Protein AF-0000000078701280 (afdb_homodimer)

Solvent-accessible surface area (backbone atoms only — not comparable to full-atom values): 35551 Å² total; per-residue (Å²): 126,80,81,76,76,62,63,23,31,34,60,31,31,37,39,46,67,84,73,67,67,66,49,33,71,73,74,70,48,82,77,46,70,39,72,40,83,41,95,86,64,30,33,36,33,26,46,74,88,35,84,70,47,78,44,52,52,57,37,47,35,66,69,51,38,53,53,52,24,63,76,45,66,41,54,26,37,28,39,26,66,47,58,83,67,52,47,52,87,48,59,56,69,60,26,38,52,50,26,51,53,52,36,51,48,42,38,49,53,27,67,76,34,75,41,39,44,44,32,32,30,54,54,26,64,70,32,36,71,61,18,44,54,51,47,49,44,39,44,75,72,57,61,36,37,29,34,43,45,56,33,44,49,82,81,32,49,65,39,39,74,75,47,46,66,40,55,51,48,30,40,73,68,60,33,24,37,38,34,36,56,64,88,65,70,54,57,78,78,30,54,54,52,54,28,29,68,56,50,39,34,28,47,40,31,26,50,25,53,49,26,28,50,38,45,18,46,51,71,76,36,76,78,50,42,46,31,31,44,52,36,30,30,39,36,68,54,41,43,28,41,47,42,48,40,40,68,71,35,34,87,51,26,43,70,49,28,90,69,59,66,72,74,45,48,63,60,48,28,20,25,62,40,33,73,31,70,68,39,47,51,48,40,37,68,55,30,30,64,79,26,30,21,26,24,20,46,35,87,44,78,90,27,48,90,49,54,54,48,70,58,70,67,41,87,82,58,50,72,68,56,37,32,28,22,32,14,53,26,46,48,59,60,27,43,93,59,47,64,63,66,55,42,58,73,68,99,124,82,80,74,79,64,62,24,30,34,60,32,30,37,39,44,67,83,72,67,68,64,50,35,73,74,73,69,50,80,77,46,71,39,71,40,84,39,95,87,64,29,32,35,32,25,47,72,87,34,84,68,45,78,44,52,52,57,36,47,35,65,68,52,37,53,52,52,24,62,76,44,65,40,56,28,38,27,38,26,66,49,58,84,68,53,48,51,86,50,59,57,67,60,25,38,53,50,27,51,54,54,36,52,48,42,39,50,53,27,67,74,36,74,42,39,44,44,33,33,30,53,53,25,65,71,31,36,70,61,17,44,53,50,48,49,45,39,44,76,71,56,63,33,34,29,32,43,45,55,32,43,48,81,82,31,47,63,39,38,77,75,46,47,67,40,55,52,48,30,41,74,69,59,33,24,38,37,34,36,55,64,90,66,70,56,57,78,76,29,53,54,52,52,28,30,69,57,49,40,34,27,48,39,30,27,51,25,51,48,26,28,49,38,46,19,45,51,72,77,37,78,77,51,40,44,31,30,42,52,36,31,31,40,36,68,54,41,43,27,42,45,41,47,40,40,68,71,37,33,88,50,24,42,71,50,29,90,68,60,66,72,74,45,51,63,60,48,27,21,24,64,41,32,74,31,70,70,38,46,52,49,39,37,69,56,32,29,63,81,27,28,20,24,27,20,46,35,87,44,77,90,26,47,89,50,54,55,48,70,59,69,66,40,87,83,56,50,72,68,55,38,33,28,23,32,15,53,26,46,48,59,61,25,44,91,59,48,63,63,67,56,42,58,72,68,100

Sequence (694 aa):
MEKTTPLRVDMHTHILPKHLPDLSQKYGYGGWISTEPLPNGQARMMLDGKPFRDICCNCWDADERISDCKKTDVDVQVISTIPVLFNYWAKPEHCLDLAKYLNDDIASTCEQNPGKFIGLATLPMQAPELAVKELRRCIEELGLAGIQIGSHINDWNLDAPELEPIWTACEELDVAVFIHPWDMEQKGRMSKYWFPWLIGMPCETTIAIGSLIFGGVLERHPNLRVCLAHGGGSFPYTIGRLEHGFNCRPDLVATHCSASPLSYLGRIWCDSLVHDADSLDLLVKKMGIDRIVLGSDYPFPLGEQKPGELVQLSKTLSDQDKAKILGENAIKFFGSRVDASLYLKNKMEKTTPLRVDMHTHILPKHLPDLSQKYGYGGWISTEPLPNGQARMMLDGKPFRDICCNCWDADERISDCKKTDVDVQVISTIPVLFNYWAKPEHCLDLAKYLNDDIASTCEQNPGKFIGLATLPMQAPELAVKELRRCIEELGLAGIQIGSHINDWNLDAPELEPIWTACEELDVAVFIHPWDMEQKGRMSKYWFPWLIGMPCETTIAIGSLIFGGVLERHPNLRVCLAHGGGSFPYTIGRLEHGFNCRPDLVATHCSASPLSYLGRIWCDSLVHDADSLDLLVKKMGIDRIVLGSDYPFPLGEQKPGELVQLSKTLSDQDKAKILGENAIKFFGSRVDASLYLKNK

Structure (mmCIF, N/CA/C/O backbone):
data_AF-0000000078701280-model_v1
#
loop_
_entity.id
_entity.type
_entity.pdbx_description
1 polymer '2-amino-3-carboxymuconate-6-semialdehyde decarboxylase'
#
loop_
_atom_site.group_PDB
_atom_site.id
_atom_site.type_symbol
_atom_site.label_atom_id
_atom_site.label_alt_id
_atom_site.label_comp_id
_atom_site.label_asym_id
_atom_site.label_entity_id
_atom_site.label_seq_id
_atom_site.pdbx_PDB_ins_code
_atom_site.Cartn_x
_atom_site.Cartn_y
_atom_site.Cartn_z
_atom_site.occupancy
_atom_site.B_iso_or_equiv
_atom_site.auth_seq_id
_atom_site.auth_comp_id
_atom_site.auth_asym_id
_atom_site.auth_atom_id
_atom_site.pdbx_PDB_model_num
ATOM 1 N N . MET A 1 1 ? -12.156 38.969 -20.328 1 30.2 1 MET A N 1
ATOM 2 C CA . MET A 1 1 ? -12.289 38.75 -18.891 1 30.2 1 MET A CA 1
ATOM 3 C C . MET A 1 1 ? -10.945 38.344 -18.281 1 30.2 1 MET A C 1
ATOM 5 O O . MET A 1 1 ? -10.289 37.438 -18.766 1 30.2 1 MET A O 1
ATOM 9 N N . GLU A 1 2 ? -10.234 39.219 -17.688 1 37.81 2 GLU A N 1
ATOM 10 C CA . GLU A 1 2 ? -8.867 39.031 -17.219 1 37.81 2 GLU A CA 1
ATOM 11 C C . GLU A 1 2 ? -8.734 37.75 -16.438 1 37.81 2 GLU A C 1
ATOM 13 O O . GLU A 1 2 ? -9.508 37.469 -15.516 1 37.81 2 GLU A O 1
ATOM 18 N N . LYS A 1 3 ? -8.297 36.719 -17.078 1 51 3 LYS A N 1
ATOM 19 C CA . LYS A 1 3 ? -8.172 35.375 -16.516 1 51 3 LYS A CA 1
ATOM 20 C C . LYS A 1 3 ? -7.629 35.406 -15.094 1 51 3 LYS A C 1
ATOM 22 O O . LYS A 1 3 ? -6.457 35.75 -14.883 1 51 3 LYS A O 1
ATOM 27 N N . THR A 1 4 ? -8.43 35.875 -14 1 62.56 4 THR A N 1
ATOM 28 C CA . THR A 1 4 ? -7.965 35.906 -12.617 1 62.56 4 THR A CA 1
ATOM 29 C C . THR A 1 4 ? -7.426 34.562 -12.18 1 62.56 4 THR A C 1
ATOM 31 O O . THR A 1 4 ? -8.102 33.531 -12.336 1 62.56 4 THR A O 1
ATOM 34 N N . THR A 1 5 ? -6.113 34.438 -11.836 1 82.75 5 THR A N 1
ATOM 35 C CA . THR A 1 5 ? -5.441 33.219 -11.398 1 82.75 5 THR A CA 1
ATOM 36 C C . THR A 1 5 ? -5.992 32.75 -10.055 1 82.75 5 THR A C 1
ATOM 38 O O . THR A 1 5 ? -6.195 33.562 -9.148 1 82.75 5 THR A O 1
ATOM 41 N N . PRO A 1 6 ? -6.426 31.547 -9.977 1 88.62 6 PRO A N 1
ATOM 42 C CA . PRO A 1 6 ? -6.984 31.031 -8.727 1 88.62 6 PRO A CA 1
ATOM 43 C C . PRO A 1 6 ? -6.004 31.109 -7.559 1 88.62 6 PRO A C 1
ATOM 45 O O . PRO A 1 6 ? -4.789 31.094 -7.77 1 88.62 6 PRO A O 1
ATOM 48 N N . LEU A 1 7 ? -6.594 31.391 -6.34 1 93.44 7 LEU A N 1
ATOM 49 C CA . LEU A 1 7 ? -5.801 31.281 -5.121 1 93.44 7 LEU A CA 1
ATOM 50 C C . LEU A 1 7 ? -5.129 29.922 -5.02 1 93.44 7 LEU A C 1
ATOM 52 O O . LEU A 1 7 ? -5.758 28.891 -5.285 1 93.44 7 LEU A O 1
ATOM 56 N N . ARG A 1 8 ? -3.871 29.938 -4.754 1 96.38 8 ARG A N 1
ATOM 57 C CA . ARG A 1 8 ? -3.131 28.688 -4.551 1 96.38 8 ARG A CA 1
ATOM 58 C C . ARG A 1 8 ? -2.707 28.531 -3.096 1 96.38 8 ARG A C 1
ATOM 60 O O . ARG A 1 8 ? -1.922 29.344 -2.582 1 96.38 8 ARG A O 1
ATOM 67 N N . VAL A 1 9 ? -3.301 27.531 -2.408 1 97.69 9 VAL A N 1
ATOM 68 C CA . VAL A 1 9 ? -2.996 27.219 -1.015 1 97.69 9 VAL A CA 1
ATOM 69 C C . VAL A 1 9 ? -2.324 25.844 -0.923 1 97.69 9 VAL A C 1
ATOM 71 O O . VAL A 1 9 ? -2.963 24.812 -1.16 1 97.69 9 VAL A O 1
ATOM 74 N N . ASP A 1 10 ? -1.048 25.812 -0.604 1 98.62 10 ASP A N 1
ATOM 75 C CA . ASP A 1 10 ? -0.333 24.547 -0.396 1 98.62 10 ASP A CA 1
ATOM 76 C C . ASP A 1 10 ? -0.575 24.016 1.011 1 98.62 10 ASP A C 1
ATOM 78 O O . ASP A 1 10 ? 0.072 24.438 1.968 1 98.62 10 ASP A O 1
ATOM 82 N N . MET A 1 11 ? -1.369 23 1.092 1 98.44 11 MET A N 1
ATOM 83 C CA . MET A 1 11 ? -1.89 22.469 2.348 1 98.44 11 MET A CA 1
ATOM 84 C C . MET A 1 11 ? -0.838 21.625 3.062 1 98.44 11 MET A C 1
ATOM 86 O O . MET A 1 11 ? -0.975 21.328 4.25 1 98.44 11 MET A O 1
ATOM 90 N N . HIS A 1 12 ? 0.187 21.219 2.455 1 98.88 12 HIS A N 1
ATOM 91 C CA . HIS A 1 12 ? 1.139 20.25 2.967 1 98.88 12 HIS A CA 1
ATOM 92 C C . HIS A 1 12 ? 2.572 20.75 2.826 1 98.88 12 HIS A C 1
ATOM 94 O O . HIS A 1 12 ? 3.256 20.422 1.854 1 98.88 12 HIS A O 1
ATOM 100 N N . THR A 1 13 ? 3.027 21.531 3.84 1 98.75 13 THR A N 1
ATOM 101 C CA . THR A 1 13 ? 4.398 22.016 3.932 1 98.75 13 THR A CA 1
ATOM 102 C C . THR A 1 13 ? 4.918 21.906 5.363 1 98.75 13 THR A C 1
ATOM 104 O O . THR A 1 13 ? 4.133 21.75 6.301 1 98.75 13 THR A O 1
ATOM 107 N N . HIS A 1 14 ? 6.207 21.953 5.504 1 98.25 14 HIS A N 1
ATOM 108 C CA . HIS A 1 14 ? 6.793 21.734 6.824 1 98.25 14 HIS A CA 1
ATOM 109 C C . HIS A 1 14 ? 7.758 22.859 7.188 1 98.25 14 HIS A C 1
ATOM 111 O O . HIS A 1 14 ? 8.453 23.391 6.32 1 98.25 14 HIS A O 1
ATOM 117 N N . ILE A 1 15 ? 7.793 23.141 8.461 1 97.75 15 ILE A N 1
ATOM 118 C CA . ILE A 1 15 ? 8.664 24.188 8.969 1 97.75 15 ILE A CA 1
ATOM 119 C C . ILE A 1 15 ? 9.289 23.75 10.289 1 97.75 15 ILE A C 1
ATOM 121 O O . ILE A 1 15 ? 8.742 22.891 10.984 1 97.75 15 ILE A O 1
ATOM 125 N N . LEU A 1 16 ? 10.445 24.266 10.57 1 95.12 16 LEU A N 1
ATOM 126 C CA . LEU A 1 16 ? 11.18 24.094 11.812 1 95.12 16 LEU A CA 1
ATOM 127 C C . LEU A 1 16 ? 11.617 25.438 12.375 1 95.12 16 LEU A C 1
ATOM 129 O O . LEU A 1 16 ? 11.875 26.375 11.625 1 95.12 16 LEU A O 1
ATOM 133 N N . PRO A 1 17 ? 11.672 25.484 13.742 1 95.62 17 PRO A N 1
ATOM 134 C CA . PRO A 1 17 ? 12.281 26.703 14.281 1 95.62 17 PRO A CA 1
ATOM 135 C C . PRO A 1 17 ? 13.734 26.875 13.859 1 95.62 17 PRO A C 1
ATOM 137 O O . PRO A 1 17 ? 14.461 25.875 13.703 1 95.62 17 PRO A O 1
ATOM 140 N N . LYS A 1 18 ? 14.078 28.078 13.727 1 91.5 18 LYS A N 1
ATOM 141 C CA . LYS A 1 18 ? 15.453 28.359 13.344 1 91.5 18 LYS A CA 1
ATOM 142 C C . LYS A 1 18 ? 16.438 27.719 14.312 1 91.5 18 LYS A C 1
ATOM 144 O O . LYS A 1 18 ? 17.516 27.266 13.906 1 91.5 18 LYS A O 1
ATOM 149 N N . HIS A 1 19 ? 16.047 27.75 15.586 1 90.06 19 HIS A N 1
ATOM 150 C CA . HIS A 1 19 ? 16.859 27.156 16.625 1 90.06 19 HIS A CA 1
ATOM 151 C C . HIS A 1 19 ? 16.094 26.078 17.375 1 90.06 19 HIS A C 1
ATOM 153 O O . HIS A 1 19 ? 15.023 26.328 17.922 1 90.06 19 HIS A O 1
ATOM 159 N N . LEU A 1 20 ? 16.688 24.844 17.328 1 91.38 20 LEU A N 1
ATOM 160 C CA . LEU A 1 20 ? 16.188 23.766 18.172 1 91.38 20 LEU A CA 1
ATOM 161 C C . LEU A 1 20 ? 17.078 23.594 19.406 1 91.38 20 LEU A C 1
ATOM 163 O O . LEU A 1 20 ? 18.297 23.422 19.266 1 91.38 20 LEU A O 1
ATOM 167 N N . PRO A 1 21 ? 16.484 23.703 20.594 1 89.44 21 PRO A N 1
ATOM 168 C CA . PRO A 1 21 ? 17.312 23.5 21.781 1 89.44 21 PRO A CA 1
ATOM 169 C C . PRO A 1 21 ? 17.938 22.109 21.812 1 89.44 21 PRO A C 1
ATOM 171 O O . PRO A 1 21 ? 17.5 21.203 21.094 1 89.44 21 PRO A O 1
ATOM 174 N N . ASP A 1 22 ? 19.031 22.016 22.594 1 91.69 22 ASP A N 1
ATOM 175 C CA . ASP A 1 22 ? 19.562 20.688 22.859 1 91.69 22 ASP A CA 1
ATOM 176 C C . ASP A 1 22 ? 18.609 19.891 23.75 1 91.69 22 ASP A C 1
ATOM 178 O O . ASP A 1 22 ? 18.719 19.922 24.984 1 91.69 22 ASP A O 1
ATOM 182 N N . LEU A 1 23 ? 17.812 19.109 23.188 1 94.75 23 LEU A N 1
ATOM 183 C CA . LEU A 1 23 ? 16.734 18.422 23.875 1 94.75 23 LEU A CA 1
ATOM 184 C C . LEU A 1 23 ? 17.266 17.281 24.719 1 94.75 23 LEU A C 1
ATOM 186 O O . LEU A 1 23 ? 16.719 16.969 25.781 1 94.75 23 LEU A O 1
ATOM 190 N N . SER A 1 24 ? 18.297 16.656 24.219 1 94.75 24 SER A N 1
ATOM 191 C CA . SER A 1 24 ? 18.922 15.594 25 1 94.75 24 SER A CA 1
ATOM 192 C C . SER A 1 24 ? 19.438 16.125 26.328 1 94.75 24 SER A C 1
ATOM 194 O O . SER A 1 24 ? 19.281 15.477 27.359 1 94.75 24 SER A O 1
ATOM 196 N N . GLN A 1 25 ? 20.094 17.219 26.188 1 94.75 25 GLN A N 1
ATOM 197 C CA . GLN A 1 25 ? 20.594 17.859 27.406 1 94.75 25 GLN A CA 1
ATOM 198 C C . GLN A 1 25 ? 19.438 18.344 28.281 1 94.75 25 GLN A C 1
ATOM 200 O O . GLN A 1 25 ? 19.438 18.141 29.5 1 94.75 25 GLN A O 1
ATOM 205 N N . LYS A 1 26 ? 18.484 18.953 27.703 1 96.25 26 LYS A N 1
ATOM 206 C CA . LYS A 1 26 ? 17.359 19.562 28.406 1 96.25 26 LYS A CA 1
ATOM 207 C C . LYS A 1 26 ? 16.562 18.516 29.172 1 96.25 26 LYS A C 1
ATOM 209 O O . LYS A 1 26 ? 16.156 18.75 30.312 1 96.25 26 LYS A O 1
ATOM 214 N N . TYR A 1 27 ? 16.281 17.375 28.531 1 96.94 27 TYR A N 1
ATOM 215 C CA . TYR A 1 27 ? 15.383 16.391 29.125 1 96.94 27 TYR A CA 1
ATOM 216 C C . TYR A 1 27 ? 16.156 15.258 29.781 1 96.94 27 TYR A C 1
ATOM 218 O O . TYR A 1 27 ? 15.586 14.461 30.531 1 96.94 27 TYR A O 1
ATOM 226 N N . GLY A 1 28 ? 17.5 15.062 29.422 1 96.19 28 GLY A N 1
ATOM 227 C CA . GLY A 1 28 ? 18.344 14.117 30.109 1 96.19 28 GLY A CA 1
ATOM 228 C C . GLY A 1 28 ? 18.406 12.758 29.453 1 96.19 28 GLY A C 1
ATOM 229 O O . GLY A 1 28 ? 18.859 11.781 30.047 1 96.19 28 GLY A O 1
ATOM 230 N N . TYR A 1 29 ? 17.844 12.617 28.266 1 96.44 29 TYR A N 1
ATOM 231 C CA . TYR A 1 29 ? 17.953 11.359 27.531 1 96.44 29 TYR A CA 1
ATOM 232 C C . TYR A 1 29 ? 17.938 11.602 26.031 1 96.44 29 TYR A C 1
ATOM 234 O O . TYR A 1 29 ? 17.547 12.68 25.562 1 96.44 29 TYR A O 1
ATOM 242 N N . GLY A 1 30 ? 18.375 10.57 25.297 1 94 30 GLY A N 1
ATOM 243 C CA . GLY A 1 30 ? 18.562 10.688 23.859 1 94 30 GLY A CA 1
ATOM 244 C C . GLY A 1 30 ? 17.328 10.359 23.062 1 94 30 GLY A C 1
ATOM 245 O O . GLY A 1 30 ? 16.25 10.141 23.625 1 94 30 GLY A O 1
ATOM 246 N N . GLY A 1 31 ? 17.453 10.531 21.641 1 94 31 GLY A N 1
ATOM 247 C CA . GLY A 1 31 ? 16.391 10.203 20.703 1 94 31 GLY A CA 1
ATOM 248 C C . GLY A 1 31 ? 15.805 11.414 20 1 94 31 GLY A C 1
ATOM 249 O O . GLY A 1 31 ? 14.961 11.281 19.109 1 94 31 GLY A O 1
ATOM 250 N N . TRP A 1 32 ? 16.344 12.516 20.375 1 94.44 32 TRP A N 1
ATOM 251 C CA . TRP A 1 32 ? 15.789 13.766 19.859 1 94.44 32 TRP A CA 1
ATOM 252 C C . TRP A 1 32 ? 16.562 14.234 18.625 1 94.44 32 TRP A C 1
ATOM 254 O O . TRP A 1 32 ? 17.781 14.023 18.531 1 94.44 32 TRP A O 1
ATOM 264 N N . ILE A 1 33 ? 15.844 14.922 17.75 1 93.38 33 ILE A N 1
ATOM 265 C CA . ILE A 1 33 ? 16.484 15.578 16.609 1 93.38 33 ILE A CA 1
ATOM 266 C C . ILE A 1 33 ? 17.203 16.828 17.078 1 93.38 33 ILE A C 1
ATOM 268 O O . ILE A 1 33 ? 16.688 17.578 17.922 1 93.38 33 ILE A O 1
ATOM 272 N N . SER A 1 34 ? 18.359 16.938 16.594 1 92.19 34 SER A N 1
ATOM 273 C CA . SER A 1 34 ? 19.109 18.188 16.734 1 92.19 34 SER A CA 1
ATOM 274 C C . SER A 1 34 ? 19.531 18.734 15.383 1 92.19 34 SER A C 1
ATOM 276 O O . SER A 1 34 ? 19.375 18.078 14.359 1 92.19 34 SER A O 1
ATOM 278 N N . THR A 1 35 ? 19.891 20.031 15.375 1 91.88 35 THR A N 1
ATOM 279 C CA . THR A 1 35 ? 20.359 20.656 14.141 1 91.88 35 THR A CA 1
ATOM 280 C C . THR A 1 35 ? 21.766 21.234 14.32 1 91.88 35 THR A C 1
ATOM 282 O O . THR A 1 35 ? 22.078 21.781 15.375 1 91.88 35 THR A O 1
ATOM 285 N N . GLU A 1 36 ? 22.547 21.031 13.305 1 90.94 36 GLU A N 1
ATOM 286 C CA . GLU A 1 36 ? 23.891 21.609 13.25 1 90.94 36 GLU A CA 1
ATOM 287 C C . GLU A 1 36 ? 24.062 22.484 12.016 1 90.94 36 GLU A C 1
ATOM 289 O O . GLU A 1 36 ? 23.719 22.078 10.906 1 90.94 36 GLU A O 1
ATOM 294 N N . PRO A 1 37 ? 24.625 23.688 12.297 1 88.88 37 PRO A N 1
ATOM 295 C CA . PRO A 1 37 ? 24.844 24.547 11.141 1 88.88 37 PRO A CA 1
ATOM 296 C C . PRO A 1 37 ? 25.922 24 10.188 1 88.88 37 PRO A C 1
ATOM 298 O O . PRO A 1 37 ? 26.906 23.422 10.641 1 88.88 37 PRO A O 1
ATOM 301 N N . LEU A 1 38 ? 25.609 24.25 8.938 1 90 38 LEU A N 1
ATOM 302 C CA . LEU A 1 38 ? 26.578 23.922 7.902 1 90 38 LEU A CA 1
ATOM 303 C C . LEU A 1 38 ? 27.156 25.188 7.277 1 90 38 LEU A C 1
ATOM 305 O O . LEU A 1 38 ? 26.547 26.25 7.332 1 90 38 LEU A O 1
ATOM 309 N N . PRO A 1 39 ? 28.344 25.141 6.707 1 84.94 39 PRO A N 1
ATOM 310 C CA . PRO A 1 39 ? 29.031 26.312 6.156 1 84.94 39 PRO A CA 1
ATOM 311 C C . PRO A 1 39 ? 28.25 26.984 5.031 1 84.94 39 PRO A C 1
ATOM 313 O O . PRO A 1 39 ? 28.344 28.203 4.84 1 84.94 39 PRO A O 1
ATOM 316 N N . ASN A 1 40 ? 27.438 26.359 4.312 1 84.81 40 ASN A N 1
ATOM 317 C CA . ASN A 1 40 ? 26.766 26.906 3.141 1 84.81 40 ASN A CA 1
ATOM 318 C C . ASN A 1 40 ? 25.422 27.516 3.504 1 84.81 40 ASN A C 1
ATOM 320 O O . ASN A 1 40 ? 24.594 27.797 2.627 1 84.81 40 ASN A O 1
ATOM 324 N N . GLY A 1 41 ? 25.234 27.734 4.801 1 82.31 41 GLY A N 1
ATOM 325 C CA . GLY A 1 41 ? 23.969 28.297 5.234 1 82.31 41 GLY A CA 1
ATOM 326 C C . GLY A 1 41 ? 22.891 27.25 5.441 1 82.31 41 GLY A C 1
ATOM 327 O O . GLY A 1 41 ? 21.781 27.562 5.875 1 82.31 41 GLY A O 1
ATOM 328 N N . GLN A 1 42 ? 23.281 26.047 5.215 1 89.5 42 GLN A N 1
ATOM 329 C CA . GLN A 1 42 ? 22.391 24.922 5.461 1 89.5 42 GLN A CA 1
ATOM 330 C C . GLN A 1 42 ? 22.531 24.406 6.887 1 89.5 42 GLN A C 1
ATOM 332 O O . GLN A 1 42 ? 23.281 24.969 7.684 1 89.5 42 GLN A O 1
ATOM 337 N N . ALA A 1 43 ? 21.672 23.547 7.219 1 91.69 43 ALA A N 1
ATOM 338 C CA . ALA A 1 43 ? 21.766 22.844 8.5 1 91.69 43 ALA A CA 1
ATOM 339 C C . ALA A 1 43 ? 21.609 21.344 8.312 1 91.69 43 ALA A C 1
ATOM 341 O O . ALA A 1 43 ? 20.984 20.891 7.348 1 91.69 43 ALA A O 1
ATOM 342 N N . ARG A 1 44 ? 22.312 20.656 9.164 1 92.19 44 ARG A N 1
ATOM 343 C CA . ARG A 1 44 ? 22.172 19.203 9.18 1 92.19 44 ARG A CA 1
ATOM 344 C C . ARG A 1 44 ? 21.359 18.75 10.391 1 92.19 44 ARG A C 1
ATOM 346 O O . ARG A 1 44 ? 21.703 19.047 11.531 1 92.19 44 ARG A O 1
ATOM 353 N N . MET A 1 45 ? 20.25 18.047 10.117 1 91 45 MET A N 1
ATOM 354 C CA . MET A 1 45 ? 19.5 17.391 11.188 1 91 45 MET A CA 1
ATOM 355 C C . MET A 1 45 ? 20.203 16.109 11.633 1 91 45 MET A C 1
ATOM 357 O O . MET A 1 45 ? 20.609 15.297 10.797 1 91 45 MET A O 1
ATOM 361 N N . MET A 1 46 ? 20.328 16 12.93 1 91.06 46 MET A N 1
ATOM 362 C CA . MET A 1 46 ? 21 14.844 13.516 1 91.06 46 MET A CA 1
ATOM 363 C C . MET A 1 46 ? 20.047 14.047 14.406 1 91.06 46 MET A C 1
ATOM 365 O O . MET A 1 46 ? 19.203 14.625 15.086 1 91.06 46 MET A O 1
ATOM 369 N N . LEU A 1 47 ? 20.188 12.758 14.367 1 87.56 47 LEU A N 1
ATOM 370 C CA . LEU A 1 47 ? 19.469 11.852 15.266 1 87.56 47 LEU A CA 1
ATOM 371 C C . LEU A 1 47 ? 20.453 10.969 16.031 1 87.56 47 LEU A C 1
ATOM 373 O O . LEU A 1 47 ? 21.078 10.086 15.445 1 87.56 47 LEU A O 1
ATOM 377 N N . ASP A 1 48 ? 20.516 11.219 17.312 1 82.69 48 ASP A N 1
ATOM 378 C CA . ASP A 1 48 ? 21.422 10.477 18.188 1 82.69 48 ASP A CA 1
ATOM 379 C C . ASP A 1 48 ? 22.844 10.484 17.625 1 82.69 48 ASP A C 1
ATOM 381 O O . ASP A 1 48 ? 23.469 9.43 17.5 1 82.69 48 ASP A O 1
ATOM 385 N N . GLY A 1 49 ? 23.266 11.586 17.156 1 80.62 49 GLY A N 1
ATOM 386 C CA . GLY A 1 49 ? 24.625 11.773 16.719 1 80.62 49 GLY A CA 1
ATOM 387 C C . GLY A 1 49 ? 24.859 11.352 15.281 1 80.62 49 GLY A C 1
ATOM 388 O O . GLY A 1 49 ? 25.969 11.492 14.758 1 80.62 49 GLY A O 1
ATOM 389 N N . LYS A 1 50 ? 23.875 10.836 14.625 1 86.94 50 LYS A N 1
ATOM 390 C CA . LYS A 1 50 ? 24 10.43 13.227 1 86.94 50 LYS A CA 1
ATOM 391 C C . LYS A 1 50 ? 23.234 11.375 12.305 1 86.94 50 LYS A C 1
ATOM 393 O O . LYS A 1 50 ? 22.156 11.852 12.648 1 86.94 50 LYS A O 1
ATOM 398 N N . PRO A 1 51 ? 23.859 11.617 11.164 1 89.31 51 PRO A N 1
ATOM 399 C CA . PRO A 1 51 ? 23.156 12.484 10.219 1 89.31 51 PRO A CA 1
ATOM 400 C C . PRO A 1 51 ? 21.812 11.898 9.781 1 89.31 51 PRO A C 1
ATOM 402 O O . PRO A 1 51 ? 21.703 10.703 9.516 1 89.31 51 PRO A O 1
ATOM 405 N N . PHE A 1 52 ? 20.859 12.742 9.734 1 86.5 52 PHE A N 1
ATOM 406 C CA . PHE A 1 52 ? 19.5 12.359 9.328 1 86.5 52 PHE A CA 1
ATOM 407 C C . PHE A 1 52 ? 19.141 12.969 7.98 1 86.5 52 PHE A C 1
ATOM 409 O O . PHE A 1 52 ? 18.859 12.25 7.02 1 86.5 52 PHE A O 1
ATOM 416 N N . ARG A 1 53 ? 19.203 14.273 7.887 1 88.06 53 ARG A N 1
ATOM 417 C CA . ARG A 1 53 ? 18.938 14.953 6.621 1 88.06 53 ARG A CA 1
ATOM 418 C C . ARG A 1 53 ? 19.5 16.375 6.625 1 88.06 53 ARG A C 1
ATOM 420 O O . ARG A 1 53 ? 19.453 17.062 7.645 1 88.06 53 ARG A O 1
ATOM 427 N N . ASP A 1 54 ? 19.953 16.75 5.473 1 89.88 54 ASP A N 1
ATOM 428 C CA . ASP A 1 54 ? 20.344 18.141 5.293 1 89.88 54 ASP A CA 1
ATOM 429 C C . ASP A 1 54 ? 19.156 19 4.891 1 89.88 54 ASP A C 1
ATOM 431 O O . ASP A 1 54 ? 18.312 18.578 4.105 1 89.88 54 ASP A O 1
ATOM 435 N N . ILE A 1 55 ? 19.094 20.156 5.492 1 91.12 55 ILE A N 1
ATOM 436 C CA . ILE A 1 55 ? 18 21.062 5.184 1 91.12 55 ILE A CA 1
ATOM 437 C C . ILE A 1 55 ? 18.562 22.438 4.84 1 91.12 55 ILE A C 1
ATOM 439 O O . ILE A 1 55 ? 19.703 22.75 5.172 1 91.12 55 ILE A O 1
ATOM 443 N N . CYS A 1 56 ? 17.797 23.203 4.117 1 91.56 56 CYS A N 1
ATOM 444 C CA . CYS A 1 56 ? 18.156 24.562 3.744 1 91.56 56 CYS A CA 1
ATOM 445 C C . CYS A 1 56 ? 17.359 25.578 4.543 1 91.56 56 CYS A C 1
ATOM 447 O O . CYS A 1 56 ? 16.469 25.203 5.32 1 91.56 56 CYS A O 1
ATOM 449 N N . CYS A 1 57 ? 17.625 26.844 4.328 1 91.94 57 CYS A N 1
ATOM 450 C CA . CYS A 1 57 ? 17.016 27.922 5.113 1 91.94 57 CYS A CA 1
ATOM 451 C C . CYS A 1 57 ? 15.523 28.016 4.848 1 91.94 57 CYS A C 1
ATOM 453 O O . CYS A 1 57 ? 14.773 28.547 5.668 1 91.94 57 CYS A O 1
ATOM 455 N N . ASN A 1 58 ? 15.062 27.453 3.805 1 93.69 58 ASN A N 1
ATOM 456 C CA . ASN A 1 58 ? 13.633 27.453 3.518 1 93.69 58 ASN A CA 1
ATOM 457 C C . ASN A 1 58 ? 12.867 26.547 4.477 1 93.69 58 ASN A C 1
ATOM 459 O O . ASN A 1 58 ? 11.641 26.516 4.465 1 93.69 58 ASN A O 1
ATOM 463 N N . CYS A 1 59 ? 13.578 25.844 5.344 1 94.75 59 CYS A N 1
ATOM 464 C CA . CYS A 1 59 ? 12.93 25.031 6.367 1 94.75 59 CYS A CA 1
ATOM 465 C C . CYS A 1 59 ? 12.578 25.875 7.59 1 94.75 59 CYS A C 1
ATOM 467 O O . CYS A 1 59 ? 11.797 25.438 8.438 1 94.75 59 CYS A O 1
ATOM 469 N N . TRP A 1 60 ? 13.203 27.109 7.73 1 94.81 60 TRP A N 1
ATOM 470 C CA . TRP A 1 60 ? 12.922 27.844 8.961 1 94.81 60 TRP A CA 1
ATOM 471 C C . TRP A 1 60 ? 12.797 29.344 8.688 1 94.81 60 TRP A C 1
ATOM 473 O O . TRP A 1 60 ? 12.344 30.109 9.547 1 94.81 60 TRP A O 1
ATOM 483 N N . ASP A 1 61 ? 13.141 29.766 7.508 1 95.38 61 ASP A N 1
ATOM 484 C CA . ASP A 1 61 ? 13.148 31.188 7.18 1 95.38 61 ASP A CA 1
ATOM 485 C C . ASP A 1 61 ? 11.914 31.562 6.375 1 95.38 61 ASP A C 1
ATOM 487 O O . ASP A 1 61 ? 11.781 31.203 5.207 1 95.38 61 ASP A O 1
ATOM 491 N N . ALA A 1 62 ? 11.023 32.375 6.934 1 96.81 62 ALA A N 1
ATOM 492 C CA . ALA A 1 62 ? 9.766 32.781 6.312 1 96.81 62 ALA A CA 1
ATOM 493 C C . ALA A 1 62 ? 10.016 33.562 5.027 1 96.81 62 ALA A C 1
ATOM 495 O O . ALA A 1 62 ? 9.297 33.406 4.039 1 96.81 62 ALA A O 1
ATOM 496 N N . ASP A 1 63 ? 11.031 34.438 5.086 1 96.44 63 ASP A N 1
ATOM 497 C CA . ASP A 1 63 ? 11.312 35.25 3.908 1 96.44 63 ASP A CA 1
ATOM 498 C C . ASP A 1 63 ? 11.727 34.375 2.725 1 96.44 63 ASP A C 1
ATOM 500 O O . ASP A 1 63 ? 11.312 34.625 1.589 1 96.44 63 ASP A O 1
ATOM 504 N N . GLU A 1 64 ? 12.594 33.469 3.018 1 95.81 64 GLU A N 1
ATOM 505 C CA . GLU A 1 64 ? 13 32.531 1.967 1 95.81 64 GLU A CA 1
ATOM 506 C C . GLU A 1 64 ? 11.797 31.75 1.435 1 95.81 64 GLU A C 1
ATOM 508 O O . GLU A 1 64 ? 11.68 31.531 0.226 1 95.81 64 GLU A O 1
ATOM 513 N N . ARG A 1 65 ? 10.938 31.344 2.305 1 96.69 65 ARG A N 1
ATOM 514 C CA . ARG A 1 65 ? 9.734 30.609 1.917 1 96.69 65 ARG A CA 1
ATOM 515 C C . ARG A 1 65 ? 8.836 31.469 1.037 1 96.69 65 ARG A C 1
ATOM 517 O O . ARG A 1 65 ? 8.32 31 0.022 1 96.69 65 ARG A O 1
ATOM 524 N N . ILE A 1 66 ? 8.625 32.656 1.404 1 96.62 66 ILE A N 1
ATOM 525 C CA . ILE A 1 66 ? 7.773 33.562 0.649 1 96.62 66 ILE A CA 1
ATOM 526 C C . ILE A 1 66 ? 8.367 33.812 -0.738 1 96.62 66 ILE A C 1
ATOM 528 O O . ILE A 1 66 ? 7.641 33.844 -1.733 1 96.62 66 ILE A O 1
ATOM 532 N N . SER A 1 67 ? 9.711 33.906 -0.741 1 96.94 67 SER A N 1
ATOM 533 C CA . SER A 1 67 ? 10.391 34.062 -2.023 1 96.94 67 SER A CA 1
ATOM 534 C C . SER A 1 67 ? 10.156 32.844 -2.912 1 96.94 67 SER A C 1
ATOM 536 O O . SER A 1 67 ? 9.867 32.969 -4.102 1 96.94 67 SER A O 1
ATOM 538 N N . ASP A 1 68 ? 10.305 31.641 -2.342 1 96.75 68 ASP A N 1
ATOM 539 C CA . ASP A 1 68 ? 10.055 30.406 -3.084 1 96.75 68 ASP A CA 1
ATOM 540 C C . ASP A 1 68 ? 8.609 30.344 -3.562 1 96.75 68 ASP A C 1
ATOM 542 O O . ASP A 1 68 ? 8.336 29.859 -4.664 1 96.75 68 ASP A O 1
ATOM 546 N N . CYS A 1 69 ? 7.676 30.75 -2.725 1 96.69 69 CYS A N 1
ATOM 547 C CA . CYS A 1 69 ? 6.262 30.766 -3.086 1 96.69 69 CYS A CA 1
ATOM 548 C C . CYS A 1 69 ? 6.027 31.656 -4.305 1 96.69 69 CYS A C 1
ATOM 550 O O . CYS A 1 69 ? 5.281 31.281 -5.211 1 96.69 69 CYS A O 1
ATOM 552 N N . LYS A 1 70 ? 6.66 32.781 -4.328 1 95 70 LYS A N 1
ATOM 553 C CA . LYS A 1 70 ? 6.531 33.688 -5.469 1 95 70 LYS A CA 1
ATOM 554 C C . LYS A 1 70 ? 7.023 33.031 -6.75 1 95 70 LYS A C 1
ATOM 556 O O . LYS A 1 70 ? 6.402 33.156 -7.805 1 95 70 LYS A O 1
ATOM 561 N N . LYS A 1 71 ? 8.078 32.25 -6.625 1 96.25 71 LYS A N 1
ATOM 562 C CA . LYS A 1 71 ? 8.68 31.594 -7.781 1 96.25 71 LYS A CA 1
ATOM 563 C C . LYS A 1 71 ? 7.789 30.469 -8.305 1 96.25 71 LYS A C 1
ATOM 565 O O . LYS A 1 71 ? 7.879 30.094 -9.469 1 96.25 71 LYS A O 1
ATOM 570 N N . THR A 1 72 ? 6.918 29.938 -7.465 1 95.81 72 THR A N 1
ATOM 571 C CA . THR A 1 72 ? 6.152 28.75 -7.836 1 95.81 72 THR A CA 1
ATOM 572 C C . THR A 1 72 ? 4.656 29.062 -7.859 1 95.81 72 THR A C 1
ATOM 574 O O . THR A 1 72 ? 3.83 28.156 -7.926 1 95.81 72 THR A O 1
ATOM 577 N N . ASP A 1 73 ? 4.277 30.281 -7.637 1 94.31 73 ASP A N 1
ATOM 578 C CA . ASP A 1 73 ? 2.91 30.781 -7.746 1 94.31 73 ASP A CA 1
ATOM 579 C C . ASP A 1 73 ? 2.039 30.234 -6.613 1 94.31 73 ASP A C 1
ATOM 581 O O . ASP A 1 73 ? 0.872 29.906 -6.828 1 94.31 73 ASP A O 1
ATOM 585 N N . VAL A 1 74 ? 2.656 29.984 -5.492 1 97.31 74 VAL A N 1
ATOM 586 C CA . VAL A 1 74 ? 1.911 29.641 -4.285 1 97.31 74 VAL A CA 1
ATOM 587 C C . VAL A 1 74 ? 1.59 30.922 -3.5 1 97.31 74 VAL A C 1
ATOM 589 O O . VAL A 1 74 ? 2.475 31.734 -3.25 1 97.31 74 VAL A O 1
ATOM 592 N N . ASP A 1 75 ? 0.345 31.078 -3.188 1 96.75 75 ASP A N 1
ATOM 593 C CA . ASP A 1 75 ? -0.061 32.312 -2.492 1 96.75 75 ASP A CA 1
ATOM 594 C C . ASP A 1 75 ? 0.032 32.125 -0.978 1 96.75 75 ASP A C 1
ATOM 596 O O . ASP A 1 75 ? 0.387 33.062 -0.26 1 96.75 75 ASP A O 1
ATOM 600 N N . VAL A 1 76 ? -0.358 30.984 -0.513 1 97.19 76 VAL A N 1
ATOM 601 C CA . VAL A 1 76 ? -0.432 30.703 0.917 1 97.19 76 VAL A CA 1
ATOM 602 C C . VAL A 1 76 ? 0.117 29.297 1.195 1 97.19 76 VAL A C 1
ATOM 604 O O . VAL A 1 76 ? -0.145 28.359 0.439 1 97.19 76 VAL A O 1
ATOM 607 N N . GLN A 1 77 ? 0.853 29.125 2.221 1 98.12 77 GLN A N 1
ATOM 608 C CA . GLN A 1 77 ? 1.262 27.812 2.715 1 98.12 77 GLN A CA 1
ATOM 609 C C . GLN A 1 77 ? 0.591 27.484 4.047 1 98.12 77 GLN A C 1
ATOM 611 O O . GLN A 1 77 ? 0.488 28.359 4.918 1 98.12 77 GLN A O 1
ATOM 616 N N . VAL A 1 78 ? 0.065 26.328 4.125 1 98.56 78 VAL A N 1
ATOM 617 C CA . VAL A 1 78 ? -0.242 25.766 5.438 1 98.56 78 VAL A CA 1
ATOM 618 C C . VAL A 1 78 ? 1.01 25.125 6.031 1 98.56 78 VAL A C 1
ATOM 620 O O . VAL A 1 78 ? 1.582 24.203 5.441 1 98.56 78 VAL A O 1
ATOM 623 N N . ILE A 1 79 ? 1.461 25.656 7.199 1 98.69 79 ILE A N 1
ATOM 624 C CA . ILE A 1 79 ? 2.746 25.219 7.734 1 98.69 79 ILE A CA 1
ATOM 625 C C . ILE A 1 79 ? 2.521 24.391 8.992 1 98.69 79 ILE A C 1
ATOM 627 O O . ILE A 1 79 ? 1.658 24.703 9.812 1 98.69 79 ILE A O 1
ATOM 631 N N . SER A 1 80 ? 3.166 23.297 9.102 1 98.75 80 SER A N 1
ATOM 632 C CA . SER A 1 80 ? 3.166 22.375 10.234 1 98.75 80 SER A CA 1
ATOM 633 C C . SER A 1 80 ? 4.562 21.828 10.508 1 98.75 80 SER A C 1
ATOM 635 O O . SER A 1 80 ? 5.453 21.938 9.664 1 98.75 80 SER A O 1
ATOM 637 N N . THR A 1 81 ? 4.797 21.328 11.648 1 98.25 81 THR A N 1
ATOM 638 C CA . THR A 1 81 ? 6.105 20.797 12.008 1 98.25 81 THR A CA 1
ATOM 639 C C . THR A 1 81 ? 6.465 19.594 11.141 1 98.25 81 THR A C 1
ATOM 641 O O . THR A 1 81 ? 5.594 19 10.5 1 98.25 81 THR A O 1
ATOM 644 N N . ILE A 1 82 ? 7.766 19.25 11.094 1 96.81 82 ILE A N 1
ATOM 645 C CA . ILE A 1 82 ? 8.227 18.047 10.406 1 96.81 82 ILE A CA 1
ATOM 646 C C . ILE A 1 82 ? 7.832 16.797 11.203 1 96.81 82 ILE A C 1
ATOM 648 O O . ILE A 1 82 ? 8.047 16.75 12.414 1 96.81 82 ILE A O 1
ATOM 652 N N . PRO A 1 83 ? 7.348 15.789 10.547 1 96.44 83 PRO A N 1
ATOM 653 C CA . PRO A 1 83 ? 6.785 14.625 11.242 1 96.44 83 PRO A CA 1
ATOM 654 C C . PRO A 1 83 ? 7.785 13.961 12.188 1 96.44 83 PRO A C 1
ATOM 656 O O . PRO A 1 83 ? 7.395 13.406 13.219 1 96.44 83 PRO A O 1
ATOM 659 N N . VAL A 1 84 ? 9.047 14.008 11.945 1 93.06 84 VAL A N 1
ATOM 660 C CA . VAL A 1 84 ? 10.047 13.383 12.805 1 93.06 84 VAL A CA 1
ATOM 661 C C . VAL A 1 84 ? 10.062 14.078 14.172 1 93.06 84 VAL A C 1
ATOM 663 O O . VAL A 1 84 ? 10.602 13.547 15.141 1 93.06 84 VAL A O 1
ATOM 666 N N . LEU A 1 85 ? 9.367 15.188 14.281 1 95.62 85 LEU A N 1
ATOM 667 C CA . LEU A 1 85 ? 9.359 15.938 15.531 1 95.62 85 LEU A CA 1
ATOM 668 C C . LEU A 1 85 ? 8.094 15.656 16.328 1 95.62 85 LEU A C 1
ATOM 670 O O . LEU A 1 85 ? 7.871 16.266 17.375 1 95.62 85 LEU A O 1
ATOM 674 N N . PHE A 1 86 ? 7.258 14.75 15.867 1 97.44 86 PHE A N 1
ATOM 675 C CA . PHE A 1 86 ? 6.098 14.375 16.672 1 97.44 86 PHE A CA 1
ATOM 676 C C . PHE A 1 86 ? 6.527 13.852 18.031 1 97.44 86 PHE A C 1
ATOM 678 O O . PHE A 1 86 ? 5.961 14.234 19.062 1 97.44 86 PHE A O 1
ATOM 685 N N . ASN A 1 87 ? 7.504 12.906 18.031 1 96.69 87 ASN A N 1
ATOM 686 C CA . ASN A 1 87 ? 8.188 12.383 19.219 1 96.69 87 ASN A CA 1
ATOM 687 C C . ASN A 1 87 ? 7.211 11.742 20.203 1 96.69 87 ASN A C 1
ATOM 689 O O . ASN A 1 87 ? 7.305 11.961 21.406 1 96.69 87 ASN A O 1
ATOM 693 N N . TYR A 1 88 ? 6.312 10.953 19.703 1 98.12 88 TYR A N 1
ATOM 694 C CA . TYR A 1 88 ? 5.324 10.297 20.547 1 98.12 88 TYR A CA 1
ATOM 695 C C . TYR A 1 88 ? 5.988 9.289 21.484 1 98.12 88 TYR A C 1
ATOM 697 O O . TYR A 1 88 ? 5.391 8.867 22.484 1 98.12 88 TYR A O 1
ATOM 705 N N . TRP A 1 89 ? 7.227 8.852 21.172 1 96.81 89 TRP A N 1
ATOM 706 C CA . TRP A 1 89 ? 7.965 7.871 21.953 1 96.81 89 TRP A CA 1
ATOM 707 C C . TRP A 1 89 ? 8.438 8.477 23.281 1 96.81 89 TRP A C 1
ATOM 709 O O . TRP A 1 89 ? 8.766 7.75 24.219 1 96.81 89 TRP A O 1
ATOM 719 N N . ALA A 1 90 ? 8.531 9.75 23.391 1 97.88 90 ALA A N 1
ATOM 720 C CA . ALA A 1 90 ? 9.141 10.453 24.516 1 97.88 90 ALA A CA 1
ATOM 721 C C . ALA A 1 90 ? 8.195 10.508 25.719 1 97.88 90 ALA A C 1
ATOM 723 O O . ALA A 1 90 ? 7.012 10.18 25.594 1 97.88 90 ALA A O 1
ATOM 724 N N . LYS A 1 91 ? 8.766 10.875 26.891 1 98.31 91 LYS A N 1
ATOM 725 C CA . LYS A 1 91 ? 7.91 11.148 28.047 1 98.31 91 LYS A CA 1
ATOM 726 C C . LYS A 1 91 ? 6.879 12.227 27.719 1 98.31 91 LYS A C 1
ATOM 728 O O . LYS A 1 91 ? 7.203 13.242 27.094 1 98.31 91 LYS A O 1
ATOM 733 N N . PRO A 1 92 ? 5.656 12.008 28.172 1 98.5 92 PRO A N 1
ATOM 734 C CA . PRO A 1 92 ? 4.551 12.883 27.781 1 98.5 92 PRO A CA 1
ATOM 735 C C . PRO A 1 92 ? 4.832 14.352 28.094 1 98.5 92 PRO A C 1
ATOM 737 O O . PRO A 1 92 ? 4.566 15.227 27.266 1 98.5 92 PRO A O 1
ATOM 740 N N . GLU A 1 93 ? 5.375 14.633 29.188 1 98.44 93 GLU A N 1
ATOM 741 C CA . GLU A 1 93 ? 5.613 16.016 29.594 1 98.44 93 GLU A CA 1
ATOM 742 C C . GLU A 1 93 ? 6.672 16.672 28.703 1 98.44 93 GLU A C 1
ATOM 744 O O . GLU A 1 93 ? 6.605 17.875 28.438 1 98.44 93 GLU A O 1
ATOM 749 N N . HIS A 1 94 ? 7.703 15.898 28.359 1 98.5 94 HIS A N 1
ATOM 750 C CA . HIS A 1 94 ? 8.742 16.406 27.469 1 98.5 94 HIS A CA 1
ATOM 751 C C . HIS A 1 94 ? 8.219 16.625 26.062 1 98.5 94 HIS A C 1
ATOM 753 O O . HIS A 1 94 ? 8.562 17.609 25.406 1 98.5 94 HIS A O 1
ATOM 759 N N . CYS A 1 95 ? 7.398 15.695 25.641 1 98.5 95 CYS A N 1
ATOM 760 C CA . CYS A 1 95 ? 6.746 15.844 24.328 1 98.5 95 CYS A CA 1
ATOM 761 C C . CYS A 1 95 ? 5.859 17.078 24.297 1 98.5 95 CYS A C 1
ATOM 763 O O . CYS A 1 95 ? 5.84 17.812 23.312 1 98.5 95 CYS A O 1
ATOM 765 N N . LEU A 1 96 ? 5.094 17.312 25.375 1 98.75 96 LEU A N 1
ATOM 766 C CA . LEU A 1 96 ? 4.266 18.5 25.484 1 98.75 96 LEU A CA 1
ATOM 767 C C . LEU A 1 96 ? 5.117 19.766 25.422 1 98.75 96 LEU A C 1
ATOM 769 O O . LEU A 1 96 ? 4.762 20.734 24.734 1 98.75 96 LEU A O 1
ATOM 773 N N . ASP A 1 97 ? 6.164 19.734 26.141 1 98.69 97 ASP A N 1
ATOM 774 C CA . ASP A 1 97 ? 7.055 20.891 26.172 1 98.69 97 ASP A CA 1
ATOM 775 C C . ASP A 1 97 ? 7.562 21.234 24.781 1 98.69 97 ASP A C 1
ATOM 777 O O . ASP A 1 97 ? 7.539 22.391 24.375 1 98.69 97 ASP A O 1
ATOM 781 N N . LEU A 1 98 ? 8.031 20.281 24.078 1 98.25 98 LEU A N 1
ATOM 782 C CA . LEU A 1 98 ? 8.5 20.484 22.719 1 98.25 98 LEU A CA 1
ATOM 783 C C . LEU A 1 98 ? 7.355 20.953 21.812 1 98.25 98 LEU A C 1
ATOM 785 O O . LEU A 1 98 ? 7.523 21.859 21 1 98.25 98 LEU A O 1
ATOM 789 N N . ALA A 1 99 ? 6.207 20.297 21.938 1 98.69 99 ALA A N 1
ATOM 790 C CA . ALA A 1 99 ? 5.047 20.672 21.125 1 98.69 99 ALA A CA 1
ATOM 791 C C . ALA A 1 99 ? 4.711 22.141 21.312 1 98.69 99 ALA A C 1
ATOM 793 O O . ALA A 1 99 ? 4.445 22.859 20.344 1 98.69 99 ALA A O 1
ATOM 794 N N . LYS A 1 100 ? 4.719 22.609 22.531 1 98.75 100 LYS A N 1
ATOM 795 C CA . LYS A 1 100 ? 4.441 24 22.828 1 98.75 100 LYS A CA 1
ATOM 796 C C . LYS A 1 100 ? 5.441 24.922 22.109 1 98.75 100 LYS A C 1
ATOM 798 O O . LYS A 1 100 ? 5.059 25.938 21.531 1 98.75 100 LYS A O 1
ATOM 803 N N . TYR A 1 101 ? 6.691 24.516 22.172 1 98.56 101 TYR A N 1
ATOM 804 C CA . TYR A 1 101 ? 7.746 25.281 21.531 1 98.56 101 TYR A CA 1
ATOM 805 C C . TYR A 1 101 ? 7.504 25.375 20.031 1 98.56 101 TYR A C 1
ATOM 807 O O . TYR A 1 101 ? 7.617 26.453 19.438 1 98.56 101 TYR A O 1
ATOM 815 N N . LEU A 1 102 ? 7.207 24.297 19.422 1 98.62 102 LEU A N 1
ATOM 816 C CA . LEU A 1 102 ? 6.953 24.25 17.984 1 98.62 102 LEU A CA 1
ATOM 817 C C . LEU A 1 102 ? 5.711 25.047 17.625 1 98.62 102 LEU A C 1
ATOM 819 O O . LEU A 1 102 ? 5.727 25.812 16.656 1 98.62 102 LEU A O 1
ATOM 823 N N . ASN A 1 103 ? 4.645 24.844 18.375 1 98.88 103 ASN A N 1
ATOM 824 C CA . ASN A 1 103 ? 3.387 25.531 18.109 1 98.88 103 ASN A CA 1
ATOM 825 C C . ASN A 1 103 ? 3.533 27.047 18.266 1 98.88 103 ASN A C 1
ATOM 827 O O . ASN A 1 103 ? 2.988 27.812 17.469 1 98.88 103 ASN A O 1
ATOM 831 N N . ASP A 1 104 ? 4.254 27.484 19.297 1 98.81 104 ASP A N 1
ATOM 832 C CA . ASP A 1 104 ? 4.492 28.906 19.484 1 98.81 104 ASP A CA 1
ATOM 833 C C . ASP A 1 104 ? 5.258 29.5 18.312 1 98.81 104 ASP A C 1
ATOM 835 O O . ASP A 1 104 ? 4.98 30.625 17.891 1 98.81 104 ASP A O 1
ATOM 839 N N . ASP A 1 105 ? 6.207 28.766 17.859 1 98.62 105 ASP A N 1
ATOM 840 C CA . ASP A 1 105 ? 6.992 29.234 16.719 1 98.62 105 ASP A CA 1
ATOM 841 C C . ASP A 1 105 ? 6.121 29.359 15.469 1 98.62 105 ASP A C 1
ATOM 843 O O . ASP A 1 105 ? 6.223 30.344 14.734 1 98.62 105 ASP A O 1
ATOM 847 N N . ILE A 1 106 ? 5.285 28.406 15.188 1 98.69 106 ILE A N 1
ATOM 848 C CA . ILE A 1 106 ? 4.395 28.422 14.031 1 98.69 106 ILE A CA 1
ATOM 849 C C . ILE A 1 106 ? 3.416 29.578 14.148 1 98.69 106 ILE A C 1
ATOM 851 O O . ILE A 1 106 ? 3.217 30.344 13.195 1 98.69 106 ILE A O 1
ATOM 855 N N . ALA A 1 107 ? 2.838 29.734 15.328 1 98.69 107 ALA A N 1
ATOM 856 C CA . ALA A 1 107 ? 1.905 30.844 15.555 1 98.69 107 ALA A CA 1
ATOM 857 C C . ALA A 1 107 ? 2.578 32.188 15.32 1 98.69 107 ALA A C 1
ATOM 859 O O . ALA A 1 107 ? 2 33.062 14.688 1 98.69 107 ALA A O 1
ATOM 860 N N . SER A 1 108 ? 3.766 32.344 15.852 1 98.44 108 SER A N 1
ATOM 861 C CA . SER A 1 108 ? 4.52 33.562 15.672 1 98.44 108 SER A CA 1
ATOM 862 C C . SER A 1 108 ? 4.801 33.844 14.203 1 98.44 108 SER A C 1
ATOM 864 O O . SER A 1 108 ? 4.684 34.969 13.742 1 98.44 108 SER A O 1
ATOM 866 N N . THR A 1 109 ? 5.207 32.812 13.461 1 98.19 109 THR A N 1
ATOM 867 C CA . THR A 1 109 ? 5.48 32.938 12.031 1 98.19 109 THR A CA 1
ATOM 868 C C . THR A 1 109 ? 4.238 33.406 11.289 1 98.19 109 THR A C 1
ATOM 870 O O . THR A 1 109 ? 4.328 34.281 10.422 1 98.19 109 THR A O 1
ATOM 873 N N . CYS A 1 110 ? 3.092 32.875 11.602 1 97.12 110 CYS A N 1
ATOM 874 C CA . CYS A 1 110 ? 1.835 33.312 10.984 1 97.12 110 CYS A CA 1
ATOM 875 C C . CYS A 1 110 ? 1.511 34.75 11.328 1 97.12 110 CYS A C 1
ATOM 877 O O . CYS A 1 110 ? 1.126 35.531 10.445 1 97.12 110 CYS A O 1
ATOM 879 N N . GLU A 1 111 ? 1.683 35.094 12.57 1 96.81 111 GLU A N 1
ATOM 880 C CA . GLU A 1 111 ? 1.37 36.438 13.039 1 96.81 111 GLU A CA 1
ATOM 881 C C . GLU A 1 111 ? 2.242 37.469 12.352 1 96.81 111 GLU A C 1
ATOM 883 O O . GLU A 1 111 ? 1.774 38.562 12.031 1 96.81 111 GLU A O 1
ATOM 888 N N . GLN A 1 112 ? 3.453 37.125 12.102 1 97.06 112 GLN A N 1
ATOM 889 C CA . GLN A 1 112 ? 4.418 38.062 11.523 1 97.06 112 GLN A CA 1
ATOM 890 C C . GLN A 1 112 ? 4.23 38.188 10.016 1 97.06 112 GLN A C 1
ATOM 892 O O . GLN A 1 112 ? 4.762 39.094 9.391 1 97.06 112 GLN A O 1
ATOM 897 N N . ASN A 1 113 ? 3.549 37.312 9.438 1 94.5 113 ASN A N 1
ATOM 898 C CA . ASN A 1 113 ? 3.344 37.281 7.996 1 94.5 113 ASN A CA 1
ATOM 899 C C . ASN A 1 113 ? 1.872 37.094 7.641 1 94.5 113 ASN A C 1
ATOM 901 O O . ASN A 1 113 ? 1.515 36.094 6.988 1 94.5 113 ASN A O 1
ATOM 905 N N . PRO A 1 114 ? 1.047 38.062 8.023 1 89.38 114 PRO A N 1
ATOM 906 C CA . PRO A 1 114 ? -0.39 37.906 7.789 1 89.38 114 PRO A CA 1
ATOM 907 C C . PRO A 1 114 ? -0.726 37.688 6.316 1 89.38 114 PRO A C 1
ATOM 909 O O . PRO A 1 114 ? -0.17 38.375 5.449 1 89.38 114 PRO A O 1
ATOM 912 N N . GLY A 1 115 ? -1.461 36.656 6.059 1 92.19 115 GLY A N 1
ATOM 913 C CA . GLY A 1 115 ? -1.939 36.406 4.711 1 92.19 115 GLY A CA 1
ATOM 914 C C . GLY A 1 115 ? -1.047 35.438 3.932 1 92.19 115 GLY A C 1
ATOM 915 O O . GLY A 1 115 ? -1.34 35.125 2.781 1 92.19 115 GLY A O 1
ATOM 916 N N . LYS A 1 116 ? 0.032 35.031 4.574 1 95.88 116 LYS A N 1
ATOM 917 C CA . LYS A 1 116 ? 0.966 34.188 3.83 1 95.88 116 LYS A CA 1
ATOM 918 C C . LYS A 1 116 ? 0.955 32.75 4.352 1 95.88 116 LYS 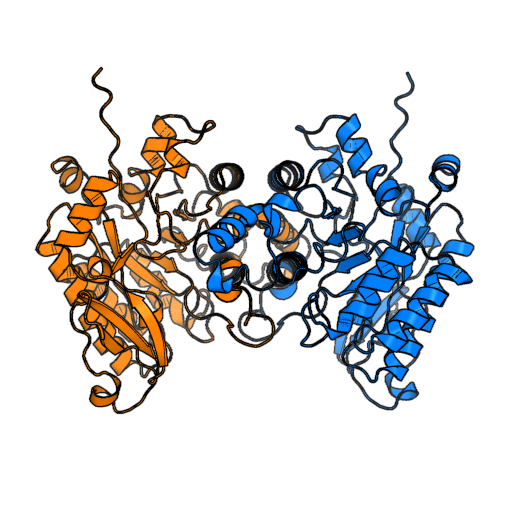A C 1
ATOM 920 O O . LYS A 1 116 ? 1.294 31.812 3.625 1 95.88 116 LYS A O 1
ATOM 925 N N . PHE A 1 117 ? 0.589 32.625 5.613 1 97.31 117 PHE A N 1
ATOM 926 C CA . PHE A 1 117 ? 0.692 31.297 6.215 1 97.31 117 PHE A CA 1
ATOM 927 C C . PHE A 1 117 ? -0.554 30.984 7.027 1 97.31 117 PHE A C 1
ATOM 929 O O . PHE A 1 117 ? -1.171 31.875 7.613 1 97.31 117 PHE A O 1
ATOM 936 N N . ILE A 1 118 ? -0.992 29.766 7.035 1 97.44 118 ILE A N 1
ATOM 937 C CA . ILE A 1 118 ? -1.941 29.156 7.953 1 97.44 118 ILE A CA 1
ATOM 938 C C . ILE A 1 118 ? -1.232 28.094 8.789 1 97.44 118 ILE A C 1
ATOM 940 O O . ILE A 1 118 ? -0.478 27.266 8.258 1 97.44 118 ILE A O 1
ATOM 944 N N . GLY A 1 119 ? -1.412 28.078 10.07 1 98.44 119 GLY A N 1
ATOM 945 C CA . GLY A 1 119 ? -0.624 27.219 10.93 1 98.44 119 GLY A CA 1
ATOM 946 C C . GLY A 1 119 ? -1.404 26.031 11.453 1 98.44 119 GLY A C 1
ATOM 947 O O . GLY A 1 119 ? -2.584 26.156 11.789 1 98.44 119 GLY A O 1
ATOM 948 N N . LEU A 1 120 ? -0.726 24.812 11.531 1 98.88 120 LEU A N 1
ATOM 949 C CA . LEU A 1 120 ? -1.236 23.609 12.18 1 98.88 120 LEU A CA 1
ATOM 950 C C . LEU A 1 120 ? -0.396 23.266 13.398 1 98.88 120 LEU A C 1
ATOM 952 O O . LEU A 1 120 ? 0.834 23.312 13.352 1 98.88 120 LEU A O 1
ATOM 956 N N . ALA A 1 121 ? -1.08 22.844 14.43 1 98.88 121 ALA A N 1
ATOM 957 C CA . ALA A 1 121 ? -0.402 22.5 15.672 1 98.88 121 ALA A CA 1
ATOM 958 C C . ALA A 1 121 ? -0.001 21.031 15.68 1 98.88 121 ALA A C 1
ATOM 960 O O . ALA A 1 121 ? -0.581 20.219 14.953 1 98.88 121 ALA A O 1
ATOM 961 N N . THR A 1 122 ? 1.044 20.734 16.422 1 98.88 122 THR A N 1
ATOM 962 C CA . THR A 1 122 ? 1.338 19.359 16.828 1 98.88 122 THR A CA 1
ATOM 963 C C . THR A 1 122 ? 0.961 19.141 18.297 1 98.88 122 THR A C 1
ATOM 965 O O . THR A 1 122 ? 0.873 20.094 19.078 1 98.88 122 THR A O 1
ATOM 968 N N . LEU A 1 123 ? 0.637 17.891 18.656 1 98.88 123 LEU A N 1
ATOM 969 C CA . LEU A 1 123 ? 0.155 17.547 19.984 1 98.88 123 LEU A CA 1
ATOM 970 C C . LEU A 1 123 ? 0.875 16.328 20.531 1 98.88 123 LEU A C 1
ATOM 972 O O . LEU A 1 123 ? 1.282 15.445 19.766 1 98.88 123 LEU A O 1
ATOM 976 N N . PRO A 1 124 ? 1.072 16.266 21.891 1 98.88 124 PRO A N 1
ATOM 977 C CA . PRO A 1 124 ? 1.557 15.016 22.484 1 98.88 124 PRO A CA 1
ATOM 978 C C . PRO A 1 124 ? 0.493 13.922 22.5 1 98.88 124 PRO A C 1
ATOM 980 O O . PRO A 1 124 ? -0.01 13.562 23.562 1 98.88 124 PRO A O 1
ATOM 983 N N . MET A 1 125 ? 0.264 13.273 21.406 1 98.81 125 MET A N 1
ATOM 984 C CA . MET A 1 125 ? -0.871 12.383 21.172 1 98.81 125 MET A CA 1
ATOM 985 C C . MET A 1 125 ? -0.789 11.148 22.062 1 98.81 125 MET A C 1
ATOM 987 O O . MET A 1 125 ? -1.807 10.516 22.359 1 98.81 125 MET A O 1
ATOM 991 N N . GLN A 1 126 ? 0.425 10.781 22.5 1 98.62 126 GLN A N 1
ATOM 992 C CA . GLN A 1 126 ? 0.605 9.617 23.359 1 98.62 126 GLN A CA 1
ATOM 993 C C . GLN A 1 126 ? -0.009 9.844 24.734 1 98.62 126 GLN A C 1
ATOM 995 O O . GLN A 1 126 ? -0.163 8.898 25.516 1 98.62 126 GLN A O 1
ATOM 1000 N N . ALA A 1 127 ? -0.3 11.117 25.047 1 98.75 127 ALA A N 1
ATOM 1001 C CA . ALA A 1 127 ? -0.982 11.523 26.281 1 98.75 127 ALA A CA 1
ATOM 1002 C C . ALA A 1 127 ? -2.229 12.344 25.969 1 98.75 127 ALA A C 1
ATOM 1004 O O . ALA A 1 127 ? -2.197 13.578 26.031 1 98.75 127 ALA A O 1
ATOM 1005 N N . PRO A 1 128 ? -3.35 11.68 25.844 1 98.62 128 PRO A N 1
ATOM 1006 C CA . PRO A 1 128 ? -4.543 12.305 25.266 1 98.62 128 PRO A CA 1
ATOM 1007 C C . PRO A 1 128 ? -5.047 13.492 26.094 1 98.62 128 PRO A C 1
ATOM 1009 O O . PRO A 1 128 ? -5.504 14.484 25.531 1 98.62 128 PRO A O 1
ATOM 1012 N N . GLU A 1 129 ? -4.984 13.422 27.375 1 98.25 129 GLU A N 1
ATOM 1013 C CA . GLU A 1 129 ? -5.43 14.539 28.203 1 98.25 129 GLU A CA 1
ATOM 1014 C C . GLU A 1 129 ? -4.562 15.773 27.969 1 98.25 129 GLU A C 1
ATOM 1016 O O . GLU A 1 129 ? -5.078 16.875 27.828 1 98.25 129 GLU A O 1
ATOM 1021 N N . LEU A 1 130 ? -3.258 15.547 27.953 1 98.75 130 LEU A N 1
ATOM 1022 C CA . LEU A 1 130 ? -2.34 16.641 27.656 1 98.75 130 LEU A CA 1
ATOM 1023 C C . LEU A 1 130 ? -2.551 17.172 26.25 1 98.75 130 LEU A C 1
ATOM 1025 O O . LEU A 1 130 ? -2.449 18.375 26 1 98.75 130 LEU A O 1
ATOM 1029 N N . ALA A 1 131 ? -2.818 16.281 25.375 1 98.88 131 ALA A N 1
ATOM 1030 C CA . ALA A 1 131 ? -3.047 16.641 23.969 1 98.88 131 ALA A CA 1
ATOM 1031 C C . ALA A 1 131 ? -4.266 17.562 23.844 1 98.88 131 ALA A C 1
ATOM 1033 O O . ALA A 1 131 ? -4.223 18.562 23.125 1 98.88 131 ALA A O 1
ATOM 1034 N N . VAL A 1 132 ? -5.355 17.203 24.547 1 98.88 132 VAL A N 1
ATOM 1035 C CA . VAL A 1 132 ? -6.574 18 24.469 1 98.88 132 VAL A CA 1
ATOM 1036 C C . VAL A 1 132 ? -6.312 19.406 25.047 1 98.88 132 VAL A C 1
ATOM 1038 O O . VAL A 1 132 ? -6.777 20.391 24.484 1 98.88 132 VAL A O 1
ATOM 1041 N N . LYS A 1 133 ? -5.574 19.453 26.094 1 98.81 133 LYS A N 1
ATOM 1042 C CA . LYS A 1 133 ? -5.238 20.734 26.688 1 98.81 133 LYS A CA 1
ATOM 1043 C C . LYS A 1 133 ? -4.438 21.609 25.719 1 98.81 133 LYS A C 1
ATOM 1045 O O . LYS A 1 133 ? -4.738 22.781 25.531 1 98.81 133 LYS A O 1
ATOM 1050 N N . GLU A 1 134 ? -3.428 21.062 25.141 1 98.94 134 GLU A N 1
ATOM 1051 C CA . GLU A 1 134 ? -2.615 21.812 24.188 1 98.94 134 GLU A CA 1
ATOM 1052 C C . GLU A 1 134 ? -3.416 22.156 22.938 1 98.94 134 GLU A C 1
ATOM 1054 O O . GLU A 1 134 ? -3.227 23.219 22.344 1 98.94 134 GLU A O 1
ATOM 1059 N N . LEU A 1 135 ? -4.273 21.266 22.531 1 98.88 135 LEU A N 1
ATOM 1060 C CA . LEU A 1 135 ? -5.164 21.547 21.406 1 98.88 135 LEU A CA 1
ATOM 1061 C C . LEU A 1 135 ? -5.973 22.812 21.672 1 98.88 135 LEU A C 1
ATOM 1063 O O . LEU A 1 135 ? -6.016 23.719 20.828 1 98.88 135 LEU A O 1
ATOM 1067 N N . ARG A 1 136 ? -6.598 22.875 22.766 1 98.75 136 ARG A N 1
ATOM 1068 C CA . ARG A 1 136 ? -7.422 24.031 23.109 1 98.75 136 ARG A CA 1
ATOM 1069 C C . ARG A 1 136 ? -6.586 25.312 23.156 1 98.75 136 ARG A C 1
ATOM 1071 O O . ARG A 1 136 ? -7 26.344 22.641 1 98.75 136 ARG A O 1
ATOM 1078 N N . ARG A 1 137 ? -5.391 25.219 23.719 1 98.81 137 ARG A N 1
ATOM 1079 C CA . ARG A 1 137 ? -4.508 26.375 23.75 1 9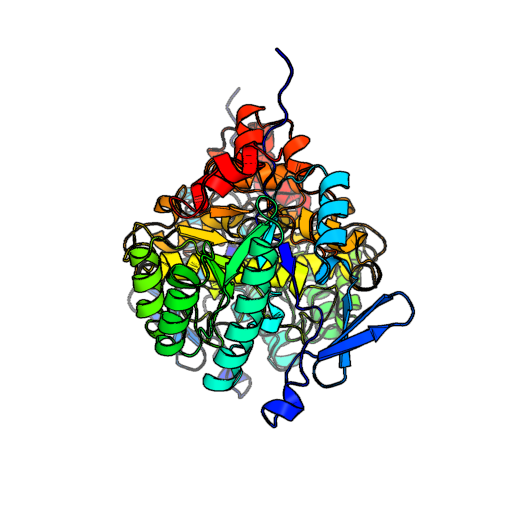8.81 137 ARG A CA 1
ATOM 1080 C C . ARG A 1 137 ? -4.176 26.844 22.344 1 98.81 137 ARG A C 1
ATOM 1082 O O . ARG A 1 137 ? -4.277 28.047 22.031 1 98.81 137 ARG A O 1
ATOM 1089 N N . CYS A 1 138 ? -3.826 25.938 21.5 1 98.75 138 CYS A N 1
ATOM 1090 C CA . CYS A 1 138 ? -3.391 26.25 20.141 1 98.75 138 CYS A CA 1
ATOM 1091 C C . CYS A 1 138 ? -4.52 26.891 19.344 1 98.75 138 CYS A C 1
ATOM 1093 O O . CYS A 1 138 ? -4.289 27.828 18.578 1 98.75 138 CYS A O 1
ATOM 1095 N N . ILE A 1 139 ? -5.746 26.406 19.578 1 98 139 ILE A N 1
ATOM 1096 C CA . ILE A 1 139 ? -6.887 26.859 18.781 1 98 139 ILE A CA 1
ATOM 1097 C C . ILE A 1 139 ? -7.438 28.156 19.375 1 98 139 ILE A C 1
ATOM 1099 O O . ILE A 1 139 ? -7.609 29.156 18.672 1 98 139 ILE A O 1
ATOM 1103 N N . GLU A 1 140 ? -7.602 28.234 20.641 1 97.56 140 GLU A N 1
ATOM 1104 C CA . GLU A 1 140 ? -8.336 29.328 21.281 1 97.56 140 GLU A CA 1
ATOM 1105 C C . GLU A 1 140 ? -7.41 30.5 21.625 1 97.56 140 GLU A C 1
ATOM 1107 O O . GLU A 1 140 ? -7.836 31.656 21.625 1 97.56 140 GLU A O 1
ATOM 1112 N N . GLU A 1 141 ? -6.156 30.188 21.906 1 98.25 141 GLU A N 1
ATOM 1113 C CA . GLU A 1 141 ? -5.25 31.25 22.344 1 98.25 141 GLU A CA 1
ATOM 1114 C C . GLU A 1 141 ? -4.297 31.641 21.219 1 98.25 141 GLU A C 1
ATOM 1116 O O . GLU A 1 141 ? -4.039 32.844 21 1 98.25 141 GLU A O 1
ATOM 1121 N N . LEU A 1 142 ? -3.783 30.703 20.469 1 98.25 142 LEU A N 1
ATOM 1122 C CA . LEU A 1 142 ? -2.752 31 19.469 1 98.25 142 LEU A CA 1
ATOM 1123 C C . LEU A 1 142 ? -3.369 31.266 18.109 1 98.25 142 LEU A C 1
ATOM 1125 O O . LEU A 1 142 ? -2.705 31.781 17.219 1 98.25 142 LEU A O 1
ATOM 1129 N N . GLY A 1 143 ? -4.605 30.812 17.891 1 96.31 143 GLY A N 1
ATOM 1130 C CA . GLY A 1 143 ? -5.301 31.094 16.641 1 96.31 143 GLY A CA 1
ATOM 1131 C C . GLY A 1 143 ? -4.887 30.172 15.508 1 96.31 143 GLY A C 1
ATOM 1132 O O . GLY A 1 143 ? -5.035 30.531 14.336 1 96.31 143 GLY A O 1
ATOM 1133 N N . LEU A 1 144 ? -4.289 29.031 15.797 1 98.12 144 LEU A N 1
ATOM 1134 C CA . LEU A 1 144 ? -3.955 28.047 14.773 1 98.12 144 LEU A CA 1
ATOM 1135 C C . LEU A 1 144 ? -5.219 27.422 14.188 1 98.12 144 LEU A C 1
ATOM 1137 O O . LEU A 1 144 ? -6.273 27.438 14.828 1 98.12 144 LEU A O 1
ATOM 1141 N N . ALA A 1 145 ? -5.125 26.938 12.977 1 97.56 145 ALA A N 1
ATOM 1142 C CA . ALA A 1 145 ? -6.316 26.609 12.203 1 97.56 145 ALA A CA 1
ATOM 1143 C C . ALA A 1 145 ? -6.656 25.125 12.336 1 97.56 145 ALA A C 1
ATOM 1145 O O . ALA A 1 145 ? -7.762 24.703 11.992 1 97.56 145 ALA A O 1
ATOM 1146 N N . GLY A 1 146 ? -5.762 24.312 12.734 1 98.44 146 GLY A N 1
ATOM 1147 C CA . GLY A 1 146 ? -5.918 22.875 12.859 1 98.44 146 GLY A CA 1
ATOM 1148 C C . GLY A 1 146 ? -4.707 22.188 13.461 1 98.44 146 GLY A C 1
ATOM 1149 O O . GLY A 1 146 ? -3.906 22.828 14.148 1 98.44 146 GLY A O 1
ATOM 1150 N N . ILE A 1 147 ? -4.641 20.844 13.258 1 98.88 147 ILE A N 1
ATOM 1151 C CA . ILE A 1 147 ? -3.525 20.094 13.82 1 98.88 147 ILE A CA 1
ATOM 1152 C C . ILE A 1 147 ? -2.979 19.109 12.781 1 98.88 147 ILE A C 1
ATOM 1154 O O . ILE A 1 147 ? -3.699 18.703 11.875 1 98.88 147 ILE A O 1
ATOM 1158 N N . GLN A 1 148 ? -1.711 18.844 12.844 1 98.88 148 GLN A N 1
ATOM 1159 C CA . GLN A 1 148 ? -1.073 17.734 12.156 1 98.88 148 GLN A CA 1
ATOM 1160 C C . GLN A 1 148 ? -0.699 16.625 13.141 1 98.88 148 GLN A C 1
ATOM 1162 O O . GLN A 1 148 ? -0.092 16.891 14.18 1 98.88 148 GLN A O 1
ATOM 1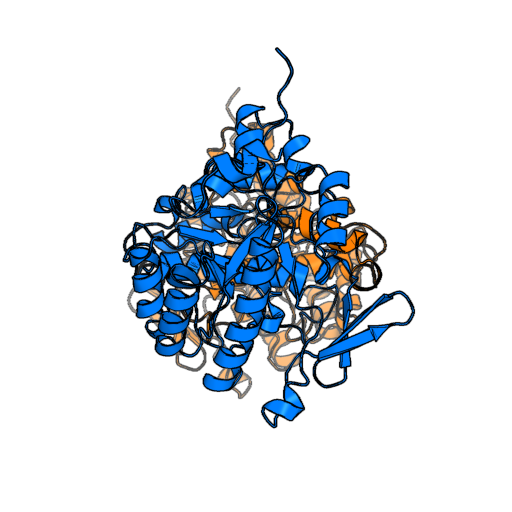167 N N . ILE A 1 149 ? -1.08 15.422 12.805 1 98.88 149 ILE A N 1
ATOM 1168 C CA . ILE A 1 149 ? -0.725 14.289 13.656 1 98.88 149 ILE A CA 1
ATOM 1169 C C . ILE A 1 149 ? -0.15 13.164 12.797 1 98.88 149 ILE A C 1
ATOM 1171 O O . ILE A 1 149 ? -0.195 13.227 11.562 1 98.88 149 ILE A O 1
ATOM 1175 N N . GLY A 1 150 ? 0.387 12.148 13.484 1 98.69 150 GLY A N 1
ATOM 1176 C CA . GLY A 1 150 ? 0.909 10.977 12.797 1 98.69 150 GLY A CA 1
ATOM 1177 C C . GLY A 1 150 ? -0.171 9.992 12.391 1 98.69 150 GLY A C 1
ATOM 1178 O O . GLY A 1 150 ? -1.277 10.016 12.93 1 98.69 150 GLY A O 1
ATOM 1179 N N . SER A 1 151 ? 0.191 9.102 11.469 1 98.62 151 SER A N 1
ATOM 1180 C CA . SER A 1 151 ? -0.719 8.055 11.008 1 98.62 151 SER A CA 1
ATOM 1181 C C . SER A 1 151 ? -0.948 7.004 12.094 1 98.62 151 SER A C 1
ATOM 1183 O O . SER A 1 151 ? -1.837 6.16 11.969 1 98.62 151 SER A O 1
ATOM 1185 N N . HIS A 1 152 ? -0.192 7.023 13.086 1 98.38 152 HIS A N 1
ATOM 1186 C CA . HIS A 1 152 ? -0.342 6.242 14.312 1 98.38 152 HIS A CA 1
ATOM 1187 C C . HIS A 1 152 ? 0.388 6.898 15.477 1 98.38 152 HIS A C 1
ATOM 1189 O O . HIS A 1 152 ? 1.157 7.844 15.281 1 98.38 152 HIS A O 1
ATOM 1195 N N . ILE A 1 153 ? 0.085 6.492 16.656 1 98.5 153 ILE A N 1
ATOM 1196 C CA . ILE A 1 153 ? 0.758 6.934 17.875 1 98.5 153 ILE A CA 1
ATOM 1197 C C . ILE A 1 153 ? 1.397 5.738 18.578 1 98.5 153 ILE A C 1
ATOM 1199 O O . ILE A 1 153 ? 0.721 4.996 19.297 1 98.5 153 ILE A O 1
ATOM 1203 N N . ASN A 1 154 ? 2.729 5.629 18.359 1 97.25 154 ASN A N 1
ATOM 1204 C CA . ASN A 1 154 ? 3.416 4.441 18.859 1 97.25 154 ASN A CA 1
ATOM 1205 C C . ASN A 1 154 ? 2.703 3.162 18.438 1 97.25 154 ASN A C 1
ATOM 1207 O O . ASN A 1 154 ? 2.512 2.924 17.234 1 97.25 154 ASN A O 1
ATOM 1211 N N . ASP A 1 155 ? 2.15 2.393 19.359 1 96.81 155 ASP A N 1
ATOM 1212 C CA . ASP A 1 155 ? 1.521 1.121 19.016 1 96.81 155 ASP A CA 1
ATOM 1213 C C . ASP A 1 155 ? 0.017 1.291 18.812 1 96.81 155 ASP A C 1
ATOM 1215 O O . ASP A 1 155 ? -0.702 0.309 18.609 1 96.81 155 ASP A O 1
ATOM 1219 N N . TRP A 1 156 ? -0.45 2.568 18.812 1 98.31 156 TRP A N 1
ATOM 1220 C CA . TRP A 1 156 ? -1.879 2.816 18.656 1 98.31 156 TRP A CA 1
ATOM 1221 C C . TRP A 1 156 ? -2.207 3.186 17.203 1 98.31 156 TRP A C 1
ATOM 1223 O O . TRP A 1 156 ? -1.626 4.121 16.656 1 98.31 156 TRP A O 1
ATOM 1233 N N . ASN A 1 157 ? -3.121 2.406 16.656 1 98.56 157 ASN A N 1
ATOM 1234 C CA . ASN A 1 157 ? -3.764 2.947 15.461 1 98.56 157 ASN A CA 1
ATOM 1235 C C . ASN A 1 157 ? -4.711 4.09 15.812 1 98.56 157 ASN A C 1
ATOM 1237 O O . ASN A 1 157 ? -4.965 4.363 16.984 1 98.56 157 ASN A O 1
ATOM 1241 N N . LEU A 1 158 ? -5.238 4.762 14.82 1 98.75 158 LEU A N 1
ATOM 1242 C CA . LEU A 1 158 ? -5.98 5.996 15.039 1 98.75 158 LEU A CA 1
ATOM 1243 C C . LEU A 1 158 ? -7.379 5.703 15.57 1 98.75 158 LEU A C 1
ATOM 1245 O O . LEU A 1 158 ? -8.125 6.625 15.922 1 98.75 158 LEU A O 1
ATOM 1249 N N . ASP A 1 159 ? -7.711 4.434 15.633 1 98.75 159 ASP A N 1
ATOM 1250 C CA . ASP A 1 159 ? -8.992 4.07 16.234 1 98.75 159 ASP A CA 1
ATOM 1251 C C . ASP A 1 159 ? -8.828 3.695 17.703 1 98.75 159 ASP A C 1
ATOM 1253 O O . ASP A 1 159 ? -9.797 3.303 18.359 1 98.75 159 ASP A O 1
ATOM 1257 N N . ALA A 1 160 ? -7.641 3.734 18.25 1 98.69 160 ALA A N 1
ATOM 1258 C CA . ALA A 1 160 ? -7.422 3.393 19.656 1 98.69 160 ALA A CA 1
ATOM 1259 C C . ALA A 1 160 ? -8.383 4.156 20.562 1 98.69 160 ALA A C 1
ATOM 1261 O O . ALA A 1 160 ? -8.555 5.367 20.406 1 98.69 160 ALA A O 1
ATOM 1262 N N . PRO A 1 161 ? -9 3.461 21.516 1 98.31 161 PRO A N 1
ATOM 1263 C CA . PRO A 1 161 ? -9.953 4.125 22.406 1 98.31 161 PRO A CA 1
ATOM 1264 C C . PRO A 1 161 ? -9.328 5.273 23.203 1 98.31 161 PRO A C 1
ATOM 1266 O O . PRO A 1 161 ? -10.008 6.242 23.547 1 98.31 161 PRO A O 1
ATOM 1269 N N . GLU A 1 162 ? -8.031 5.184 23.422 1 98.69 162 GLU A N 1
ATOM 1270 C CA . GLU A 1 162 ? -7.312 6.219 24.156 1 98.69 162 GLU A CA 1
ATOM 1271 C C . GLU A 1 162 ? -7.402 7.566 23.438 1 98.69 162 GLU A C 1
ATOM 1273 O O . GLU A 1 162 ? -7.32 8.617 24.078 1 98.69 162 GLU A O 1
ATOM 1278 N N . LEU A 1 163 ? -7.645 7.59 22.156 1 98.88 163 LEU A N 1
ATOM 1279 C CA . LEU A 1 163 ? -7.594 8.812 21.359 1 98.88 163 LEU A CA 1
ATOM 1280 C C . LEU A 1 163 ? -8.969 9.461 21.266 1 98.88 163 LEU A C 1
ATOM 1282 O O . LEU A 1 163 ? -9.102 10.562 20.734 1 98.88 163 LEU A O 1
ATOM 1286 N N . GLU A 1 164 ? -10.016 8.828 21.828 1 98.75 164 GLU A N 1
ATOM 1287 C CA . GLU A 1 164 ? -11.398 9.273 21.672 1 98.75 164 GLU A CA 1
ATOM 1288 C C . GLU A 1 164 ? -11.578 10.703 22.172 1 98.75 164 GLU A C 1
ATOM 1290 O O . GLU A 1 164 ? -12.234 11.516 21.531 1 98.75 164 GLU A O 1
ATOM 1295 N N . PRO A 1 165 ? -10.945 11.047 23.328 1 98.75 165 PRO A N 1
ATOM 1296 C CA . PRO A 1 165 ? -11.117 12.43 23.797 1 98.75 165 PRO A CA 1
ATOM 1297 C C . PRO A 1 165 ? -10.586 13.461 22.812 1 98.75 165 PRO A C 1
ATOM 1299 O O . PRO A 1 165 ? -11.102 14.57 22.719 1 98.75 165 PRO A O 1
ATOM 1302 N N . ILE A 1 166 ? -9.594 13.125 22.094 1 98.88 166 ILE A N 1
ATOM 1303 C CA . ILE A 1 166 ? -9 14.055 21.125 1 98.88 166 ILE A CA 1
ATOM 1304 C C . ILE A 1 166 ? -9.945 14.242 19.938 1 98.88 166 ILE A C 1
ATOM 1306 O O . ILE A 1 166 ? -10.172 15.375 19.5 1 98.88 166 ILE A O 1
ATOM 1310 N N . TRP A 1 167 ? -10.516 13.133 19.438 1 98.81 167 TRP A N 1
ATOM 1311 C CA . TRP A 1 167 ? -11.477 13.227 18.344 1 98.81 167 TRP A CA 1
ATOM 1312 C C . TRP A 1 167 ? -12.688 14.062 18.75 1 98.81 167 TRP A C 1
ATOM 1314 O O . TRP A 1 167 ? -13.148 14.914 17.984 1 98.81 167 TRP A O 1
ATOM 1324 N N . THR A 1 168 ? -13.148 13.828 19.953 1 98.69 168 THR A N 1
ATOM 1325 C CA . THR A 1 168 ? -14.273 14.586 20.484 1 98.69 168 THR A CA 1
ATOM 1326 C C . THR A 1 168 ? -13.945 16.078 20.547 1 98.69 168 THR A C 1
ATOM 1328 O O . THR A 1 168 ? -14.75 16.906 20.094 1 98.69 168 THR A O 1
ATOM 1331 N N . ALA A 1 169 ? -12.797 16.391 21 1 98.69 169 ALA A N 1
ATOM 1332 C CA . ALA A 1 169 ? -12.383 17.797 21.109 1 98.69 169 ALA A CA 1
ATOM 1333 C C . ALA A 1 169 ? -12.242 18.422 19.719 1 98.69 169 ALA A C 1
ATOM 1335 O O . ALA A 1 169 ? -12.633 19.578 19.516 1 98.69 169 ALA A O 1
ATOM 1336 N N . CYS A 1 170 ? -11.656 17.719 18.781 1 98.38 170 CYS A N 1
ATOM 1337 C CA . CYS A 1 170 ? -11.5 18.219 17.422 1 98.38 170 CYS A CA 1
ATOM 1338 C C . CYS A 1 170 ? -12.852 18.547 16.812 1 98.38 170 CYS A C 1
ATOM 1340 O O . CYS A 1 170 ? -13.016 19.594 16.172 1 98.38 170 CYS A O 1
ATOM 1342 N N . GLU A 1 171 ? -13.75 17.625 16.984 1 97.44 171 GLU A N 1
ATOM 1343 C CA . GLU A 1 171 ? -15.078 17.859 16.438 1 97.44 171 GLU A CA 1
ATOM 1344 C C . GLU A 1 171 ? -15.766 19.031 17.125 1 97.44 171 GLU A C 1
ATOM 1346 O O . GLU A 1 171 ? -16.359 19.891 16.469 1 97.44 171 GLU A O 1
ATOM 1351 N N . GLU A 1 172 ? -15.68 19.094 18.453 1 96.69 172 GLU A N 1
ATOM 1352 C CA . GLU A 1 172 ? -16.297 20.141 19.234 1 96.69 172 GLU A CA 1
ATOM 1353 C C . GLU A 1 172 ? -15.758 21.516 18.844 1 96.69 172 GLU A C 1
ATOM 1355 O O . GLU A 1 172 ? -16.516 22.484 18.75 1 96.69 172 GLU A O 1
ATOM 1360 N N . LEU A 1 173 ? -14.508 21.625 18.578 1 96.44 173 LEU A N 1
ATOM 1361 C CA . LEU A 1 173 ? -13.844 22.891 18.297 1 96.44 173 LEU A CA 1
ATOM 1362 C C . LEU A 1 173 ? -13.82 23.172 16.797 1 96.44 173 LEU A C 1
ATOM 1364 O O . LEU A 1 173 ? -13.258 24.172 16.359 1 96.44 173 LEU A O 1
ATOM 1368 N N . ASP A 1 174 ? -14.359 22.25 15.992 1 95.94 174 ASP A N 1
ATOM 1369 C CA . ASP A 1 174 ? -14.406 22.375 14.539 1 95.94 174 ASP A CA 1
ATOM 1370 C C . ASP A 1 174 ? -12.992 22.469 13.953 1 95.94 174 ASP A C 1
ATOM 1372 O O . ASP A 1 174 ? -12.719 23.344 13.125 1 95.94 174 ASP A O 1
ATOM 1376 N N . VAL A 1 175 ? -12.156 21.609 14.461 1 96.25 175 VAL A N 1
ATOM 1377 C CA . VAL A 1 175 ? -10.75 21.609 14.078 1 96.25 175 VAL A CA 1
ATOM 1378 C C . VAL A 1 175 ? -10.508 20.578 12.984 1 96.25 175 VAL A C 1
ATOM 1380 O O . VAL A 1 175 ? -11.008 19.453 13.062 1 96.25 175 VAL A O 1
ATOM 1383 N N . ALA A 1 176 ? -9.75 20.984 11.961 1 96 176 ALA A N 1
ATOM 1384 C CA . ALA A 1 176 ? -9.336 20.078 10.898 1 96 176 ALA A CA 1
ATOM 1385 C C . ALA A 1 176 ? -8.062 19.328 11.273 1 96 176 ALA A C 1
ATOM 1387 O O . ALA A 1 176 ? -7.164 19.906 11.898 1 96 176 ALA A O 1
ATOM 1388 N N . VAL A 1 177 ? -7.988 18.078 10.875 1 98.81 177 VAL A N 1
ATOM 1389 C CA . VAL A 1 177 ? -6.867 17.219 11.234 1 98.81 177 VAL A CA 1
ATOM 1390 C C . VAL A 1 177 ? -6.129 16.781 9.977 1 98.81 177 VAL A C 1
ATOM 1392 O O . VAL A 1 177 ? -6.719 16.141 9.094 1 98.81 177 VAL A O 1
ATOM 1395 N N . PHE A 1 178 ? -4.863 17.156 9.852 1 98.88 178 PHE A N 1
ATOM 1396 C CA . PHE A 1 178 ? -3.992 16.656 8.789 1 98.88 178 PHE A CA 1
ATOM 1397 C C . PHE A 1 178 ? -3.158 15.477 9.281 1 98.88 178 PHE A C 1
ATOM 1399 O O . PHE A 1 178 ? -2.484 15.57 10.305 1 98.88 178 PHE A O 1
ATOM 1406 N N . ILE A 1 179 ? -3.221 14.375 8.57 1 98.88 179 ILE A N 1
ATOM 1407 C CA . ILE A 1 179 ? -2.568 13.141 9.008 1 98.88 179 ILE A CA 1
ATOM 1408 C C . ILE A 1 179 ? -1.408 12.812 8.07 1 98.88 179 ILE A C 1
ATOM 1410 O O . ILE A 1 179 ? -1.595 12.695 6.859 1 98.88 179 ILE A O 1
ATOM 1414 N N . HIS A 1 180 ? -0.24 12.719 8.656 1 98.81 180 HIS A N 1
ATOM 1415 C CA . HIS A 1 180 ? 0.998 12.484 7.922 1 98.81 180 HIS A CA 1
ATOM 1416 C C . HIS A 1 180 ? 1.744 11.273 8.477 1 98.81 180 HIS A C 1
ATOM 1418 O O . HIS A 1 180 ? 1.943 11.172 9.695 1 98.81 180 HIS A O 1
ATOM 1424 N N . PRO A 1 181 ? 2.168 10.32 7.562 1 97.31 181 PRO A N 1
ATOM 1425 C CA . PRO A 1 181 ? 3.006 9.234 8.078 1 97.31 181 PRO A CA 1
ATOM 1426 C C . PRO A 1 181 ? 4.367 9.719 8.57 1 97.31 181 PRO A C 1
ATOM 1428 O O . PRO A 1 181 ? 4.852 10.766 8.117 1 97.31 181 PRO A O 1
ATOM 1431 N N . TRP A 1 182 ? 5.039 9.047 9.469 1 85.69 182 TRP A N 1
ATOM 1432 C CA . TRP A 1 182 ? 6.277 9.547 10.062 1 85.69 182 TRP A CA 1
ATOM 1433 C C . TRP A 1 182 ? 7.195 8.391 10.445 1 85.69 182 TRP A C 1
ATOM 1435 O O . TRP A 1 182 ? 8.375 8.383 10.102 1 85.69 182 TRP A O 1
ATOM 1445 N N . ASP A 1 183 ? 6.715 7.426 11.227 1 85.81 183 ASP A N 1
ATOM 1446 C CA . ASP A 1 183 ? 7.465 6.32 11.82 1 85.81 183 ASP A CA 1
ATOM 1447 C C . ASP A 1 183 ? 7.066 4.988 11.188 1 85.81 183 ASP A C 1
ATOM 1449 O O . ASP A 1 183 ? 5.969 4.484 11.43 1 85.81 183 ASP A O 1
ATOM 1453 N N . MET A 1 184 ? 7.918 4.531 10.219 1 86.81 184 MET A N 1
ATOM 1454 C CA . MET A 1 184 ? 7.684 3.229 9.602 1 86.81 184 MET A CA 1
ATOM 1455 C C . MET A 1 184 ? 8.938 2.361 9.672 1 86.81 184 MET A C 1
ATOM 1457 O O . MET A 1 184 ? 9.992 2.822 10.109 1 86.81 184 MET A O 1
ATOM 1461 N N . GLU A 1 185 ? 8.711 1.094 9.375 1 88.88 185 GLU A N 1
ATOM 1462 C CA . GLU A 1 185 ? 9.836 0.171 9.359 1 88.88 185 GLU A CA 1
ATOM 1463 C C . GLU A 1 185 ? 10.914 0.626 8.383 1 88.88 185 GLU A C 1
ATOM 1465 O O . GLU A 1 185 ? 10.617 0.9 7.215 1 88.88 185 GLU A O 1
ATOM 1470 N N . GLN A 1 186 ? 12.164 0.714 8.867 1 91.81 186 GLN A N 1
ATOM 1471 C CA . GLN A 1 186 ? 13.234 1.227 8.008 1 91.81 186 GLN A CA 1
ATOM 1472 C C . GLN A 1 186 ? 14.352 0.198 7.848 1 91.81 186 GLN A C 1
ATOM 1474 O O . GLN A 1 186 ? 15.281 0.403 7.066 1 91.81 186 GLN A O 1
ATOM 1479 N N . LYS A 1 187 ? 14.273 -0.897 8.531 1 94 187 LYS A N 1
ATOM 1480 C CA . LYS A 1 187 ? 15.344 -1.89 8.539 1 94 187 LYS A CA 1
ATOM 1481 C C . LYS A 1 187 ? 14.914 -3.168 7.82 1 94 187 LYS A C 1
ATOM 1483 O O . LYS A 1 187 ? 13.828 -3.227 7.246 1 94 187 LYS A O 1
ATOM 1488 N N . GLY A 1 188 ? 15.82 -4.094 7.727 1 96.5 188 GLY A N 1
ATOM 1489 C CA . GLY A 1 188 ? 15.508 -5.367 7.094 1 96.5 188 GLY A CA 1
ATOM 1490 C C . GLY A 1 188 ? 15.141 -5.227 5.629 1 96.5 188 GLY A C 1
ATOM 1491 O O . GLY A 1 188 ? 15.875 -4.609 4.852 1 96.5 188 GLY A O 1
ATOM 1492 N N . ARG A 1 189 ? 14.023 -5.758 5.309 1 96.75 189 ARG A N 1
ATOM 1493 C CA . ARG A 1 189 ? 13.602 -5.824 3.914 1 96.75 189 ARG A CA 1
ATOM 1494 C C . ARG A 1 189 ? 13.258 -4.434 3.381 1 96.75 189 ARG A C 1
ATOM 1496 O O . ARG A 1 189 ? 13.188 -4.23 2.168 1 96.75 189 ARG A O 1
ATOM 1503 N N . MET A 1 190 ? 13.109 -3.4 4.25 1 97.31 190 MET A N 1
ATOM 1504 C CA . MET A 1 190 ? 12.711 -2.059 3.838 1 97.31 190 MET A CA 1
ATOM 1505 C C . MET A 1 190 ? 13.922 -1.136 3.738 1 97.31 190 MET A C 1
ATOM 1507 O O . MET A 1 190 ? 13.781 0.036 3.379 1 97.31 190 MET A O 1
ATOM 1511 N N . SER A 1 191 ? 15.102 -1.623 3.99 1 96.5 191 SER A N 1
ATOM 1512 C CA . SER A 1 191 ? 16.281 -0.791 4.219 1 96.5 191 SER A CA 1
ATOM 1513 C C . SER A 1 191 ? 16.812 -0.212 2.914 1 96.5 191 SER A C 1
ATOM 1515 O O . SER A 1 191 ? 17.594 0.746 2.922 1 96.5 191 SER A O 1
ATOM 1517 N N . LYS A 1 192 ? 16.391 -0.779 1.788 1 96.62 192 LYS A N 1
ATOM 1518 C CA . LYS A 1 192 ? 16.984 -0.375 0.514 1 96.62 192 LYS A CA 1
ATOM 1519 C C . LYS A 1 192 ? 15.992 0.43 -0.319 1 96.62 192 LYS A C 1
ATOM 1521 O O . LYS A 1 192 ? 14.781 0.357 -0.093 1 96.62 192 LYS A O 1
ATOM 1526 N N . TYR A 1 193 ? 16.5 1.271 -1.225 1 98 193 TYR A N 1
ATOM 1527 C CA . TYR A 1 193 ? 15.805 1.913 -2.332 1 98 193 TYR A CA 1
ATOM 1528 C C . TYR A 1 193 ? 14.805 2.939 -1.822 1 98 193 TYR A C 1
ATOM 1530 O O . TYR A 1 193 ? 13.773 3.18 -2.459 1 98 193 TYR A O 1
ATOM 1538 N N . TRP A 1 194 ? 15.07 3.377 -0.59 1 97.06 194 TRP A N 1
ATOM 1539 C CA . TRP A 1 194 ? 14.211 4.391 0.008 1 97.06 194 TRP A CA 1
ATOM 1540 C C . TRP A 1 194 ? 12.781 3.873 0.159 1 97.06 194 TRP A C 1
ATOM 1542 O O . TRP A 1 194 ? 11.82 4.645 0.084 1 97.06 194 TRP A O 1
ATOM 1552 N N . PHE A 1 195 ? 12.594 2.521 0.314 1 98.25 195 PHE A N 1
ATOM 1553 C CA . PHE A 1 195 ? 11.312 1.821 0.364 1 98.25 195 PHE A CA 1
ATOM 1554 C C . PHE A 1 195 ? 10.438 2.367 1.487 1 98.25 195 PHE A C 1
ATOM 1556 O O . PHE A 1 195 ? 9.227 2.486 1.334 1 98.25 195 PHE A O 1
ATOM 1563 N N . PRO A 1 196 ? 11.031 2.727 2.65 1 97.5 196 PRO A N 1
ATOM 1564 C CA . PRO A 1 196 ? 10.141 3.254 3.684 1 97.5 196 PRO A CA 1
ATOM 1565 C C . PRO A 1 196 ? 9.336 4.461 3.209 1 97.5 196 PRO A C 1
ATOM 1567 O O . PRO A 1 196 ? 8.133 4.555 3.473 1 97.5 196 PRO A O 1
ATOM 1570 N N . TRP A 1 197 ? 9.945 5.336 2.443 1 97.06 197 TRP A N 1
ATOM 1571 C CA . TRP A 1 197 ? 9.289 6.559 1.986 1 97.06 197 TRP A CA 1
ATOM 1572 C C . TRP A 1 197 ? 8.422 6.285 0.761 1 97.06 197 TRP A C 1
ATOM 1574 O O . TRP A 1 197 ? 7.328 6.836 0.632 1 97.06 197 TRP A O 1
ATOM 1584 N N . LEU A 1 198 ? 8.906 5.422 -0.083 1 98.31 198 LEU A N 1
ATOM 1585 C CA . LEU A 1 198 ? 8.25 5.23 -1.374 1 98.31 198 LEU A CA 1
ATOM 1586 C C . LEU A 1 198 ? 7.098 4.238 -1.258 1 98.31 198 LEU A C 1
ATOM 1588 O O . LEU A 1 198 ? 6.105 4.352 -1.981 1 98.31 198 LEU A O 1
ATOM 1592 N N . ILE A 1 199 ? 7.246 3.275 -0.364 1 98.5 199 ILE A N 1
ATOM 1593 C CA . ILE A 1 199 ? 6.258 2.207 -0.244 1 98.5 199 ILE A CA 1
ATOM 1594 C C . ILE A 1 199 ? 5.668 2.203 1.164 1 98.5 199 ILE A C 1
ATOM 1596 O O . ILE A 1 199 ? 4.457 2.059 1.336 1 98.5 199 ILE A O 1
ATOM 1600 N N . GLY A 1 200 ? 6.512 2.404 2.158 1 98 200 GLY A N 1
ATOM 1601 C CA . GLY A 1 200 ? 6.078 2.375 3.545 1 98 200 GLY A CA 1
ATOM 1602 C C . GLY A 1 200 ? 5.07 3.457 3.879 1 98 200 GLY A C 1
ATOM 1603 O O . GLY A 1 200 ? 4.062 3.191 4.535 1 98 200 GLY A O 1
ATOM 1604 N N . MET A 1 201 ? 5.289 4.672 3.432 1 98.19 201 MET A N 1
ATOM 1605 C CA . MET A 1 201 ? 4.414 5.789 3.768 1 98.19 201 MET A CA 1
ATOM 1606 C C . MET A 1 201 ? 3.025 5.59 3.172 1 98.19 201 MET A C 1
ATOM 1608 O O . MET A 1 201 ? 2.018 5.746 3.867 1 98.19 201 MET A O 1
ATOM 1612 N N . PRO A 1 202 ? 2.93 5.188 1.896 1 98.31 202 PRO A N 1
ATOM 1613 C CA . PRO A 1 202 ? 1.592 4.898 1.371 1 98.31 202 PRO A CA 1
ATOM 1614 C C . PRO A 1 202 ? 0.872 3.809 2.158 1 98.31 202 PRO A C 1
ATOM 1616 O O . PRO A 1 202 ? -0.341 3.893 2.369 1 98.31 202 PRO A O 1
ATOM 1619 N N . CYS A 1 203 ? 1.56 2.818 2.584 1 98.12 203 CYS A N 1
ATOM 1620 C CA . CYS A 1 203 ? 0.957 1.761 3.389 1 98.12 203 CYS A CA 1
ATOM 1621 C C . CYS A 1 203 ? 0.46 2.305 4.723 1 98.12 203 CYS A C 1
ATOM 1623 O O . CYS A 1 203 ? -0.671 2.029 5.125 1 98.12 203 CYS A O 1
ATOM 1625 N N . GLU A 1 204 ? 1.287 3.117 5.383 1 98.19 204 GLU A N 1
ATOM 1626 C CA . GLU A 1 204 ? 0.922 3.721 6.66 1 98.19 204 GLU A CA 1
ATOM 1627 C C . GLU A 1 204 ? -0.333 4.578 6.527 1 98.19 204 GLU A C 1
ATOM 1629 O O . GLU A 1 204 ? -1.229 4.512 7.371 1 98.19 204 GLU A O 1
ATOM 1634 N N . THR A 1 205 ? -0.374 5.387 5.492 1 98.69 205 THR A N 1
ATOM 1635 C CA . THR A 1 205 ? -1.534 6.238 5.254 1 98.69 205 THR A CA 1
ATOM 1636 C C . THR A 1 205 ? -2.787 5.395 5.035 1 98.69 205 THR A C 1
ATOM 1638 O O . THR A 1 205 ? -3.865 5.734 5.527 1 98.69 205 THR A O 1
ATOM 1641 N N . THR A 1 206 ? -2.65 4.273 4.371 1 98.81 206 THR A N 1
ATOM 1642 C CA . THR A 1 206 ? -3.775 3.383 4.117 1 98.81 206 THR A CA 1
ATOM 1643 C C . THR A 1 206 ? -4.262 2.742 5.414 1 98.81 206 THR A C 1
ATOM 1645 O O . THR A 1 206 ? -5.469 2.633 5.645 1 98.81 206 THR A O 1
ATOM 1648 N N . ILE A 1 207 ? -3.311 2.344 6.27 1 98.56 207 ILE A N 1
ATOM 1649 C CA . ILE A 1 207 ? -3.664 1.79 7.574 1 98.56 207 ILE A CA 1
ATOM 1650 C C . ILE A 1 207 ? -4.438 2.83 8.383 1 98.56 207 ILE A C 1
ATOM 1652 O O . ILE A 1 207 ? -5.434 2.504 9.031 1 98.56 207 ILE A O 1
ATOM 1656 N N . ALA A 1 208 ? -3.996 4.066 8.281 1 98.69 208 ALA A N 1
ATOM 1657 C CA . ALA A 1 208 ? -4.652 5.145 9.016 1 98.69 208 ALA A CA 1
ATOM 1658 C C . ALA A 1 208 ? -6.098 5.324 8.562 1 98.69 208 ALA A C 1
ATOM 1660 O O . ALA A 1 208 ? -7.012 5.391 9.383 1 98.69 208 ALA A O 1
ATOM 1661 N N . ILE A 1 209 ? -6.32 5.355 7.273 1 98.62 209 ILE A N 1
ATOM 1662 C CA . ILE A 1 209 ? -7.668 5.508 6.738 1 98.62 209 ILE A CA 1
ATOM 1663 C C . ILE A 1 209 ? -8.523 4.32 7.16 1 98.62 209 ILE A C 1
ATOM 1665 O O . ILE A 1 209 ? -9.648 4.496 7.637 1 98.62 209 ILE A O 1
ATOM 1669 N N . GLY A 1 210 ? -7.965 3.113 6.977 1 98.56 210 GLY A N 1
ATOM 1670 C CA . GLY A 1 210 ? -8.695 1.92 7.383 1 98.56 210 GLY A CA 1
ATOM 1671 C C . GLY A 1 210 ? -9.07 1.927 8.852 1 98.56 210 GLY A C 1
ATOM 1672 O O . GLY A 1 210 ? -10.188 1.549 9.211 1 98.56 210 GLY A O 1
ATOM 1673 N N . SER A 1 211 ? -8.141 2.391 9.688 1 98.62 211 SER A N 1
ATOM 1674 C CA . SER A 1 211 ? -8.391 2.441 11.125 1 98.62 211 SER A CA 1
ATOM 1675 C C . SER A 1 211 ? -9.516 3.422 11.453 1 98.62 211 SER A C 1
ATOM 1677 O O . SER A 1 211 ? -10.359 3.146 12.305 1 98.62 211 SER A O 1
ATOM 1679 N N . LEU A 1 212 ? -9.516 4.539 10.805 1 98.62 212 LEU A N 1
ATOM 1680 C CA . LEU A 1 212 ? -10.547 5.547 11.039 1 98.62 212 LEU A CA 1
ATOM 1681 C C . LEU A 1 212 ? -11.914 5.031 10.602 1 98.62 212 LEU A C 1
ATOM 1683 O O . LEU A 1 212 ? -12.922 5.289 11.266 1 98.62 212 LEU A O 1
ATOM 1687 N N . ILE A 1 213 ? -11.984 4.289 9.5 1 98.44 213 ILE A N 1
ATOM 1688 C CA . ILE A 1 213 ? -13.242 3.797 8.945 1 98.44 213 ILE A CA 1
ATOM 1689 C C . ILE A 1 213 ? -13.719 2.586 9.734 1 98.44 213 ILE A C 1
ATOM 1691 O O . ILE A 1 213 ? -14.781 2.627 10.359 1 98.44 213 ILE A O 1
ATOM 1695 N N . PHE A 1 214 ? -12.914 1.554 9.805 1 98.56 214 PHE A N 1
ATOM 1696 C CA . PHE A 1 214 ? -13.352 0.279 10.352 1 98.56 214 PHE A CA 1
ATOM 1697 C C . PHE A 1 214 ? -13.367 0.325 11.875 1 98.56 214 PHE A C 1
ATOM 1699 O O . PHE A 1 214 ? -14.07 -0.456 12.523 1 98.56 214 PHE A O 1
ATOM 1706 N N . GLY A 1 215 ? -12.547 1.258 12.414 1 98.25 215 GLY A N 1
ATOM 1707 C CA . GLY A 1 215 ? -12.578 1.46 13.859 1 98.25 215 GLY A CA 1
ATOM 1708 C C . GLY A 1 215 ? -13.766 2.275 14.32 1 98.25 215 GLY A C 1
ATOM 1709 O O . GLY A 1 215 ? -13.969 2.463 15.523 1 98.25 215 GLY A O 1
ATOM 1710 N N . GLY A 1 216 ? -14.5 2.838 13.367 1 98.06 216 GLY A N 1
ATOM 1711 C CA . GLY A 1 216 ? -15.75 3.523 13.672 1 98.06 216 GLY A CA 1
ATOM 1712 C C . GLY A 1 216 ? -15.547 4.965 14.102 1 98.06 216 GLY A C 1
ATOM 1713 O O . GLY A 1 216 ? -16.484 5.602 14.594 1 98.06 216 GLY A O 1
ATOM 1714 N N . VAL A 1 217 ? -14.391 5.512 14.016 1 98.44 217 VAL A N 1
ATOM 1715 C CA . VAL A 1 217 ? -14.117 6.879 14.438 1 98.44 217 VAL A CA 1
ATOM 1716 C C . VAL A 1 217 ? -14.977 7.852 13.633 1 98.44 217 VAL A C 1
ATOM 1718 O O . VAL A 1 217 ? -15.633 8.719 14.203 1 98.44 217 VAL A O 1
ATOM 1721 N N . LEU A 1 218 ? -15.008 7.66 12.297 1 97.88 218 LEU A N 1
ATOM 1722 C CA . LEU A 1 218 ? -15.75 8.57 11.438 1 97.88 218 LEU A CA 1
ATOM 1723 C C . LEU A 1 218 ? -17.25 8.406 11.633 1 97.88 218 LEU A C 1
ATOM 1725 O O . LEU A 1 218 ? -18.031 9.328 11.367 1 97.88 218 LEU A O 1
ATOM 1729 N N . GLU A 1 219 ? -17.641 7.215 12.023 1 97.19 219 GLU A N 1
ATOM 1730 C CA . GLU A 1 219 ? -19.047 6.988 12.344 1 97.19 219 GLU A CA 1
ATOM 1731 C C . GLU A 1 219 ? -19.438 7.715 13.625 1 97.19 219 GLU A C 1
ATOM 1733 O O . GLU A 1 219 ? -20.5 8.336 13.688 1 97.19 219 GLU A O 1
ATOM 1738 N N . ARG A 1 220 ? -18.609 7.66 14.609 1 97.56 220 ARG A N 1
ATOM 1739 C CA . ARG A 1 220 ? -18.891 8.266 15.906 1 97.56 220 ARG A CA 1
ATOM 1740 C C . ARG A 1 220 ? -18.75 9.781 15.844 1 97.56 220 ARG A C 1
ATOM 1742 O O . ARG A 1 220 ? -19.359 10.5 16.641 1 97.56 220 ARG A O 1
ATOM 1749 N N . HIS A 1 221 ? -17.984 10.32 14.922 1 97.88 221 HIS A N 1
ATOM 1750 C CA . HIS A 1 221 ? -17.75 11.75 14.766 1 97.88 221 HIS A CA 1
ATOM 1751 C C . HIS A 1 221 ? -18.047 12.203 13.344 1 97.88 221 HIS A C 1
ATOM 1753 O O . HIS A 1 221 ? -17.141 12.477 12.562 1 97.88 221 HIS A O 1
ATOM 1759 N N . PRO A 1 222 ? -19.266 12.398 12.953 1 96.56 222 PRO A N 1
ATOM 1760 C CA . PRO A 1 222 ? -19.688 12.641 11.57 1 96.56 222 PRO A CA 1
ATOM 1761 C C . PRO A 1 222 ? -19.203 13.984 11.039 1 96.56 222 PRO A C 1
ATOM 1763 O O . PRO A 1 222 ? -19.141 14.188 9.82 1 96.56 222 PRO A O 1
ATOM 1766 N N . ASN A 1 223 ? -18.828 14.906 11.961 1 96.44 223 ASN A N 1
ATOM 1767 C CA . ASN A 1 223 ? -18.422 16.234 11.492 1 96.44 223 ASN A CA 1
ATOM 1768 C C . ASN A 1 223 ? -16.906 16.391 11.562 1 96.44 223 ASN A C 1
ATOM 1770 O O . ASN A 1 223 ? -16.375 17.469 11.273 1 96.44 223 ASN A O 1
ATOM 1774 N N . LEU A 1 224 ? -16.188 15.352 11.969 1 97.5 224 LEU A N 1
ATOM 1775 C CA . LEU A 1 224 ? -14.734 15.391 12.008 1 97.5 224 LEU A CA 1
ATOM 1776 C C . LEU A 1 224 ? -14.156 15.508 10.609 1 97.5 224 LEU A C 1
ATOM 1778 O O . LEU A 1 224 ? -14.555 14.766 9.703 1 97.5 224 LEU A O 1
ATOM 1782 N N . ARG A 1 225 ? -13.258 16.438 10.328 1 97.62 225 ARG A N 1
ATOM 1783 C CA . ARG A 1 225 ? -12.578 16.594 9.047 1 97.62 225 ARG A CA 1
ATOM 1784 C C . ARG A 1 225 ? -11.141 16.094 9.117 1 97.62 225 ARG A C 1
ATOM 1786 O O . ARG A 1 225 ? -10.344 16.609 9.906 1 97.62 225 ARG A O 1
ATOM 1793 N N . VAL A 1 226 ? -10.859 15.133 8.32 1 98.69 226 VAL A N 1
ATOM 1794 C CA . VAL A 1 226 ? -9.516 14.562 8.281 1 98.69 226 VAL A CA 1
ATOM 1795 C C . VAL A 1 226 ? -8.977 14.609 6.852 1 98.69 226 VAL A C 1
ATOM 1797 O O . VAL A 1 226 ? -9.727 14.375 5.898 1 98.69 226 VAL A O 1
ATOM 1800 N N . CYS A 1 227 ? -7.746 15.008 6.699 1 98.88 227 CYS A N 1
ATOM 1801 C CA . CYS A 1 227 ? -7.043 15.023 5.422 1 98.88 227 CYS A CA 1
ATOM 1802 C C . CYS A 1 227 ? -5.797 14.148 5.477 1 98.88 227 CYS A C 1
ATOM 1804 O O . CYS A 1 227 ? -4.945 14.328 6.352 1 98.88 227 CYS A O 1
ATOM 1806 N N . LEU A 1 228 ? -5.711 13.195 4.602 1 98.81 228 LEU A N 1
ATOM 1807 C CA . LEU A 1 228 ? -4.582 12.273 4.586 1 98.81 228 LEU A CA 1
ATOM 1808 C C . LEU A 1 228 ? -3.553 12.68 3.539 1 98.81 228 LEU A C 1
ATOM 1810 O O . LEU A 1 228 ? -3.912 13.016 2.406 1 98.81 228 LEU A O 1
ATOM 1814 N N . ALA A 1 229 ? -2.324 12.594 3.906 1 98.56 229 ALA A N 1
ATOM 1815 C CA . ALA A 1 229 ? -1.216 13.031 3.061 1 98.56 229 ALA A CA 1
ATOM 1816 C C . ALA A 1 229 ? -0.98 12.047 1.916 1 98.56 229 ALA A C 1
ATOM 1818 O O . ALA A 1 229 ? -1.469 10.914 1.95 1 98.56 229 ALA A O 1
ATOM 1819 N N . HIS A 1 230 ? -0.261 12.516 0.94 1 98.38 230 HIS A N 1
ATOM 1820 C CA . HIS A 1 230 ? 0.304 11.758 -0.167 1 98.38 230 HIS A CA 1
ATOM 1821 C C . HIS A 1 230 ? -0.788 11.055 -0.968 1 98.38 230 HIS A C 1
ATOM 1823 O O . HIS A 1 230 ? -0.691 9.852 -1.24 1 98.38 230 HIS A O 1
ATOM 1829 N N . GLY A 1 231 ? -1.857 11.82 -1.178 1 98.44 231 GLY A N 1
ATOM 1830 C CA . GLY A 1 231 ? -2.914 11.336 -2.051 1 98.44 231 GLY A CA 1
ATOM 1831 C C . GLY A 1 231 ? -3.709 10.195 -1.449 1 98.44 231 GLY A C 1
ATOM 1832 O O . GLY A 1 231 ? -4.262 9.367 -2.176 1 98.44 231 GLY A O 1
ATOM 1833 N N . GLY A 1 232 ? -3.674 10.016 -0.109 1 98.56 232 GLY A N 1
ATOM 1834 C CA . GLY A 1 232 ? -4.418 8.938 0.53 1 98.56 232 GLY A CA 1
ATOM 1835 C C . GLY A 1 232 ? -3.691 7.609 0.501 1 98.56 232 GLY A C 1
ATOM 1836 O O . GLY A 1 232 ? -4.312 6.555 0.636 1 98.56 232 GLY A O 1
ATOM 1837 N N . GLY A 1 233 ? -2.381 7.684 0.267 1 98.56 233 GLY A N 1
ATOM 1838 C CA . GLY A 1 233 ? -1.615 6.449 0.217 1 98.56 233 GLY A CA 1
ATOM 1839 C C . GLY A 1 233 ? -2.006 5.551 -0.941 1 98.56 233 GLY A C 1
ATOM 1840 O O . GLY A 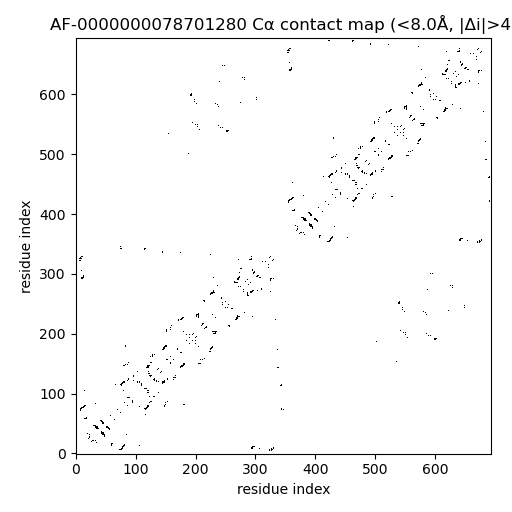1 233 ? -1.971 5.969 -2.1 1 98.56 233 GLY A O 1
ATOM 1841 N N . SER A 1 234 ? -2.428 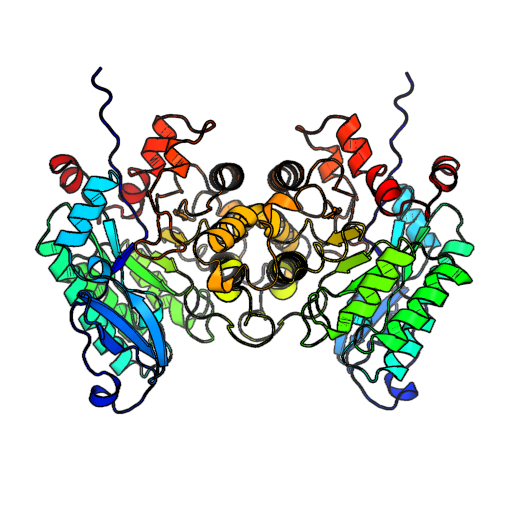4.305 -0.62 1 98.69 234 SER A N 1
ATOM 1842 C CA . SER A 1 234 ? -2.848 3.359 -1.648 1 98.69 234 SER A CA 1
ATOM 1843 C C . SER A 1 234 ? -4.355 3.146 -1.62 1 98.69 234 SER A C 1
ATOM 1845 O O . SER A 1 234 ? -4.895 2.373 -2.416 1 98.69 234 SER A O 1
ATOM 1847 N N . PHE A 1 235 ? -5.051 3.863 -0.714 1 98.81 235 PHE A N 1
ATOM 1848 C CA . PHE A 1 235 ? -6.461 3.648 -0.414 1 98.81 235 PHE A CA 1
ATOM 1849 C C . PHE A 1 235 ? -7.309 3.789 -1.672 1 98.81 235 PHE A C 1
ATOM 1851 O O . PHE A 1 235 ? -8.141 2.924 -1.969 1 98.81 235 PHE A O 1
ATOM 1858 N N . PRO A 1 236 ? -7.07 4.84 -2.57 1 98.75 236 PRO A N 1
ATOM 1859 C CA . PRO A 1 236 ? -7.965 4.996 -3.719 1 98.75 236 PRO A CA 1
ATOM 1860 C C . PRO A 1 236 ? -7.926 3.799 -4.668 1 98.75 236 PRO A C 1
ATOM 1862 O O . PRO A 1 236 ? -8.953 3.434 -5.246 1 98.75 236 PRO A O 1
ATOM 1865 N N . TYR A 1 237 ? -6.789 3.174 -4.762 1 98.81 237 TYR A N 1
ATOM 1866 C CA . TYR A 1 237 ? -6.629 2.062 -5.691 1 98.81 237 TYR A CA 1
ATOM 1867 C C . TYR A 1 237 ? -7.09 0.753 -5.059 1 98.81 237 TYR A C 1
ATOM 1869 O O . TYR A 1 237 ? -7.551 -0.153 -5.758 1 98.81 237 TYR A O 1
ATOM 1877 N N . THR A 1 238 ? -7.023 0.648 -3.697 1 98.62 238 THR A N 1
ATOM 1878 C CA . THR A 1 238 ? -7.289 -0.628 -3.043 1 98.62 238 THR A CA 1
ATOM 1879 C C . THR A 1 238 ? -8.641 -0.605 -2.338 1 98.62 238 THR A C 1
ATOM 1881 O O . THR A 1 238 ? -9 -1.554 -1.638 1 98.62 238 THR A O 1
ATOM 1884 N N . ILE A 1 239 ? -9.406 0.428 -2.547 1 98.31 239 ILE A N 1
ATOM 1885 C CA . ILE A 1 239 ? -10.68 0.581 -1.853 1 98.31 239 ILE A CA 1
ATOM 1886 C C . ILE A 1 239 ? -11.609 -0.576 -2.215 1 98.31 239 ILE A C 1
ATOM 1888 O O . ILE A 1 239 ? -12.398 -1.032 -1.384 1 98.31 239 ILE A O 1
ATOM 1892 N N . GLY A 1 240 ? -11.586 -1.063 -3.508 1 98.19 240 GLY A N 1
ATOM 1893 C CA . GLY A 1 240 ? -12.375 -2.227 -3.887 1 98.19 240 GLY A CA 1
ATOM 1894 C C . GLY A 1 240 ? -12.086 -3.447 -3.033 1 98.19 240 GLY A C 1
ATOM 1895 O O . GLY A 1 240 ? -13 -4.184 -2.664 1 98.19 240 GLY A O 1
ATOM 1896 N N . ARG A 1 241 ? -10.844 -3.693 -2.756 1 98.5 241 ARG A N 1
ATOM 1897 C CA . ARG A 1 241 ? -10.422 -4.812 -1.913 1 98.5 241 ARG A CA 1
ATOM 1898 C C . ARG A 1 241 ? -10.938 -4.641 -0.486 1 98.5 241 ARG A C 1
ATOM 1900 O O . ARG A 1 241 ? -11.414 -5.594 0.126 1 98.5 241 ARG A O 1
ATOM 1907 N N . LEU A 1 242 ? -10.828 -3.4 0.05 1 98.5 242 LEU A N 1
ATOM 1908 C CA . LEU A 1 242 ? -11.336 -3.111 1.388 1 98.5 242 LEU A CA 1
ATOM 1909 C C . LEU A 1 242 ? -12.844 -3.352 1.464 1 98.5 242 LEU A C 1
ATOM 1911 O O . LEU A 1 242 ? -13.328 -3.969 2.414 1 98.5 242 LEU A O 1
ATOM 1915 N N . GLU A 1 243 ? -13.555 -2.873 0.438 1 98.31 243 GLU A N 1
ATOM 1916 C CA . GLU A 1 243 ? -14.992 -3.068 0.371 1 98.31 243 GLU A CA 1
ATOM 1917 C C . GLU A 1 243 ? -15.352 -4.551 0.269 1 98.31 243 GLU A C 1
ATOM 1919 O O . GLU A 1 243 ? -16.281 -5.016 0.917 1 98.31 243 GLU A O 1
ATOM 1924 N N . HIS A 1 244 ? -14.609 -5.238 -0.543 1 98.31 244 HIS A N 1
ATOM 1925 C CA . HIS A 1 244 ? -14.852 -6.668 -0.692 1 98.31 244 HIS A CA 1
ATOM 1926 C C . HIS A 1 244 ? -14.617 -7.406 0.623 1 98.31 244 HIS A C 1
ATOM 1928 O O . HIS A 1 244 ? -15.391 -8.297 0.984 1 98.31 244 HIS A O 1
ATOM 1934 N N . GLY A 1 245 ? -13.578 -7.043 1.36 1 97.81 245 GLY A N 1
ATOM 1935 C CA . GLY A 1 245 ? -13.344 -7.609 2.68 1 97.81 245 GLY A CA 1
ATOM 1936 C C . GLY A 1 245 ? -14.484 -7.348 3.646 1 97.81 245 GLY A C 1
ATOM 1937 O O . GLY A 1 245 ? -14.922 -8.25 4.363 1 97.81 245 GLY A O 1
ATOM 1938 N N . PHE A 1 246 ? -14.961 -6.113 3.654 1 98.19 246 PHE A N 1
ATOM 1939 C CA . PHE A 1 246 ? -16.094 -5.723 4.492 1 98.19 246 PHE A CA 1
ATOM 1940 C C . PHE A 1 246 ? -17.297 -6.613 4.223 1 98.19 246 PHE A C 1
ATOM 1942 O O . PHE A 1 246 ? -18 -7.023 5.152 1 98.19 246 PHE A O 1
ATOM 1949 N N . ASN A 1 247 ? -17.516 -6.984 2.982 1 97.44 247 ASN A N 1
ATOM 1950 C CA . ASN A 1 247 ? -18.703 -7.738 2.58 1 97.44 247 ASN A CA 1
ATOM 1951 C C . ASN A 1 247 ? -18.516 -9.234 2.818 1 97.44 247 ASN A C 1
ATOM 1953 O O . ASN A 1 247 ? -19.438 -9.906 3.299 1 97.44 247 ASN A O 1
ATOM 1957 N N . CYS A 1 248 ? -17.375 -9.781 2.525 1 96.38 248 CYS A N 1
ATOM 1958 C CA . CYS A 1 248 ? -17.219 -11.234 2.506 1 96.38 248 CYS A CA 1
ATOM 1959 C C . CYS A 1 248 ? -16.828 -11.758 3.883 1 96.38 248 CYS A C 1
ATOM 1961 O O . CYS A 1 248 ? -17.094 -12.922 4.203 1 96.38 248 CYS A O 1
ATOM 1963 N N . ARG A 1 249 ? -16.219 -10.859 4.711 1 96 249 ARG A N 1
ATOM 1964 C CA . ARG A 1 249 ? -15.867 -11.25 6.07 1 96 249 ARG A CA 1
ATOM 1965 C C . ARG A 1 249 ? -16.25 -10.164 7.07 1 96 249 ARG A C 1
ATOM 1967 O O . ARG A 1 249 ? -15.383 -9.641 7.785 1 96 249 ARG A O 1
ATOM 1974 N N . PRO A 1 250 ? -17.5 -9.938 7.168 1 96.44 250 PRO A N 1
ATOM 1975 C CA . PRO A 1 250 ? -17.922 -8.922 8.141 1 96.44 250 PRO A CA 1
ATOM 1976 C C . PRO A 1 250 ? -17.562 -9.289 9.57 1 96.44 250 PRO A C 1
ATOM 1978 O O . PRO A 1 250 ? -17.375 -8.398 10.406 1 96.44 250 PRO A O 1
ATOM 1981 N N . ASP A 1 251 ? -17.359 -10.578 9.844 1 95.19 251 ASP A N 1
ATOM 1982 C CA . ASP A 1 251 ? -17 -11.062 11.18 1 95.19 251 ASP A CA 1
ATOM 1983 C C . ASP A 1 251 ? -15.609 -10.586 11.578 1 95.19 251 ASP A C 1
ATOM 1985 O O . ASP A 1 251 ? -15.305 -10.477 12.766 1 95.19 251 ASP A O 1
ATOM 1989 N N . LEU A 1 252 ? -14.789 -10.242 10.578 1 94.88 252 LEU A N 1
ATOM 1990 C CA . LEU A 1 252 ? -13.422 -9.82 10.836 1 94.88 252 LEU A CA 1
ATOM 1991 C C . LEU A 1 252 ? -13.266 -8.32 10.602 1 94.88 252 LEU A C 1
ATOM 1993 O O . LEU A 1 252 ? -12.43 -7.672 11.242 1 94.88 252 LEU A O 1
ATOM 1997 N N . VAL A 1 253 ? -14 -7.781 9.656 1 96.69 253 VAL A N 1
ATOM 1998 C CA . VAL A 1 253 ? -13.727 -6.43 9.172 1 96.69 253 VAL A CA 1
ATOM 1999 C C . VAL A 1 253 ?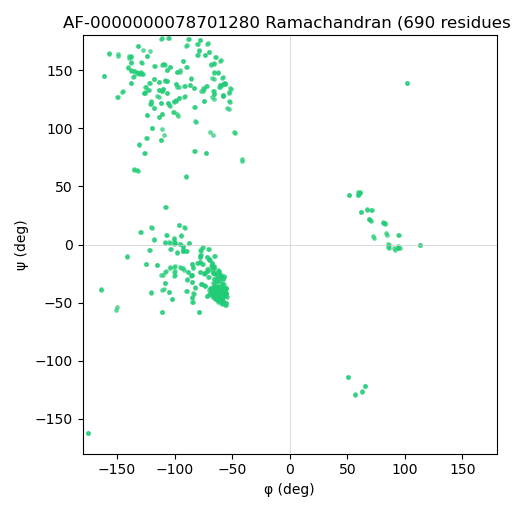 -14.734 -5.453 9.773 1 96.69 253 VAL A C 1
ATOM 2001 O O . VAL A 1 253 ? -14.352 -4.41 10.305 1 96.69 253 VAL A O 1
ATOM 2004 N N . ALA A 1 254 ? -15.961 -5.805 9.742 1 95.44 254 ALA A N 1
ATOM 2005 C CA . ALA A 1 254 ? -17.031 -4.934 10.227 1 95.44 254 ALA A CA 1
ATOM 2006 C C . ALA A 1 254 ? -17.312 -5.176 11.703 1 95.44 254 ALA A C 1
ATOM 2008 O O . ALA A 1 254 ? -18.453 -5.402 12.102 1 95.44 254 ALA A O 1
ATOM 2009 N N . THR A 1 255 ? -16.328 -4.996 12.492 1 94.62 255 THR A N 1
ATOM 2010 C CA . THR A 1 255 ? -16.453 -5.359 13.898 1 94.62 255 THR A CA 1
ATOM 2011 C C . THR A 1 255 ? -16.734 -4.125 14.75 1 94.62 255 THR A C 1
ATOM 2013 O O . THR A 1 255 ? -17.297 -4.23 15.836 1 94.62 255 THR A O 1
ATOM 2016 N N . HIS A 1 256 ? -16.281 -2.895 14.273 1 94.31 256 HIS A N 1
ATOM 2017 C CA . HIS A 1 256 ? -16.484 -1.664 15.031 1 94.31 256 HIS A CA 1
ATOM 2018 C C . HIS A 1 256 ? -17.109 -0.579 14.156 1 94.31 256 HIS A C 1
ATOM 2020 O O . HIS A 1 256 ? -17.016 0.609 14.469 1 94.31 256 HIS A O 1
ATOM 2026 N N . CYS A 1 257 ? -17.531 -1.031 13.008 1 93.12 257 CYS A N 1
ATOM 2027 C CA . CYS A 1 257 ? -18.203 -0.129 12.078 1 93.12 257 CYS A CA 1
ATOM 2028 C C . CYS A 1 257 ? -19.406 -0.806 11.445 1 93.12 257 CYS A C 1
ATOM 2030 O O . CYS A 1 257 ? -19.469 -2.033 11.352 1 93.12 257 CYS A O 1
ATOM 2032 N N . SER A 1 258 ? -20.344 -0.014 10.992 1 92.81 258 SER A N 1
ATOM 2033 C CA . SER A 1 258 ? -21.547 -0.57 10.406 1 92.81 258 SER A CA 1
ATOM 2034 C C . SER A 1 258 ? -21.656 -0.218 8.93 1 92.81 258 SER A C 1
ATOM 2036 O O . SER A 1 258 ? -22.422 -0.848 8.188 1 92.81 258 SER A O 1
ATOM 2038 N N . ALA A 1 259 ? -20.906 0.758 8.562 1 94.31 259 ALA A N 1
ATOM 2039 C CA . ALA A 1 259 ? -21.031 1.228 7.184 1 94.31 259 ALA A CA 1
ATOM 2040 C C . ALA A 1 259 ? -19.828 0.792 6.348 1 94.31 259 ALA A C 1
ATOM 2042 O O . ALA A 1 259 ? -18.719 0.685 6.859 1 94.31 259 ALA A O 1
ATOM 2043 N N . SER A 1 260 ? -20.078 0.612 5.094 1 95.5 260 SER A N 1
ATOM 2044 C CA . SER A 1 260 ? -19.047 0.253 4.121 1 95.5 260 SER A CA 1
ATOM 2045 C C . SER A 1 260 ? -18.031 1.382 3.938 1 95.5 260 SER A C 1
ATOM 2047 O O . SER A 1 260 ? -18.375 2.557 4.098 1 95.5 260 SER A O 1
ATOM 2049 N N . PRO A 1 261 ? -16.781 1.017 3.646 1 95.94 261 PRO A N 1
ATOM 2050 C CA . PRO A 1 261 ? -15.797 2.068 3.387 1 95.94 261 PRO A CA 1
ATOM 2051 C C . PRO A 1 261 ? -16.219 2.998 2.248 1 95.94 261 PRO A C 1
ATOM 2053 O O . PRO A 1 261 ? -15.836 4.172 2.236 1 95.94 261 PRO A O 1
ATOM 2056 N N . LEU A 1 262 ? -16.984 2.533 1.329 1 96.56 262 LEU A N 1
ATOM 2057 C CA . LEU A 1 262 ? -17.438 3.346 0.2 1 96.56 262 LEU A CA 1
ATOM 2058 C C . LEU A 1 262 ? -18.328 4.48 0.667 1 96.56 262 LEU A C 1
ATOM 2060 O O . LEU A 1 262 ? -18.406 5.527 0.017 1 96.56 262 LEU A O 1
ATOM 2064 N N . SER A 1 263 ? -18.953 4.297 1.804 1 96.19 263 SER A N 1
ATOM 2065 C CA . SER A 1 263 ? -19.875 5.301 2.328 1 96.19 263 SER A CA 1
ATOM 2066 C C . SER A 1 263 ? -19.125 6.531 2.828 1 96.19 263 SER A C 1
ATOM 2068 O O . SER A 1 263 ? -19.719 7.578 3.066 1 96.19 263 SER A O 1
ATOM 2070 N N . TYR A 1 264 ? -17.859 6.438 2.924 1 95.31 264 TYR A N 1
ATOM 2071 C CA . TYR A 1 264 ? -17.078 7.543 3.471 1 95.31 264 TYR A CA 1
ATOM 2072 C C . TYR A 1 264 ? -16.375 8.312 2.361 1 95.31 264 TYR A C 1
ATOM 2074 O O . TYR A 1 264 ? -15.688 9.312 2.623 1 95.31 264 TYR A O 1
ATOM 2082 N N . LEU A 1 265 ? -16.531 7.789 1.15 1 94.94 265 LEU A N 1
ATOM 2083 C CA . LEU A 1 265 ? -16.062 8.57 0.014 1 94.94 265 LEU A CA 1
ATOM 2084 C C . LEU A 1 265 ? -16.781 9.906 -0.07 1 94.94 265 LEU A C 1
ATOM 2086 O O . LEU A 1 265 ? -18 9.977 0.151 1 94.94 265 LEU A O 1
ATOM 2090 N N . GLY A 1 266 ? -16.094 10.945 -0.297 1 93.62 266 GLY A N 1
ATOM 2091 C CA . GLY A 1 266 ? -16.656 12.281 -0.285 1 93.62 266 GLY A CA 1
ATOM 2092 C C . GLY A 1 266 ? -16.594 12.945 1.075 1 93.62 266 GLY A C 1
ATOM 2093 O O . GLY A 1 266 ? -16.969 14.117 1.222 1 93.62 266 GLY A O 1
ATOM 2094 N N . ARG A 1 267 ? -16.109 12.195 2.049 1 95.56 267 ARG A N 1
ATOM 2095 C CA . ARG A 1 267 ? -15.977 12.742 3.395 1 95.56 267 ARG A CA 1
ATOM 2096 C C . ARG A 1 267 ? -14.508 12.914 3.768 1 95.56 267 ARG A C 1
ATOM 2098 O O . ARG A 1 267 ? -14.133 13.898 4.41 1 95.56 267 ARG A O 1
ATOM 2105 N N . ILE A 1 268 ? -13.703 12.016 3.395 1 97.88 268 ILE A N 1
ATOM 2106 C CA . ILE A 1 268 ? -12.281 12.008 3.697 1 97.88 268 ILE A CA 1
ATOM 2107 C C . ILE A 1 268 ? -11.539 12.891 2.695 1 97.88 268 ILE A C 1
ATOM 2109 O O . ILE A 1 268 ? -11.805 12.836 1.494 1 97.88 268 ILE A O 1
ATOM 2113 N N . TRP A 1 269 ? -10.656 13.711 3.197 1 98.75 269 TRP A N 1
ATOM 2114 C CA . TRP A 1 269 ? -9.867 14.594 2.354 1 98.75 269 TRP A CA 1
ATOM 2115 C C . TRP A 1 269 ? -8.484 14 2.086 1 98.75 269 TRP A C 1
ATOM 2117 O O . TRP A 1 269 ? -7.957 13.25 2.904 1 98.75 269 TRP A O 1
ATOM 2127 N N . CYS A 1 270 ? -7.938 14.305 0.917 1 98.88 270 CYS A N 1
ATOM 2128 C CA . CYS A 1 270 ? -6.574 13.93 0.556 1 98.88 270 CYS A CA 1
ATOM 2129 C C . CYS A 1 270 ? -5.863 15.07 -0.152 1 98.88 270 CYS A C 1
ATOM 2131 O O . CYS A 1 270 ? -6.504 15.93 -0.761 1 98.88 270 CYS A O 1
ATOM 2133 N N . ASP A 1 271 ? -4.598 15.125 0.018 1 98.88 271 ASP A N 1
ATOM 2134 C CA . ASP A 1 271 ? -3.873 16.062 -0.83 1 98.88 271 ASP A CA 1
ATOM 2135 C C . ASP A 1 271 ? -3.637 15.484 -2.221 1 98.88 271 ASP A C 1
ATOM 2137 O O . ASP A 1 271 ? -3.961 14.32 -2.477 1 98.88 271 ASP A O 1
ATOM 2141 N N . SER A 1 272 ? -3.131 16.266 -3.119 1 98.75 272 SER A N 1
ATOM 2142 C CA . SER A 1 272 ? -2.994 15.898 -4.523 1 98.75 272 SER A CA 1
ATOM 2143 C C . SER A 1 272 ? -1.597 15.367 -4.82 1 98.75 272 SER A C 1
ATOM 2145 O O . SER A 1 272 ? -1.176 15.328 -5.977 1 98.75 272 SER A O 1
ATOM 2147 N N . LEU A 1 273 ? -0.822 14.984 -3.836 1 98.75 273 LEU A N 1
ATOM 2148 C CA . LEU A 1 273 ? 0.575 14.602 -4.012 1 98.75 273 LEU A CA 1
ATOM 2149 C C . LEU A 1 273 ? 0.689 13.148 -4.473 1 98.75 273 LEU A C 1
ATOM 2151 O O . LEU A 1 273 ? 1.056 12.273 -3.688 1 98.75 273 LEU A O 1
ATOM 2155 N N . VAL A 1 274 ? 0.499 12.836 -5.797 1 98.5 274 VAL A N 1
ATOM 2156 C CA . VAL A 1 274 ? 0.482 11.469 -6.301 1 98.5 274 VAL A CA 1
ATOM 2157 C C . VAL A 1 274 ? 1.508 11.312 -7.422 1 98.5 274 VAL A C 1
ATOM 2159 O O . VAL A 1 274 ? 1.8 10.203 -7.859 1 98.5 274 VAL A O 1
ATOM 2162 N N . HIS A 1 275 ? 2.033 12.375 -8.055 1 98.06 275 HIS A N 1
ATOM 2163 C CA . HIS A 1 275 ? 3.15 12.438 -8.984 1 98.06 275 HIS A CA 1
ATOM 2164 C C . HIS A 1 275 ? 2.771 11.836 -10.336 1 98.06 275 HIS A C 1
ATOM 2166 O O . HIS A 1 275 ? 3.641 11.594 -11.18 1 98.06 275 HIS A O 1
ATOM 2172 N N . ASP A 1 276 ? 1.586 11.492 -10.586 1 98.06 276 ASP A N 1
ATOM 2173 C CA . ASP A 1 276 ? 1.152 10.836 -11.82 1 98.06 276 ASP A CA 1
ATOM 2174 C C . ASP A 1 276 ? -0.256 11.281 -12.211 1 98.06 276 ASP A C 1
ATOM 2176 O O . ASP A 1 276 ? -1.167 11.273 -11.383 1 98.06 276 ASP A O 1
ATOM 2180 N N . ALA A 1 277 ? -0.432 11.648 -13.445 1 98.25 277 ALA A N 1
ATOM 2181 C CA . ALA A 1 277 ? -1.693 12.211 -13.914 1 98.25 277 ALA A CA 1
ATOM 2182 C C . ALA A 1 277 ? -2.826 11.195 -13.805 1 98.25 277 ALA A C 1
ATOM 2184 O O . ALA A 1 277 ? -3.953 11.547 -13.453 1 98.25 277 ALA A O 1
ATOM 2185 N N . ASP A 1 278 ? -2.57 9.945 -14.195 1 98.38 278 ASP A N 1
ATOM 2186 C CA . ASP A 1 278 ? -3.604 8.922 -14.117 1 98.38 278 ASP A CA 1
ATOM 2187 C C . ASP A 1 278 ? -3.998 8.641 -12.672 1 98.38 278 ASP A C 1
ATOM 2189 O O . ASP A 1 278 ? -5.172 8.414 -12.375 1 98.38 278 ASP A O 1
ATOM 2193 N N . SER A 1 279 ? -3.014 8.656 -11.773 1 98.75 279 SER A N 1
ATOM 2194 C CA . SER A 1 279 ? -3.297 8.484 -10.352 1 98.75 279 SER A CA 1
ATOM 2195 C C . SER A 1 279 ? -4.133 9.633 -9.812 1 98.75 279 SER A C 1
ATOM 2197 O O . SER A 1 279 ? -5.023 9.43 -8.984 1 98.75 279 SER A O 1
ATOM 2199 N N . LEU A 1 280 ? -3.826 10.852 -10.281 1 98.81 280 LEU A N 1
ATOM 2200 C CA . LEU A 1 280 ? -4.637 12 -9.891 1 98.81 280 LEU A CA 1
ATOM 2201 C C . LEU A 1 280 ? -6.082 11.828 -10.344 1 98.81 280 LEU A C 1
ATOM 2203 O O . LEU A 1 280 ? -7.012 12.102 -9.578 1 98.81 280 LEU A O 1
ATOM 2207 N N . ASP A 1 281 ? -6.254 11.32 -11.555 1 98.62 281 ASP A N 1
ATOM 2208 C CA . ASP A 1 281 ? -7.598 11.086 -12.078 1 98.62 281 ASP A CA 1
ATOM 2209 C C . ASP A 1 281 ? -8.352 10.086 -11.203 1 98.62 281 ASP A C 1
ATOM 2211 O O . ASP A 1 281 ? -9.531 10.289 -10.898 1 98.62 281 ASP A O 1
ATOM 2215 N N . LEU A 1 282 ? -7.703 9.016 -10.82 1 98.75 282 LEU A N 1
ATOM 2216 C CA . LEU A 1 282 ? -8.352 8.031 -9.961 1 98.75 282 LEU A CA 1
ATOM 2217 C C . LEU A 1 282 ? -8.688 8.625 -8.602 1 98.75 282 LEU A C 1
ATOM 2219 O O . LEU A 1 282 ? -9.773 8.391 -8.062 1 98.75 282 LEU A O 1
ATOM 2223 N N . LEU A 1 283 ? -7.762 9.375 -8.047 1 98.81 283 LEU A N 1
ATOM 2224 C CA . LEU A 1 283 ? -7.969 10.031 -6.762 1 98.81 283 LEU A CA 1
ATOM 2225 C C . LEU A 1 283 ? -9.219 10.898 -6.789 1 98.81 283 LEU A C 1
ATOM 2227 O O . LEU A 1 283 ? -10.078 10.781 -5.914 1 98.81 283 LEU A O 1
ATOM 2231 N N . VAL A 1 284 ? -9.312 11.719 -7.793 1 98.62 284 VAL A N 1
ATOM 2232 C CA . VAL A 1 284 ? -10.445 12.633 -7.938 1 98.62 284 VAL A CA 1
ATOM 2233 C C . VAL A 1 284 ? -11.734 11.844 -8.094 1 98.62 284 VAL A C 1
ATOM 2235 O O . VAL A 1 284 ? -12.75 12.164 -7.473 1 98.62 284 VAL A O 1
ATOM 2238 N N . LYS A 1 285 ? -11.656 10.836 -8.875 1 97.88 285 LYS A N 1
ATOM 2239 C CA . LYS A 1 285 ? -12.844 10.031 -9.148 1 97.88 285 LYS A CA 1
ATOM 2240 C C . LYS A 1 285 ? -13.344 9.344 -7.879 1 97.88 285 LYS A C 1
ATOM 2242 O O . LYS A 1 285 ? -14.547 9.266 -7.648 1 97.88 285 LYS A O 1
ATOM 2247 N N . LYS A 1 286 ? -12.477 8.875 -7.074 1 98.19 286 LYS A N 1
ATOM 2248 C CA . LYS A 1 286 ? -12.859 8.094 -5.898 1 98.19 286 LYS A CA 1
ATOM 2249 C C . LYS A 1 286 ? -13.211 9.008 -4.727 1 98.19 286 LYS A C 1
ATOM 2251 O O . LYS A 1 286 ? -14.281 8.867 -4.125 1 98.19 286 LYS A O 1
ATOM 2256 N N . MET A 1 287 ? -12.344 9.977 -4.422 1 98.19 287 MET A N 1
ATOM 2257 C CA . MET A 1 287 ? -12.5 10.758 -3.199 1 98.19 287 MET A CA 1
ATOM 2258 C C . MET A 1 287 ? -13.461 11.93 -3.416 1 98.19 287 MET A C 1
ATOM 2260 O O . MET A 1 287 ? -14.039 12.445 -2.461 1 98.19 287 MET A O 1
ATOM 2264 N N . GLY A 1 288 ? -13.57 12.406 -4.676 1 98.31 288 GLY A N 1
ATOM 2265 C CA . GLY A 1 288 ? -14.406 13.555 -4.992 1 98.31 288 GLY A CA 1
ATOM 2266 C C . GLY A 1 288 ? -13.617 14.836 -5.172 1 98.31 288 GLY A C 1
ATOM 2267 O O . GLY A 1 288 ? -12.711 15.125 -4.391 1 98.31 288 GLY A O 1
ATOM 2268 N N . ILE A 1 289 ? -13.977 15.617 -6.141 1 98.56 289 ILE A N 1
ATOM 2269 C CA . ILE A 1 289 ? -13.258 16.812 -6.555 1 98.56 289 ILE A CA 1
ATOM 2270 C C . ILE A 1 289 ? -13.195 17.812 -5.395 1 98.56 289 ILE A C 1
ATOM 2272 O O . ILE A 1 289 ? -12.219 18.531 -5.246 1 98.56 289 ILE A O 1
ATOM 2276 N N . ASP A 1 290 ? -14.164 17.766 -4.527 1 98.56 290 ASP A N 1
ATOM 2277 C CA . ASP A 1 290 ? -14.281 18.734 -3.453 1 98.56 290 ASP A CA 1
ATOM 2278 C C . ASP A 1 290 ? -13.492 18.297 -2.223 1 98.56 290 ASP A C 1
ATOM 2280 O O . ASP A 1 290 ? -13.484 18.984 -1.2 1 98.56 290 ASP A O 1
ATOM 2284 N N . ARG A 1 291 ? -12.82 17.141 -2.352 1 98.81 291 ARG A N 1
ATOM 2285 C CA . ARG A 1 291 ? -12.117 16.578 -1.195 1 98.81 291 ARG A CA 1
ATOM 2286 C C . ARG A 1 291 ? -10.625 16.438 -1.473 1 98.81 291 ARG A C 1
ATOM 2288 O O . ARG A 1 291 ? -9.922 15.734 -0.753 1 98.81 291 ARG A O 1
ATOM 2295 N N . ILE A 1 292 ? -10.18 17.094 -2.514 1 98.88 292 ILE A N 1
ATOM 2296 C CA . ILE A 1 292 ? -8.766 17.062 -2.867 1 98.88 292 ILE A CA 1
ATOM 2297 C C . ILE A 1 292 ? -8.172 18.469 -2.713 1 98.88 292 ILE A C 1
ATOM 2299 O O . ILE A 1 292 ? -8.734 19.438 -3.219 1 98.88 292 ILE A O 1
ATOM 2303 N N . VAL A 1 293 ? -7.094 18.547 -1.979 1 98.88 293 VAL A N 1
ATOM 2304 C CA . VAL A 1 293 ? -6.41 19.828 -1.769 1 98.88 293 VAL A CA 1
ATOM 2305 C C . VAL A 1 293 ? -5 19.75 -2.348 1 98.88 293 VAL A C 1
ATOM 2307 O O . VAL A 1 293 ? -4.422 18.672 -2.457 1 98.88 293 VAL A O 1
ATOM 2310 N N . LEU A 1 294 ? -4.465 20.875 -2.717 1 98.81 294 LEU A N 1
ATOM 2311 C CA . LEU A 1 294 ? -3.055 20.938 -3.09 1 98.81 294 LEU A CA 1
ATOM 2312 C C . LEU A 1 294 ? -2.16 20.656 -1.888 1 98.81 294 LEU A C 1
ATOM 2314 O O . LEU A 1 294 ? -2.387 21.188 -0.8 1 98.81 294 LEU A O 1
ATOM 2318 N N . GLY A 1 295 ? -1.226 19.828 -2.037 1 98.81 295 GLY A N 1
ATOM 2319 C CA . GLY A 1 295 ? -0.188 19.547 -1.06 1 98.81 295 GLY A CA 1
ATOM 2320 C C . GLY A 1 295 ? 1.13 19.125 -1.69 1 98.81 295 GLY A C 1
ATOM 2321 O O . GLY A 1 295 ? 1.183 18.172 -2.461 1 98.81 295 GLY A O 1
ATOM 2322 N N . SER A 1 296 ? 2.205 19.797 -1.329 1 98.62 296 SER A N 1
ATOM 2323 C CA . SER A 1 296 ? 3.453 19.578 -2.053 1 98.62 296 SER A CA 1
ATOM 2324 C C . SER A 1 296 ? 4.453 18.797 -1.202 1 98.62 296 SER A C 1
ATOM 2326 O O . SER A 1 296 ? 5.367 18.156 -1.733 1 98.62 296 SER A O 1
ATOM 2328 N N . ASP A 1 297 ? 4.336 18.812 0.107 1 98.25 297 ASP A N 1
ATOM 2329 C CA . ASP A 1 297 ? 5.348 18.281 1.017 1 98.25 297 ASP A CA 1
ATOM 2330 C C . ASP A 1 297 ? 6.629 19.109 0.958 1 98.25 297 ASP A C 1
ATOM 2332 O O . ASP A 1 297 ? 7.723 18.594 1.21 1 98.25 297 ASP A O 1
ATOM 2336 N N . TYR A 1 298 ? 6.508 20.406 0.67 1 97.56 298 TYR A N 1
ATOM 2337 C CA . TYR A 1 298 ? 7.594 21.391 0.73 1 97.56 298 TYR A CA 1
ATOM 2338 C C . TYR A 1 298 ? 8.188 21.453 2.131 1 97.56 298 TYR A C 1
ATOM 2340 O O . TYR A 1 298 ? 7.461 21.406 3.125 1 97.56 298 TYR A O 1
ATOM 2348 N N . PRO A 1 299 ? 9.555 21.516 2.168 1 96.38 299 PRO A N 1
ATOM 2349 C CA . PRO A 1 299 ? 10.5 21.734 1.067 1 96.38 299 PRO A CA 1
ATOM 2350 C C . PRO A 1 299 ? 11.281 20.469 0.712 1 96.38 299 PRO A C 1
ATOM 2352 O O . PRO A 1 299 ? 12.43 20.547 0.276 1 96.38 299 PRO A O 1
ATOM 2355 N N . PHE A 1 300 ? 10.734 19.344 0.841 1 94.62 300 PHE A N 1
ATOM 2356 C CA . PHE A 1 300 ? 11.508 18.109 0.789 1 94.62 300 PHE A CA 1
ATOM 2357 C C . PHE A 1 300 ? 11.539 17.547 -0.63 1 94.62 300 PHE A C 1
ATOM 2359 O O . PHE A 1 300 ? 10.609 17.766 -1.412 1 94.62 300 PHE A O 1
ATOM 2366 N N . PRO A 1 301 ? 12.523 16.734 -0.914 1 93.5 301 PRO A N 1
ATOM 2367 C CA . PRO A 1 301 ? 12.758 16.281 -2.283 1 93.5 301 PRO A CA 1
ATOM 2368 C C . PRO A 1 301 ? 11.633 15.406 -2.82 1 93.5 301 PRO A C 1
ATOM 2370 O O . PRO A 1 301 ? 11.352 15.422 -4.02 1 93.5 301 PRO A O 1
ATOM 2373 N N . LEU A 1 302 ? 11.008 14.648 -2.01 1 95.12 302 LEU A N 1
ATOM 2374 C CA . LEU A 1 302 ? 9.969 13.727 -2.469 1 95.12 302 LEU A CA 1
ATOM 2375 C C . LEU A 1 302 ? 8.664 14.477 -2.742 1 95.12 302 LEU A C 1
ATOM 2377 O O . LEU A 1 302 ? 7.738 13.914 -3.33 1 95.12 302 LEU A O 1
ATOM 2381 N N . GLY A 1 303 ? 8.609 15.727 -2.324 1 96.88 303 GLY A N 1
ATOM 2382 C CA . GLY A 1 303 ? 7.441 16.547 -2.596 1 96.88 303 GLY A CA 1
ATOM 2383 C C . GLY A 1 303 ? 7.398 17.078 -4.02 1 96.88 303 GLY A C 1
ATOM 2384 O O . GLY A 1 303 ? 8.273 16.75 -4.828 1 96.88 303 GLY A O 1
ATOM 2385 N N . GLU A 1 304 ? 6.348 17.75 -4.344 1 96.5 304 GLU A N 1
ATOM 2386 C CA . GLU A 1 304 ? 6.238 18.422 -5.633 1 96.5 304 GLU A CA 1
ATOM 2387 C C . GLU A 1 304 ? 7.102 19.688 -5.672 1 96.5 304 GLU A C 1
ATOM 2389 O O . GLU A 1 304 ? 6.895 20.609 -4.887 1 96.5 304 GLU A O 1
ATOM 2394 N N . GLN A 1 305 ? 7.969 19.781 -6.586 1 93.81 305 GLN A N 1
ATOM 2395 C CA . GLN A 1 305 ? 8.922 20.891 -6.633 1 93.81 305 GLN A CA 1
ATOM 2396 C C . GLN A 1 305 ? 8.258 22.156 -7.156 1 93.81 305 GLN A C 1
ATOM 2398 O O . GLN A 1 305 ? 8.656 23.266 -6.793 1 93.81 305 GLN A O 1
ATOM 2403 N N . LYS A 1 306 ? 7.355 22.016 -8.031 1 96.56 306 LYS A N 1
ATOM 2404 C CA . LYS A 1 306 ? 6.445 23.062 -8.461 1 96.56 306 LYS A CA 1
ATOM 2405 C C . LYS A 1 306 ? 5.012 22.766 -8.016 1 96.56 306 LYS A C 1
ATOM 2407 O O . LYS A 1 306 ? 4.234 22.188 -8.773 1 96.56 306 LYS A O 1
ATOM 2412 N N . PRO A 1 307 ? 4.691 23.25 -6.816 1 98.12 307 PRO A N 1
ATOM 2413 C CA . PRO A 1 307 ? 3.396 22.875 -6.238 1 98.12 307 PRO A CA 1
ATOM 2414 C C . PRO A 1 307 ? 2.229 23.156 -7.18 1 98.12 307 PRO A C 1
ATOM 2416 O O . PRO A 1 307 ? 2.045 24.297 -7.625 1 98.12 307 PRO A O 1
ATOM 2419 N N . GLY A 1 308 ? 1.469 22.109 -7.465 1 97.69 308 GLY A N 1
ATOM 2420 C CA . GLY A 1 308 ? 0.25 22.25 -8.242 1 97.69 308 GLY A CA 1
ATOM 2421 C C . GLY A 1 308 ? 0.459 22.016 -9.727 1 97.69 308 GLY A C 1
ATOM 2422 O O . GLY A 1 308 ? -0.498 22.031 -10.508 1 97.69 308 GLY A O 1
ATOM 2423 N N . GLU A 1 309 ? 1.656 21.781 -10.141 1 97.75 309 GLU A N 1
ATOM 2424 C CA . GLU A 1 309 ? 1.938 21.609 -11.562 1 97.75 309 GLU A CA 1
ATOM 2425 C C . GLU A 1 309 ? 1.144 20.438 -12.141 1 97.75 309 GLU A C 1
ATOM 2427 O O . GLU A 1 309 ? 0.58 20.547 -13.234 1 97.75 309 GLU A O 1
ATOM 2432 N N . LEU A 1 310 ? 1.109 19.344 -11.469 1 98.12 310 LEU A N 1
ATOM 2433 C CA . LEU A 1 310 ? 0.373 18.172 -11.93 1 98.12 310 LEU A CA 1
ATOM 2434 C C . LEU A 1 310 ? -1.096 18.516 -12.164 1 98.12 310 LEU A C 1
ATOM 2436 O O . LEU A 1 310 ? -1.68 18.109 -13.172 1 98.12 310 LEU A O 1
ATOM 2440 N N . VAL A 1 311 ? -1.683 19.25 -11.227 1 98.62 311 VAL A N 1
ATOM 2441 C CA . VAL A 1 311 ? -3.084 19.656 -11.312 1 98.62 311 VAL A CA 1
ATOM 2442 C C . VAL A 1 311 ? -3.273 20.625 -12.477 1 98.62 311 VAL A C 1
ATOM 2444 O O . VAL A 1 311 ? -4.199 20.484 -13.273 1 98.62 311 VAL A O 1
ATOM 2447 N N . GLN A 1 312 ? -2.395 21.547 -12.57 1 97.38 312 GLN A N 1
ATOM 2448 C CA . GLN A 1 312 ? -2.48 22.578 -13.602 1 97.38 312 GLN A CA 1
ATOM 2449 C C . GLN A 1 312 ? -2.4 21.969 -14.992 1 97.38 312 GLN A C 1
ATOM 2451 O O . GLN A 1 312 ? -3.07 22.422 -15.922 1 97.38 312 GLN A O 1
ATOM 2456 N N . LEU A 1 313 ? -1.626 20.938 -15.164 1 97.25 313 LEU A N 1
ATOM 2457 C CA . LEU A 1 313 ? -1.367 20.359 -16.484 1 97.25 313 LEU A CA 1
ATOM 2458 C C . LEU A 1 313 ? -2.391 19.281 -16.797 1 97.25 313 LEU A C 1
ATOM 2460 O O . LEU A 1 313 ? -2.371 18.703 -17.891 1 97.25 313 LEU A O 1
ATOM 2464 N N . SER A 1 314 ? -3.195 19.016 -15.836 1 97.88 314 SER A N 1
ATOM 2465 C CA . SER A 1 314 ? -4.188 17.969 -16.062 1 97.88 314 SER A CA 1
ATOM 2466 C C . SER A 1 314 ? -5.035 18.281 -17.297 1 97.88 314 SER A C 1
ATOM 2468 O O . SER A 1 314 ? -5.504 19.406 -17.469 1 97.88 314 SER A O 1
ATOM 2470 N N . LYS A 1 315 ? -5.32 17.266 -18.125 1 96.75 315 LYS A N 1
ATOM 2471 C CA . LYS A 1 315 ? -6.141 17.422 -19.312 1 96.75 315 LYS A CA 1
ATOM 2472 C C . LYS A 1 315 ? -7.586 17 -19.047 1 96.75 315 LYS A C 1
ATOM 2474 O O . LYS A 1 315 ? -8.469 17.234 -19.875 1 96.75 315 LYS A O 1
ATOM 2479 N N . THR A 1 316 ? -7.789 16.484 -17.906 1 97.38 316 THR A N 1
ATOM 2480 C CA . THR A 1 316 ? -9.109 15.938 -17.609 1 97.38 316 THR A CA 1
ATOM 2481 C C . THR A 1 316 ? -9.891 16.875 -16.688 1 97.38 316 THR A C 1
ATOM 2483 O O . THR A 1 316 ? -11.117 16.828 -16.641 1 97.38 316 THR A O 1
ATOM 2486 N N . LEU A 1 317 ? -9.234 17.734 -15.992 1 98.31 317 LEU A N 1
ATOM 2487 C CA . LEU A 1 317 ? -9.875 18.641 -15.039 1 98.31 317 LEU A CA 1
ATOM 2488 C C . LEU A 1 317 ? -10.258 19.953 -15.711 1 98.31 317 LEU A C 1
ATOM 2490 O O . LEU A 1 317 ? -9.484 20.5 -16.5 1 98.31 317 LEU A O 1
ATOM 2494 N N . SER A 1 318 ? -11.438 20.453 -15.453 1 98.12 318 SER A N 1
ATOM 2495 C CA . SER A 1 318 ? -11.828 21.781 -15.883 1 98.12 318 SER A CA 1
ATOM 2496 C C . SER A 1 318 ? -11.086 22.859 -15.102 1 98.12 318 SER A C 1
ATOM 2498 O O . SER A 1 318 ? -10.492 22.578 -14.062 1 98.12 318 SER A O 1
ATOM 2500 N N . ASP A 1 319 ? -11.148 24.016 -15.586 1 97.44 319 ASP A N 1
ATOM 2501 C CA . ASP A 1 319 ? -10.523 25.141 -14.883 1 97.44 319 ASP A CA 1
ATOM 2502 C C . ASP A 1 319 ? -11.148 25.344 -13.508 1 97.44 319 ASP A C 1
ATOM 2504 O O . ASP A 1 319 ? -10.453 25.688 -12.547 1 97.44 319 ASP A O 1
ATOM 2508 N N . GLN A 1 320 ? -12.414 25.156 -13.438 1 97.88 320 GLN A N 1
ATOM 2509 C CA . GLN A 1 320 ? -13.102 25.266 -12.156 1 97.88 320 GLN A CA 1
ATOM 2510 C C . GLN A 1 320 ? -12.617 24.203 -11.172 1 97.88 320 GLN A C 1
ATOM 2512 O O . GLN A 1 320 ? -12.375 24.5 -10 1 97.88 320 GLN A O 1
ATOM 2517 N N . ASP A 1 321 ? -12.492 22.984 -11.648 1 98.56 321 ASP A N 1
ATOM 2518 C CA . ASP A 1 321 ? -12.016 21.891 -10.805 1 98.56 321 ASP A CA 1
ATOM 2519 C C . ASP A 1 321 ? -10.57 22.125 -10.375 1 98.56 321 ASP A C 1
ATOM 2521 O O . ASP A 1 321 ? -10.211 21.844 -9.227 1 98.56 321 ASP A O 1
ATOM 2525 N N . LYS A 1 322 ? -9.781 22.656 -11.312 1 98.56 322 LYS A N 1
ATOM 2526 C CA . LYS A 1 322 ? -8.398 22.984 -10.961 1 98.56 322 LYS A CA 1
ATOM 2527 C C . LYS A 1 322 ? -8.352 24.031 -9.844 1 98.56 322 LYS A C 1
ATOM 2529 O O . LYS A 1 322 ? -7.582 23.891 -8.898 1 98.56 322 LYS A O 1
ATOM 2534 N N . ALA A 1 323 ? -9.172 25.016 -9.93 1 97.81 323 ALA A N 1
ATOM 2535 C CA . ALA A 1 323 ? -9.219 26.078 -8.922 1 97.81 323 ALA A CA 1
ATOM 2536 C C . ALA A 1 323 ? -9.602 25.516 -7.559 1 97.81 323 ALA A C 1
ATOM 2538 O O . ALA A 1 323 ? -9.07 25.938 -6.531 1 97.81 323 ALA A O 1
ATOM 2539 N N . LYS A 1 324 ? -10.508 24.578 -7.547 1 98.5 324 LYS A N 1
ATOM 2540 C CA . LYS A 1 324 ? -10.891 23.922 -6.301 1 98.5 324 LYS A CA 1
ATOM 2541 C C . LYS A 1 324 ? -9.695 23.25 -5.641 1 98.5 324 LYS A C 1
ATOM 2543 O O . LYS A 1 324 ? -9.375 23.531 -4.484 1 98.5 324 LYS A O 1
ATOM 2548 N N . ILE A 1 325 ? -8.953 22.438 -6.387 1 98.88 325 ILE A N 1
ATOM 2549 C CA . ILE A 1 325 ? -7.836 21.688 -5.848 1 98.88 325 ILE A CA 1
ATOM 2550 C C . ILE A 1 325 ? -6.707 22.625 -5.457 1 98.88 325 ILE A C 1
ATOM 2552 O O . ILE A 1 325 ? -6.078 22.453 -4.41 1 98.88 325 ILE A O 1
ATOM 2556 N N . LEU A 1 326 ? -6.504 23.641 -6.234 1 98.19 326 LEU A N 1
ATOM 2557 C CA . LEU A 1 326 ? -5.336 24.5 -6.066 1 98.19 326 LEU A CA 1
ATOM 2558 C C . LEU A 1 326 ? -5.492 25.391 -4.84 1 98.19 326 LEU A C 1
ATOM 2560 O O . LEU A 1 326 ? -4.496 25.812 -4.25 1 98.19 326 LEU A O 1
ATOM 2564 N N . GLY A 1 327 ? -6.824 25.656 -4.438 1 97.06 327 GLY A N 1
ATOM 2565 C CA . GLY A 1 327 ? -6.871 26.562 -3.303 1 97.06 327 GLY A CA 1
ATOM 2566 C C . GLY A 1 327 ? -8.211 26.578 -2.6 1 97.06 327 GLY A C 1
ATOM 2567 O O . GLY A 1 327 ? -8.273 26.578 -1.368 1 97.06 327 GLY A O 1
ATOM 2568 N N . GLU A 1 328 ? -9.305 26.516 -3.33 1 96.81 328 GLU A N 1
ATOM 2569 C CA . GLU A 1 328 ? -10.633 26.688 -2.752 1 96.81 328 GLU A CA 1
ATOM 2570 C C . GLU A 1 328 ? -10.945 25.594 -1.733 1 96.81 328 GLU A C 1
ATOM 2572 O O . GLU A 1 328 ? -11.5 25.875 -0.669 1 96.81 328 GLU A O 1
ATOM 2577 N N . ASN A 1 329 ? -10.562 24.406 -2.043 1 98.31 329 ASN A N 1
ATOM 2578 C CA . ASN A 1 329 ? -10.859 23.281 -1.146 1 98.31 329 ASN A CA 1
ATOM 2579 C C . ASN A 1 329 ? -10.094 23.406 0.17 1 98.31 329 ASN A C 1
ATOM 2581 O O . ASN A 1 329 ? -10.609 23.047 1.228 1 98.31 329 ASN A O 1
ATOM 2585 N N . ALA A 1 330 ? -8.867 23.875 0.118 1 97.81 330 ALA A N 1
ATOM 2586 C CA . ALA A 1 330 ? -8.102 24.047 1.348 1 97.81 330 ALA A CA 1
ATOM 2587 C C . ALA A 1 330 ? -8.789 25.016 2.301 1 97.81 330 ALA A C 1
ATOM 2589 O O . ALA A 1 330 ? -8.836 24.781 3.51 1 97.81 330 ALA A O 1
ATOM 2590 N N . ILE A 1 331 ? -9.328 26.078 1.734 1 95.81 331 ILE A N 1
ATOM 2591 C CA . ILE A 1 331 ? -10.047 27.062 2.543 1 95.81 331 ILE A CA 1
ATOM 2592 C C . ILE A 1 331 ? -11.281 26.406 3.166 1 95.81 331 ILE A C 1
ATOM 2594 O O . ILE A 1 331 ? -11.539 26.578 4.359 1 95.81 331 ILE A O 1
ATOM 2598 N N . LYS A 1 332 ? -12.008 25.656 2.381 1 96 332 LYS A N 1
ATOM 2599 C CA . LYS A 1 332 ? -13.188 24.953 2.865 1 96 332 LYS A CA 1
ATOM 2600 C C . LYS A 1 332 ? -12.828 23.953 3.957 1 96 332 LYS A C 1
ATOM 2602 O O . LYS A 1 332 ? -13.586 23.766 4.91 1 96 332 LYS A O 1
ATOM 2607 N N . PHE A 1 333 ? -11.711 23.328 3.84 1 97.81 333 PHE A N 1
ATOM 2608 C CA . PHE A 1 333 ? -11.242 22.312 4.777 1 97.81 333 PHE A CA 1
ATOM 2609 C C . PHE A 1 333 ? -11.125 22.875 6.184 1 97.81 333 PHE A C 1
ATOM 2611 O O . PHE A 1 333 ? -11.43 22.203 7.164 1 97.81 333 PHE A O 1
ATOM 2618 N N . PHE A 1 334 ? -10.758 24.141 6.316 1 96.62 334 PHE A N 1
ATOM 2619 C CA . PHE A 1 334 ? -10.508 24.734 7.629 1 96.62 334 PHE A CA 1
ATOM 2620 C C . PHE A 1 334 ? -11.773 25.391 8.172 1 96.62 334 PHE A C 1
ATOM 2622 O O . PHE A 1 334 ? -11.797 25.859 9.312 1 96.62 334 PHE A O 1
ATOM 2629 N N . GLY A 1 335 ? -12.789 25.422 7.367 1 90.69 335 GLY A N 1
ATOM 2630 C CA . GLY A 1 335 ? -14.07 25.938 7.824 1 90.69 335 GLY A CA 1
ATOM 2631 C C . GLY A 1 335 ? -13.984 27.359 8.359 1 90.69 335 GLY A C 1
ATOM 2632 O O . GLY A 1 335 ? -13.445 28.25 7.699 1 90.69 335 GLY A O 1
ATOM 2633 N N . SER A 1 336 ? -14.547 27.531 9.578 1 87 336 SER A N 1
ATOM 2634 C CA . SER A 1 336 ? -14.672 28.859 10.164 1 87 336 SER A CA 1
ATOM 2635 C C . SER A 1 336 ? -13.336 29.359 10.695 1 87 336 SER A C 1
ATOM 2637 O O . SER A 1 336 ? -13.203 30.531 11.062 1 87 336 SER A O 1
ATOM 2639 N N . ARG A 1 337 ? -12.344 28.516 10.586 1 89.81 337 ARG A N 1
ATOM 2640 C CA . ARG A 1 337 ? -11.055 28.844 11.188 1 89.81 337 ARG A CA 1
ATOM 2641 C C . ARG A 1 337 ? -10.227 29.734 10.258 1 89.81 337 ARG A C 1
ATOM 2643 O O . ARG A 1 337 ? -9.25 30.344 10.688 1 89.81 337 ARG A O 1
ATOM 2650 N N . VAL A 1 338 ? -10.602 29.703 8.984 1 90.56 338 VAL A N 1
ATOM 2651 C CA . VAL A 1 338 ? -9.859 30.484 8.016 1 90.56 338 VAL A CA 1
ATOM 2652 C C . VAL A 1 338 ? -10.812 31.391 7.238 1 90.56 338 VAL A C 1
ATOM 2654 O O . VAL A 1 338 ? -11.867 30.953 6.785 1 90.56 338 VAL A O 1
ATOM 2657 N N . ASP A 1 339 ? -10.43 32.688 7.164 1 86.25 339 ASP A N 1
ATOM 2658 C CA . ASP A 1 339 ? -11.141 33.688 6.355 1 86.25 339 ASP A CA 1
ATOM 2659 C C . ASP A 1 339 ? -10.445 33.875 5.008 1 86.25 339 ASP A C 1
ATOM 2661 O O . ASP A 1 339 ? -9.391 34.531 4.938 1 86.25 339 ASP A O 1
ATOM 2665 N N . ALA A 1 340 ? -11.094 33.469 4.02 1 84.88 340 ALA A N 1
ATOM 2666 C CA . ALA A 1 340 ? -10.523 33.5 2.674 1 84.88 340 ALA A CA 1
ATOM 2667 C C . ALA A 1 340 ? -10.148 34.906 2.279 1 84.88 340 ALA A C 1
ATOM 2669 O O . ALA A 1 340 ? -9.188 35.125 1.533 1 84.88 340 ALA A O 1
ATOM 2670 N N . SER A 1 341 ? -10.922 35.844 2.75 1 85.62 341 SER A N 1
ATOM 2671 C CA . SER A 1 341 ? -10.719 37.219 2.357 1 85.62 341 SER A CA 1
ATOM 2672 C C . SER A 1 341 ? -9.344 37.719 2.797 1 85.62 341 SER A C 1
ATOM 2674 O O . SER A 1 341 ? -8.758 38.594 2.152 1 85.62 341 SER A O 1
ATOM 2676 N N . LEU A 1 342 ? -8.844 37.156 3.838 1 82.25 342 LEU A N 1
ATOM 2677 C CA . LEU A 1 342 ? -7.523 37.531 4.332 1 82.25 342 LEU A CA 1
ATOM 2678 C C . LEU A 1 342 ? -6.438 37.156 3.332 1 82.25 342 LEU A C 1
ATOM 2680 O O . LEU A 1 342 ? -5.426 37.844 3.211 1 82.25 342 LEU A O 1
ATOM 2684 N N . TYR A 1 343 ? -6.664 36.125 2.578 1 84.25 343 TYR A N 1
ATOM 2685 C CA . TYR A 1 343 ? -5.633 35.562 1.711 1 84.25 343 TYR A CA 1
ATOM 2686 C C . TYR A 1 343 ? -5.816 36.031 0.273 1 84.25 343 TYR A C 1
ATOM 2688 O O . TYR A 1 343 ? -4.859 36.062 -0.505 1 84.25 343 TYR A O 1
ATOM 2696 N N . LEU A 1 344 ? -7.047 36.438 -0.102 1 80.88 344 LEU A N 1
ATOM 2697 C CA . LEU A 1 344 ? -7.332 36.938 -1.435 1 80.88 344 LEU A CA 1
ATOM 2698 C C . LEU A 1 344 ? -6.812 38.375 -1.584 1 80.88 344 LEU A C 1
ATOM 2700 O O . LEU A 1 344 ? -6.387 38.781 -2.67 1 80.88 344 LEU A O 1
ATOM 2704 N N . LYS A 1 345 ? -6.852 39.125 -0.541 1 72.19 345 LYS A N 1
ATOM 2705 C CA . LYS A 1 345 ? -6.383 40.531 -0.55 1 72.19 345 LYS A CA 1
ATOM 2706 C C . LYS A 1 345 ? -4.883 40.594 -0.819 1 72.19 345 LYS A C 1
ATOM 2708 O O . LYS A 1 345 ? -4.395 41.562 -1.39 1 72.19 345 LYS A O 1
ATOM 2713 N N . ASN A 1 346 ? -4.207 39.594 -0.521 1 69 346 ASN A N 1
ATOM 2714 C CA . ASN A 1 346 ? -2.752 39.594 -0.599 1 69 346 ASN A CA 1
ATOM 2715 C C . ASN A 1 346 ? -2.256 38.906 -1.852 1 69 346 ASN A C 1
ATOM 2717 O O . ASN A 1 346 ? -1.061 38.625 -1.982 1 69 346 ASN A O 1
ATOM 2721 N N . LYS A 1 347 ? -3.234 38.469 -2.615 1 72.25 347 LYS A N 1
ATOM 2722 C CA . LYS A 1 347 ? -2.848 37.812 -3.855 1 72.25 347 LYS A CA 1
ATOM 2723 C C . LYS A 1 347 ? -2.299 38.812 -4.867 1 72.25 347 LYS A C 1
ATOM 2725 O O . LYS A 1 347 ? -2.881 39.875 -5.07 1 72.25 347 LYS A O 1
ATOM 2730 N N . MET B 1 1 ? -22.828 -14.039 -36.875 1 30.38 1 MET B N 1
ATOM 2731 C CA . MET B 1 1 ? -21.547 -14.609 -36.438 1 30.38 1 MET B CA 1
ATOM 2732 C C . MET B 1 1 ? -21.625 -15.141 -35.031 1 30.38 1 MET B C 1
ATOM 2734 O O . MET B 1 1 ? -22.047 -14.422 -34.125 1 30.38 1 MET B O 1
ATOM 2738 N N . GLU B 1 2 ? -21.828 -16.375 -34.812 1 37.94 2 GLU B N 1
ATOM 2739 C CA . GLU B 1 2 ? -22.094 -16.984 -33.531 1 37.94 2 GLU B CA 1
ATOM 2740 C C . GLU B 1 2 ? -21.109 -16.5 -32.469 1 37.94 2 GLU B C 1
ATOM 2742 O O . GLU B 1 2 ? -19.891 -16.5 -32.688 1 37.94 2 GLU B O 1
ATOM 2747 N N . LYS B 1 3 ? -21.5 -15.516 -31.719 1 51.62 3 LYS B N 1
ATOM 2748 C CA . LYS B 1 3 ? -20.672 -14.859 -30.719 1 51.62 3 LYS B CA 1
ATOM 2749 C C . LYS B 1 3 ? -19.844 -15.883 -29.938 1 51.62 3 LYS B C 1
ATOM 2751 O O . LYS B 1 3 ? -20.359 -16.578 -29.062 1 51.62 3 LYS B O 1
ATOM 2756 N N . THR B 1 4 ? -18.719 -16.547 -30.516 1 62.5 4 THR B N 1
ATOM 2757 C CA . THR B 1 4 ? -17.875 -17.516 -29.812 1 62.5 4 THR B CA 1
ATOM 2758 C C . THR B 1 4 ? -17.344 -16.922 -28.516 1 62.5 4 THR B C 1
ATOM 2760 O O . THR B 1 4 ? -16.766 -15.828 -28.516 1 62.5 4 THR B O 1
ATOM 2763 N N . THR B 1 5 ? -17.688 -17.5 -27.328 1 82.75 5 THR B N 1
ATOM 2764 C CA . THR B 1 5 ? -17.266 -17.047 -26.016 1 82.75 5 THR B CA 1
ATOM 2765 C C . THR B 1 5 ? -15.758 -17.25 -25.844 1 82.75 5 THR B C 1
ATOM 2767 O O . THR B 1 5 ? -15.211 -18.297 -26.203 1 82.75 5 THR B O 1
ATOM 2770 N N . PRO B 1 6 ? -15.062 -16.234 -25.484 1 88.75 6 PRO B N 1
ATOM 2771 C CA . PRO B 1 6 ? -13.609 -16.328 -25.312 1 88.75 6 PRO B CA 1
ATOM 2772 C C . PRO B 1 6 ? -13.203 -17.375 -24.281 1 88.75 6 PRO B C 1
ATOM 2774 O O . PRO B 1 6 ? -13.977 -17.672 -23.359 1 88.75 6 PRO B O 1
ATOM 2777 N N . LEU B 1 7 ? -12.047 -18.062 -24.594 1 93.5 7 LEU B N 1
ATOM 2778 C CA . LEU B 1 7 ? -11.438 -18.938 -23.594 1 93.5 7 LEU B CA 1
ATOM 2779 C C . LEU B 1 7 ? -11.227 -18.188 -22.281 1 93.5 7 LEU B C 1
ATOM 2781 O O . LEU B 1 7 ? -10.773 -17.047 -22.281 1 93.5 7 LEU B O 1
ATOM 2785 N N . ARG B 1 8 ? -11.648 -18.781 -21.219 1 96.44 8 ARG B N 1
ATOM 2786 C CA . ARG B 1 8 ? -11.43 -18.219 -19.891 1 96.44 8 ARG B CA 1
ATOM 2787 C C . ARG B 1 8 ? -10.438 -19.062 -19.094 1 96.44 8 ARG B C 1
ATOM 2789 O O . ARG B 1 8 ? -10.703 -20.219 -18.781 1 96.44 8 ARG B O 1
ATOM 2796 N N . VAL B 1 9 ? -9.242 -18.469 -18.828 1 97.69 9 VAL B N 1
ATOM 2797 C CA . VAL B 1 9 ? -8.188 -19.109 -18.062 1 97.69 9 VAL B CA 1
ATOM 2798 C C . VAL B 1 9 ? -7.98 -18.359 -16.75 1 97.69 9 VAL B C 1
ATOM 2800 O O . VAL B 1 9 ? -7.484 -17.234 -16.734 1 97.69 9 VAL B O 1
ATOM 2803 N N . ASP B 1 10 ? -8.359 -18.938 -15.625 1 98.62 10 ASP B N 1
ATOM 2804 C CA . ASP B 1 10 ? -8.117 -18.359 -14.312 1 98.62 10 ASP B CA 1
ATOM 2805 C C . ASP B 1 10 ? -6.695 -18.641 -13.836 1 98.62 10 ASP B C 1
ATOM 2807 O O . ASP B 1 10 ? -6.414 -19.719 -13.312 1 98.62 10 ASP B O 1
ATOM 2811 N N . MET B 1 11 ? -5.879 -17.641 -13.891 1 98.44 11 MET B N 1
ATOM 2812 C CA . MET B 1 11 ? -4.438 -17.75 -13.688 1 98.44 11 MET B CA 1
ATOM 2813 C C . MET B 1 11 ? -4.105 -17.875 -12.203 1 98.44 11 MET B C 1
ATOM 2815 O O . MET B 1 11 ? -2.994 -18.25 -11.836 1 98.44 11 MET B O 1
ATOM 2819 N N . HIS B 1 12 ? -4.969 -17.594 -11.328 1 98.88 12 HIS B N 1
ATOM 2820 C CA . HIS B 1 12 ? -4.699 -17.469 -9.898 1 98.88 12 HIS B CA 1
ATOM 2821 C C . HIS B 1 12 ? -5.707 -18.266 -9.078 1 98.88 12 HIS B C 1
ATOM 2823 O O . HIS B 1 12 ? -6.707 -17.719 -8.609 1 98.88 12 HIS B O 1
ATOM 2829 N N . THR B 1 13 ? -5.398 -19.578 -8.883 1 98.75 13 THR B N 1
ATOM 2830 C CA . THR B 1 13 ? -6.184 -20.453 -8.031 1 98.75 13 THR B CA 1
ATOM 2831 C C . THR B 1 13 ? -5.273 -21.344 -7.188 1 98.75 13 THR B C 1
ATOM 2833 O O . THR B 1 13 ? -4.086 -21.484 -7.48 1 98.75 13 THR B O 1
ATOM 2836 N N . HIS B 1 14 ? -5.828 -21.891 -6.148 1 98.31 14 HIS B N 1
ATOM 2837 C CA . HIS B 1 14 ? -5.012 -22.656 -5.219 1 98.31 14 HIS B CA 1
ATOM 2838 C C . HIS B 1 14 ? -5.602 -24.047 -4.977 1 98.31 14 HIS B C 1
ATOM 2840 O O . HIS B 1 14 ? -6.824 -24.203 -4.953 1 98.31 14 HIS B O 1
ATOM 2846 N N . ILE B 1 15 ? -4.707 -24.969 -4.766 1 97.75 15 ILE B N 1
ATOM 2847 C CA . ILE B 1 15 ? -5.117 -26.344 -4.523 1 97.75 15 ILE B CA 1
ATOM 2848 C C . ILE B 1 15 ? -4.234 -26.969 -3.438 1 97.75 15 ILE B C 1
ATOM 2850 O O . ILE B 1 15 ? -3.109 -26.516 -3.213 1 97.75 15 ILE B O 1
ATOM 2854 N N . LEU B 1 16 ? -4.777 -27.922 -2.74 1 95.06 16 LEU B N 1
ATOM 2855 C CA . LEU B 1 16 ? -4.105 -28.734 -1.732 1 95.06 16 LEU B CA 1
ATOM 2856 C C . LEU B 1 16 ? -4.348 -30.219 -1.981 1 95.06 16 LEU B C 1
ATOM 2858 O O . LEU B 1 16 ? -5.402 -30.594 -2.49 1 95.06 16 LEU B O 1
ATOM 2862 N N . PRO B 1 17 ? -3.311 -31.016 -1.606 1 95.56 17 PRO B N 1
ATOM 2863 C CA . PRO B 1 17 ? -3.613 -32.438 -1.661 1 95.56 17 PRO B CA 1
ATOM 2864 C C . PRO B 1 17 ? -4.746 -32.844 -0.717 1 95.56 17 PRO B C 1
ATOM 2866 O O . PRO B 1 17 ? -4.895 -32.25 0.358 1 95.56 17 PRO B O 1
ATOM 2869 N N . LYS B 1 18 ? -5.438 -33.812 -1.15 1 91.44 18 LYS B N 1
ATOM 2870 C CA . LYS B 1 18 ? -6.535 -34.281 -0.321 1 91.44 18 LYS B CA 1
ATOM 2871 C C . LYS B 1 18 ? -6.043 -34.688 1.066 1 91.44 18 LYS B C 1
ATOM 2873 O O . LYS B 1 18 ? -6.738 -34.5 2.062 1 91.44 18 LYS B O 1
ATOM 2878 N N . HIS B 1 19 ? -4.844 -35.281 1.069 1 89.94 19 HIS B N 1
ATOM 2879 C CA . HIS B 1 19 ? -4.223 -35.688 2.324 1 89.94 19 HIS B CA 1
ATOM 2880 C C . HIS B 1 19 ? -2.867 -35 2.516 1 89.94 19 HIS B C 1
ATOM 2882 O O . HIS B 1 19 ? -1.986 -35.125 1.661 1 89.94 19 HIS B O 1
ATOM 2888 N N . LEU B 1 20 ? -2.781 -34.25 3.639 1 91.25 20 LEU B N 1
ATOM 2889 C CA . LEU B 1 20 ? -1.482 -33.75 4.062 1 91.25 20 LEU B CA 1
ATOM 2890 C C . LEU B 1 20 ? -0.9 -34.594 5.184 1 91.25 20 LEU B C 1
ATOM 2892 O O . LEU B 1 20 ? -1.555 -34.812 6.203 1 91.25 20 LEU B O 1
ATOM 2896 N N . PRO B 1 21 ? 0.309 -35.125 4.961 1 89.31 21 PRO B N 1
ATOM 2897 C CA . PRO B 1 21 ? 0.897 -35.906 6.051 1 89.31 21 PRO B CA 1
ATOM 2898 C C . PRO B 1 21 ? 1.101 -35.094 7.32 1 89.31 21 PRO B C 1
ATOM 2900 O O . PRO B 1 21 ? 1.06 -33.844 7.277 1 89.31 21 PRO B O 1
ATOM 2903 N N . ASP B 1 22 ? 1.191 -35.812 8.445 1 91.62 22 ASP B N 1
ATOM 2904 C CA . ASP B 1 22 ? 1.599 -35.156 9.672 1 91.62 22 ASP B CA 1
ATOM 2905 C C . ASP B 1 22 ? 3.057 -34.688 9.594 1 91.62 22 ASP B C 1
ATOM 2907 O O . ASP B 1 22 ? 3.961 -35.438 9.984 1 91.62 22 ASP B O 1
ATOM 2911 N N . LEU B 1 23 ? 3.279 -33.531 9.234 1 94.75 23 LEU B N 1
ATOM 2912 C CA . LEU B 1 23 ? 4.613 -33 8.945 1 94.75 23 LEU B CA 1
ATOM 2913 C C . LEU B 1 23 ? 5.402 -32.781 10.234 1 94.75 23 LEU B C 1
ATOM 2915 O O . LEU B 1 23 ? 6.625 -32.938 10.258 1 94.75 23 LEU B O 1
ATOM 2919 N N . SER B 1 24 ? 4.684 -32.375 11.258 1 94.81 24 SER B N 1
ATOM 2920 C CA . SER B 1 24 ? 5.352 -32.219 12.547 1 94.81 24 SER B CA 1
ATOM 2921 C C . SER B 1 24 ? 5.961 -33.531 13.016 1 94.81 24 SER B C 1
ATOM 2923 O O . SER B 1 24 ? 7.082 -33.562 13.523 1 94.81 24 SER B O 1
ATOM 2925 N N . GLN B 1 25 ? 5.152 -34.531 12.891 1 94.75 25 GLN B N 1
ATOM 2926 C CA . GLN B 1 25 ? 5.648 -35.844 13.258 1 94.75 25 GLN B CA 1
ATOM 2927 C C . GLN B 1 25 ? 6.75 -36.312 12.305 1 94.75 25 GLN B C 1
ATOM 2929 O O . GLN B 1 25 ? 7.781 -36.812 12.734 1 94.75 25 GLN B O 1
ATOM 2934 N N . LYS B 1 26 ? 6.566 -36.125 11.062 1 96.19 26 LYS B N 1
ATOM 2935 C CA . LYS B 1 26 ? 7.48 -36.594 10.023 1 96.19 26 LYS B CA 1
ATOM 2936 C C . LYS B 1 26 ? 8.852 -35.938 10.172 1 96.19 26 LYS B C 1
ATOM 2938 O O . LYS B 1 26 ? 9.883 -36.594 10.023 1 96.19 26 LYS B O 1
ATOM 2943 N N . TYR B 1 27 ? 8.875 -34.625 10.43 1 96.94 27 TYR B N 1
ATOM 2944 C CA . TYR B 1 27 ? 10.141 -33.875 10.414 1 96.94 27 TYR B CA 1
ATOM 2945 C C . TYR B 1 27 ? 10.656 -33.656 11.828 1 96.94 27 TYR B C 1
ATOM 2947 O O . TYR B 1 27 ? 11.812 -33.25 12.016 1 96.94 27 TYR B O 1
ATOM 2955 N N . GLY B 1 28 ? 9.758 -33.781 12.891 1 96.25 28 GLY B N 1
ATOM 2956 C CA . GLY B 1 28 ? 10.195 -33.719 14.273 1 96.25 28 GLY B CA 1
ATOM 2957 C C . GLY B 1 28 ? 10.109 -32.344 14.891 1 96.25 28 GLY B C 1
ATOM 2958 O O . GLY B 1 28 ? 10.703 -32.094 15.945 1 96.25 28 GLY B O 1
ATOM 2959 N N . TYR B 1 29 ? 9.516 -31.391 14.211 1 96.38 29 TYR B N 1
ATOM 2960 C CA . TYR B 1 29 ? 9.32 -30.062 14.789 1 96.38 29 TYR B CA 1
ATOM 2961 C C . TYR B 1 29 ? 8.055 -29.406 14.242 1 96.38 29 TYR B C 1
ATOM 2963 O O . TYR B 1 29 ? 7.512 -29.844 13.227 1 96.38 29 TYR B O 1
ATOM 2971 N N . GLY B 1 30 ? 7.598 -28.375 14.961 1 94.06 30 GLY B N 1
ATOM 2972 C CA . GLY B 1 30 ? 6.324 -27.734 14.672 1 94.06 30 GLY B CA 1
ATOM 2973 C C . GLY B 1 30 ? 6.438 -26.625 13.648 1 94.06 30 GLY B C 1
ATOM 2974 O O . GLY B 1 30 ? 7.504 -26.406 13.062 1 94.06 30 GLY B O 1
ATOM 2975 N N . GLY B 1 31 ? 5.195 -26.016 13.281 1 93.94 31 GLY B N 1
ATOM 2976 C CA . GLY B 1 31 ? 5.105 -24.875 12.367 1 93.94 31 GLY B CA 1
ATOM 2977 C C . GLY B 1 31 ? 4.426 -25.219 11.055 1 93.94 31 GLY B C 1
ATOM 2978 O O . GLY B 1 31 ? 4.219 -24.344 10.211 1 93.94 31 GLY B O 1
ATOM 2979 N N . TRP B 1 32 ? 4.062 -26.453 10.977 1 94.38 32 TRP B N 1
ATOM 2980 C CA . TRP B 1 32 ? 3.506 -26.938 9.719 1 94.38 32 TRP B CA 1
ATOM 2981 C C . TRP B 1 32 ? 1.981 -26.875 9.742 1 94.38 32 TRP B C 1
ATOM 2983 O O . TRP B 1 32 ? 1.362 -27.078 10.789 1 94.38 32 TRP B O 1
ATOM 2993 N N . ILE B 1 33 ? 1.417 -26.656 8.562 1 93.31 33 ILE B N 1
ATOM 2994 C CA . ILE B 1 33 ? -0.03 -26.75 8.398 1 93.31 33 ILE B CA 1
ATOM 2995 C C . ILE B 1 33 ? -0.459 -28.219 8.406 1 93.31 33 ILE B C 1
ATOM 2997 O O . ILE B 1 33 ? 0.205 -29.062 7.812 1 93.31 33 ILE B O 1
ATOM 3001 N N . SER B 1 34 ? -1.464 -28.422 9.141 1 92.19 34 SER B N 1
ATOM 3002 C CA . SER B 1 34 ? -2.152 -29.719 9.086 1 92.19 34 SER B CA 1
ATOM 3003 C C . SER B 1 34 ? -3.633 -29.531 8.766 1 92.19 34 SER B C 1
ATOM 3005 O O . SER B 1 34 ? -4.137 -28.406 8.75 1 92.19 34 SER B O 1
ATOM 3007 N N . THR B 1 35 ? -4.281 -30.625 8.32 1 91.81 35 THR B N 1
ATOM 3008 C CA . THR B 1 35 ? -5.707 -30.578 8.023 1 91.81 35 THR B CA 1
ATOM 3009 C C . THR B 1 35 ? -6.469 -31.594 8.867 1 91.81 35 THR B C 1
ATOM 3011 O O . THR B 1 35 ? -5.988 -32.719 9.094 1 91.81 35 THR B O 1
ATOM 3014 N N . GLU B 1 36 ? -7.598 -31.156 9.336 1 90.88 36 GLU B N 1
ATOM 3015 C CA . GLU B 1 36 ? -8.516 -32.031 10.07 1 90.88 36 GLU B CA 1
ATOM 3016 C C . GLU B 1 36 ? -9.883 -32.062 9.406 1 90.88 36 GLU B C 1
ATOM 3018 O O . GLU B 1 36 ? -10.445 -31.031 9.055 1 90.88 36 GLU B O 1
ATOM 3023 N N . PRO B 1 37 ? -10.359 -33.312 9.258 1 88.81 37 PRO B N 1
ATOM 3024 C CA . PRO B 1 37 ? -11.695 -33.438 8.656 1 88.81 37 PRO B CA 1
ATOM 3025 C C . PRO B 1 37 ? -12.789 -32.844 9.555 1 88.81 37 PRO B C 1
ATOM 3027 O O . PRO B 1 37 ? -12.727 -33 10.773 1 88.81 37 PRO B O 1
ATOM 3030 N N . LEU B 1 38 ? -13.703 -32.25 8.844 1 90 38 LEU B N 1
ATOM 3031 C CA . LEU B 1 38 ? -14.898 -31.75 9.531 1 90 38 LEU B CA 1
ATOM 3032 C C . LEU B 1 38 ? -16.125 -32.562 9.133 1 90 38 LEU B C 1
ATOM 3034 O O . LEU B 1 38 ? -16.141 -33.188 8.07 1 90 38 LEU B O 1
ATOM 3038 N N . PRO B 1 39 ? -17.141 -32.625 9.953 1 85 39 PRO B N 1
ATOM 3039 C CA . PRO B 1 39 ? -18.328 -33.469 9.711 1 85 39 PRO B CA 1
ATOM 3040 C C . PRO B 1 39 ? -19.062 -33.094 8.43 1 85 39 PRO B C 1
ATOM 3042 O O . PRO B 1 39 ? -19.703 -33.938 7.801 1 85 39 PRO B O 1
ATOM 3045 N N . ASN B 1 40 ? -19.016 -31.922 7.941 1 84.88 40 ASN B N 1
ATOM 3046 C CA . ASN B 1 40 ? -19.797 -31.453 6.805 1 84.88 40 ASN B CA 1
ATOM 3047 C C . ASN B 1 40 ? -19.062 -31.656 5.488 1 84.88 40 ASN B C 1
ATOM 3049 O O . ASN B 1 40 ? -19.453 -31.109 4.457 1 84.88 40 ASN B O 1
ATOM 3053 N N . GLY B 1 41 ? -18.016 -32.469 5.574 1 82.62 41 GLY B N 1
ATOM 3054 C CA . GLY B 1 41 ? -17.234 -32.688 4.367 1 82.62 41 GLY B CA 1
ATOM 3055 C C . GLY B 1 41 ? -16.156 -31.656 4.137 1 82.62 41 GLY B C 1
ATOM 3056 O O . GLY B 1 41 ? -15.375 -31.766 3.189 1 82.62 41 GLY B O 1
ATOM 3057 N N . GLN B 1 42 ? -16.109 -30.75 5.039 1 89.5 42 GLN B N 1
ATOM 3058 C CA . GLN B 1 42 ? -15.078 -29.719 5.012 1 89.5 42 GLN B CA 1
ATOM 3059 C C . GLN B 1 42 ? -13.844 -30.172 5.793 1 89.5 42 GLN B C 1
ATOM 3061 O O . GLN B 1 42 ? -13.797 -31.297 6.293 1 89.5 42 GLN B O 1
ATOM 3066 N N . ALA B 1 43 ? -12.844 -29.406 5.66 1 91.62 43 ALA B N 1
ATOM 3067 C CA . ALA B 1 43 ? -11.641 -29.625 6.457 1 91.62 43 ALA B CA 1
ATOM 3068 C C . ALA B 1 43 ? -11.18 -28.312 7.102 1 91.62 43 ALA B C 1
ATOM 3070 O O . ALA B 1 43 ? -11.477 -27.234 6.605 1 91.62 43 ALA B O 1
ATOM 3071 N N . ARG B 1 44 ? -10.625 -28.516 8.258 1 92.06 44 ARG B N 1
ATOM 3072 C CA . ARG B 1 44 ? -10.039 -27.375 8.945 1 92.06 44 ARG B CA 1
ATOM 3073 C C . ARG B 1 44 ? -8.516 -27.406 8.883 1 92.06 44 ARG B C 1
ATOM 3075 O O . ARG B 1 44 ? -7.898 -28.391 9.297 1 92.06 44 ARG B O 1
ATOM 3082 N N . MET B 1 45 ? -7.922 -26.344 8.312 1 90.94 45 MET B N 1
ATOM 3083 C CA . MET B 1 45 ? -6.473 -26.172 8.375 1 90.94 45 MET B CA 1
ATOM 3084 C C . MET B 1 45 ? -6.035 -25.703 9.758 1 90.94 45 MET B C 1
ATOM 3086 O O . MET B 1 45 ? -6.625 -24.766 10.305 1 90.94 45 MET B O 1
ATOM 3090 N N . MET B 1 46 ? -5.027 -26.375 10.25 1 91 46 MET B N 1
ATOM 3091 C CA . MET B 1 46 ? -4.504 -26.062 11.57 1 91 46 MET B CA 1
ATOM 3092 C C . MET B 1 46 ? -3.047 -25.609 11.492 1 91 46 MET B C 1
ATOM 3094 O O . MET B 1 46 ? -2.279 -26.141 10.68 1 91 46 MET B O 1
ATOM 3098 N N . LEU B 1 47 ? -2.693 -24.656 12.297 1 87.44 47 LEU B N 1
ATOM 3099 C CA . LEU B 1 47 ? -1.312 -24.219 12.461 1 87.44 47 LEU B CA 1
ATOM 3100 C C . LEU B 1 47 ? -0.888 -24.312 13.93 1 87.44 47 LEU B C 1
ATOM 3102 O O . LEU B 1 47 ? -1.357 -23.531 14.758 1 87.44 47 LEU B O 1
ATOM 3106 N N . ASP B 1 48 ? 0.008 -25.234 14.188 1 82.88 48 ASP B N 1
ATOM 3107 C CA . ASP B 1 48 ? 0.492 -25.469 15.539 1 82.88 48 ASP B CA 1
ATOM 3108 C C . ASP B 1 48 ? -0.669 -25.656 16.516 1 82.88 48 ASP B C 1
ATOM 3110 O O . ASP B 1 48 ? -0.723 -25 17.562 1 82.88 48 ASP B O 1
ATOM 3114 N N . GLY B 1 49 ? -1.631 -26.375 16.109 1 80.81 49 GLY B N 1
ATOM 3115 C CA . GLY B 1 49 ? -2.734 -26.75 16.969 1 80.81 49 GLY B CA 1
ATOM 3116 C C . GLY B 1 49 ? -3.842 -25.703 17.016 1 80.81 49 GLY B C 1
ATOM 3117 O O . GLY B 1 49 ? -4.863 -25.922 17.672 1 80.81 49 GLY B O 1
ATOM 3118 N N . LYS B 1 50 ? -3.678 -24.609 16.344 1 87.06 50 LYS B N 1
ATOM 3119 C CA . LYS B 1 50 ? -4.703 -23.578 16.297 1 87.06 50 LYS B CA 1
ATOM 3120 C C . LYS B 1 50 ? -5.383 -23.516 14.938 1 87.06 50 LYS B C 1
ATOM 3122 O O . LYS B 1 50 ? -4.73 -23.703 13.906 1 87.06 50 LYS B O 1
ATOM 3127 N N . PRO B 1 51 ? -6.684 -23.297 15 1 89.19 51 PRO B N 1
ATOM 3128 C CA . PRO B 1 51 ? -7.375 -23.188 13.711 1 89.19 51 PRO B CA 1
ATOM 3129 C C . PRO B 1 51 ? -6.848 -22.031 12.852 1 89.19 51 PRO B C 1
ATOM 3131 O O . PRO B 1 51 ? -6.582 -20.953 13.359 1 89.19 51 PRO B O 1
ATOM 3134 N N . PHE B 1 52 ? -6.691 -22.312 11.617 1 86.5 52 PHE B N 1
ATOM 3135 C CA . PHE B 1 52 ? -6.199 -21.344 10.648 1 86.5 52 PHE B CA 1
ATOM 3136 C C . PHE B 1 52 ? -7.297 -20.938 9.68 1 86.5 52 PHE B C 1
ATOM 3138 O O . PHE B 1 52 ? -7.664 -19.766 9.594 1 86.5 52 PHE B O 1
ATOM 3145 N N . ARG B 1 53 ? -7.855 -21.891 8.984 1 88.19 53 ARG B N 1
ATOM 3146 C CA . ARG B 1 53 ? -8.953 -21.609 8.062 1 88.19 53 ARG B CA 1
ATOM 3147 C C . ARG B 1 53 ? -9.727 -22.891 7.734 1 88.19 53 ARG B C 1
ATOM 3149 O O . ARG B 1 53 ? -9.133 -23.953 7.574 1 88.19 53 ARG B O 1
ATOM 3156 N N . ASP B 1 54 ? -11 -22.688 7.574 1 89.81 54 ASP B N 1
ATOM 3157 C CA . ASP B 1 54 ? -11.828 -23.781 7.07 1 89.81 54 ASP B CA 1
ATOM 3158 C C . ASP B 1 54 ? -11.836 -23.812 5.543 1 89.81 54 ASP B C 1
ATOM 3160 O O . ASP B 1 54 ? -11.875 -22.75 4.902 1 89.81 54 ASP B O 1
ATOM 3164 N N . ILE B 1 55 ? -11.734 -24.984 5.02 1 91.19 55 ILE B N 1
ATOM 3165 C CA . ILE B 1 55 ? -11.742 -25.141 3.568 1 91.19 55 ILE B CA 1
ATOM 3166 C C . ILE B 1 55 ? -12.773 -26.188 3.162 1 91.19 55 ILE B C 1
ATOM 3168 O O . ILE B 1 55 ? -13.188 -27.016 3.982 1 91.19 55 ILE B O 1
ATOM 3172 N N . CYS B 1 56 ? -13.227 -26.094 1.963 1 91.62 56 CYS B N 1
ATOM 3173 C CA . CYS B 1 56 ? -14.172 -27.047 1.396 1 91.62 56 CYS B CA 1
ATOM 3174 C C . CYS B 1 56 ? -13.484 -27.984 0.409 1 91.62 56 CYS B C 1
ATOM 3176 O O . CYS B 1 56 ? -12.297 -27.812 0.123 1 91.62 56 CYS B O 1
ATOM 3178 N N . CYS B 1 57 ? -14.234 -28.922 -0.133 1 92.06 57 CYS B N 1
ATOM 3179 C CA . CYS B 1 57 ? -13.68 -29.953 -0.999 1 92.06 57 CYS B CA 1
ATOM 3180 C C . CYS B 1 57 ? -13.148 -29.359 -2.297 1 92.06 57 CYS B C 1
ATOM 3182 O O . CYS B 1 57 ? -12.305 -29.953 -2.965 1 92.06 57 CYS B O 1
ATOM 3184 N N . ASN B 1 58 ? -13.555 -28.188 -2.633 1 93.75 58 ASN B N 1
ATOM 3185 C CA . ASN B 1 58 ? -13.062 -27.531 -3.838 1 93.75 58 ASN B CA 1
ATOM 3186 C C . ASN B 1 58 ? -11.602 -27.109 -3.684 1 93.75 58 ASN B C 1
ATOM 3188 O O . ASN B 1 58 ? -10.984 -26.656 -4.645 1 93.75 58 ASN B O 1
ATOM 3192 N N . CYS B 1 59 ? -11.039 -27.312 -2.506 1 94.81 59 CYS B N 1
ATOM 3193 C CA . CYS B 1 59 ? -9.625 -27.031 -2.299 1 94.81 59 CYS B CA 1
ATOM 3194 C C . CYS B 1 59 ? -8.766 -28.219 -2.723 1 94.81 59 CYS B C 1
ATOM 3196 O O . CYS B 1 59 ? -7.551 -28.094 -2.879 1 94.81 59 CYS B O 1
ATOM 3198 N N . TRP B 1 60 ? -9.398 -29.453 -2.881 1 94.81 60 TRP B N 1
ATOM 3199 C CA . TRP B 1 60 ? -8.531 -30.594 -3.188 1 94.81 60 TRP B CA 1
ATOM 3200 C C . TRP B 1 60 ? -9.203 -31.516 -4.188 1 94.81 60 TRP B C 1
ATOM 3202 O O . TRP B 1 60 ? -8.555 -32.406 -4.738 1 94.81 60 TRP B O 1
ATOM 3212 N N . ASP B 1 61 ? -10.461 -31.328 -4.457 1 95.38 61 ASP B N 1
ATOM 3213 C CA . ASP B 1 61 ? -11.211 -32.219 -5.324 1 95.38 61 ASP B CA 1
ATOM 3214 C C . ASP B 1 61 ? -11.359 -31.641 -6.727 1 95.38 61 ASP B C 1
ATOM 3216 O O . ASP B 1 61 ? -12.094 -30.672 -6.93 1 95.38 61 ASP B O 1
ATOM 3220 N N . ALA B 1 62 ? -10.75 -32.281 -7.719 1 96.88 62 ALA B N 1
ATOM 3221 C CA . ALA B 1 62 ? -10.75 -31.797 -9.102 1 96.88 62 ALA B CA 1
ATOM 3222 C C . ALA B 1 62 ? -12.156 -31.766 -9.68 1 96.88 62 ALA B C 1
ATOM 3224 O O . ALA B 1 62 ? -12.523 -30.844 -10.406 1 96.88 62 ALA B O 1
ATOM 3225 N N . ASP B 1 63 ? -12.922 -32.781 -9.336 1 96.5 63 ASP B N 1
ATOM 3226 C CA . ASP B 1 63 ? -14.273 -32.875 -9.875 1 96.5 63 ASP B CA 1
ATOM 3227 C C . ASP B 1 63 ? -15.125 -31.688 -9.383 1 96.5 63 ASP B C 1
ATOM 3229 O O . ASP B 1 63 ? -15.898 -31.109 -10.148 1 96.5 63 ASP B O 1
ATOM 3233 N N . GLU B 1 64 ? -15.016 -31.469 -8.109 1 95.88 64 GLU B N 1
ATOM 3234 C CA . GLU B 1 64 ? -15.734 -30.312 -7.555 1 95.88 64 GLU B CA 1
ATOM 3235 C C . GLU B 1 64 ? -15.281 -29.016 -8.211 1 95.88 64 GLU B C 1
ATOM 3237 O O . GLU B 1 64 ? -16.094 -28.141 -8.516 1 95.88 64 GLU B O 1
ATOM 3242 N N . ARG B 1 65 ? -14.008 -28.891 -8.438 1 96.81 65 ARG B N 1
ATOM 3243 C CA . ARG B 1 65 ? -13.461 -27.703 -9.086 1 96.81 65 ARG B CA 1
ATOM 3244 C C . ARG B 1 65 ? -13.992 -27.562 -10.508 1 96.81 65 ARG B C 1
ATOM 3246 O O . ARG B 1 65 ? -14.367 -26.469 -10.93 1 96.81 65 ARG B O 1
ATOM 3253 N N . ILE B 1 66 ? -14.008 -28.594 -11.242 1 96.69 66 ILE B N 1
ATOM 3254 C CA . ILE B 1 66 ? -14.492 -28.578 -12.617 1 96.69 66 ILE B CA 1
ATOM 3255 C C . ILE B 1 66 ? -15.969 -28.188 -12.641 1 96.69 66 ILE B C 1
ATOM 3257 O O . ILE B 1 66 ? -16.406 -27.422 -13.5 1 96.69 66 ILE B O 1
ATOM 3261 N N . SER B 1 67 ? -16.688 -28.734 -11.641 1 97 67 SER B N 1
ATOM 3262 C CA . SER B 1 67 ? -18.094 -28.375 -11.523 1 97 67 SER B CA 1
ATOM 3263 C C . SER B 1 67 ? -18.266 -26.875 -11.266 1 97 67 SER B C 1
ATOM 3265 O O . SER B 1 67 ? -19.109 -26.234 -11.883 1 97 67 SER B O 1
ATOM 3267 N N . ASP B 1 68 ? -17.469 -26.344 -10.336 1 96.81 68 ASP B N 1
ATOM 3268 C CA . ASP B 1 68 ? -17.5 -24.906 -10.047 1 96.81 68 ASP B CA 1
ATOM 3269 C C . ASP B 1 68 ? -17.125 -24.094 -11.281 1 96.81 68 ASP B C 1
ATOM 3271 O O . ASP B 1 68 ? -17.703 -23.031 -11.523 1 96.81 68 ASP B O 1
ATOM 3275 N N . CYS B 1 69 ? -16.141 -24.531 -12.023 1 96.75 69 CYS B N 1
ATOM 3276 C CA . CYS B 1 69 ? -15.727 -23.859 -13.25 1 96.75 69 CYS B CA 1
ATOM 3277 C C . CYS B 1 69 ? -16.875 -23.781 -14.242 1 96.75 69 CYS B C 1
ATOM 3279 O O . CYS B 1 69 ? -17.094 -22.734 -14.859 1 96.75 69 CYS B O 1
ATOM 3281 N N . LYS B 1 70 ? -17.594 -24.844 -14.375 1 95.06 70 LYS B N 1
ATOM 3282 C CA . LYS B 1 70 ? -18.75 -24.844 -15.273 1 95.06 70 LYS B CA 1
ATOM 3283 C C . LYS B 1 70 ? -19.781 -23.812 -14.852 1 95.06 70 LYS B C 1
ATOM 3285 O O . LYS B 1 70 ? -20.344 -23.109 -15.695 1 95.06 70 LYS B O 1
ATOM 3290 N N . LYS B 1 71 ? -19.938 -23.672 -13.562 1 96.31 71 LYS B N 1
ATOM 3291 C CA . LYS B 1 71 ? -20.938 -22.734 -13.023 1 96.31 71 LYS B CA 1
ATOM 3292 C C . LYS B 1 71 ? -20.516 -21.281 -13.242 1 96.31 71 LYS B C 1
ATOM 3294 O O . LYS B 1 71 ? -21.359 -20.391 -13.266 1 96.31 71 LYS B O 1
ATOM 3299 N N . THR B 1 72 ? -19.234 -21.047 -13.414 1 95.94 72 THR B N 1
ATOM 3300 C CA . THR B 1 72 ? -18.734 -19.688 -13.461 1 95.94 72 THR B CA 1
ATOM 3301 C C . THR B 1 72 ? -18.094 -19.391 -14.82 1 95.94 72 THR B C 1
ATOM 3303 O O . THR B 1 72 ? -17.422 -18.375 -14.984 1 95.94 72 THR B O 1
ATOM 3306 N N . ASP B 1 73 ? -18.156 -20.297 -15.734 1 94.38 73 ASP B N 1
ATOM 3307 C CA . ASP B 1 73 ? -17.719 -20.125 -17.125 1 94.38 73 ASP B CA 1
ATOM 3308 C C . ASP B 1 73 ? -16.203 -20.047 -17.219 1 94.38 73 ASP B C 1
ATOM 3310 O O . ASP B 1 73 ? -15.664 -19.281 -18.016 1 94.38 73 ASP B O 1
ATOM 3314 N N . VAL B 1 74 ? -15.531 -20.703 -16.297 1 97.38 74 VAL B N 1
ATOM 3315 C CA . VAL B 1 74 ? -14.086 -20.844 -16.375 1 97.38 74 VAL B CA 1
ATOM 3316 C C . VAL B 1 74 ? -13.742 -22.141 -17.125 1 97.38 74 VAL B C 1
ATOM 3318 O O . VAL B 1 74 ? -14.273 -23.203 -16.828 1 97.38 74 VAL B O 1
ATOM 3321 N N . ASP B 1 75 ? -12.922 -22 -18.125 1 96.81 75 ASP B N 1
ATOM 3322 C CA . ASP B 1 75 ? -12.586 -23.172 -18.938 1 96.81 75 ASP B CA 1
ATOM 3323 C C . ASP B 1 75 ? -11.375 -23.906 -18.375 1 96.81 75 ASP B C 1
ATOM 3325 O O . ASP B 1 75 ? -11.305 -25.125 -18.422 1 96.81 75 ASP B O 1
ATOM 3329 N N . VAL B 1 76 ? -10.422 -23.156 -17.922 1 97.25 76 VAL B N 1
ATOM 3330 C CA . VAL B 1 76 ? -9.156 -23.703 -17.438 1 97.25 76 VAL B CA 1
ATOM 3331 C C . VAL B 1 76 ? -8.727 -22.984 -16.172 1 97.25 76 VAL B C 1
ATOM 3333 O O . VAL B 1 76 ? -8.867 -21.766 -16.047 1 97.25 76 VAL B O 1
ATOM 3336 N N . GLN B 1 77 ? -8.219 -23.672 -15.211 1 98.12 77 GLN B N 1
ATOM 3337 C CA . GLN B 1 77 ? -7.582 -23.094 -14.031 1 98.12 77 GLN B CA 1
ATOM 3338 C C . GLN B 1 77 ? -6.078 -23.359 -14.039 1 98.12 77 GLN B C 1
ATOM 3340 O O . GLN B 1 77 ? -5.637 -24.469 -14.367 1 98.12 77 GLN B O 1
ATOM 3345 N N . VAL B 1 78 ? -5.352 -22.344 -13.797 1 98.56 78 VAL B N 1
ATOM 3346 C CA . VAL B 1 78 ? -3.965 -22.531 -13.383 1 98.56 78 VAL B CA 1
ATOM 3347 C C . VAL B 1 78 ? -3.906 -22.812 -11.883 1 98.56 78 VAL B C 1
ATOM 3349 O O . VAL B 1 78 ? -4.348 -21.984 -11.078 1 98.56 78 VAL B O 1
ATOM 3352 N N . ILE B 1 79 ? -3.387 -24.016 -11.5 1 98.69 79 ILE B N 1
ATOM 3353 C CA . ILE B 1 79 ? -3.459 -24.422 -10.102 1 98.69 79 ILE B CA 1
ATOM 3354 C C . ILE B 1 79 ? -2.061 -24.406 -9.492 1 98.69 79 ILE B C 1
ATOM 3356 O O . ILE B 1 79 ? -1.087 -24.797 -10.133 1 98.69 79 ILE B O 1
ATOM 3360 N N . SER B 1 80 ? -1.925 -23.859 -8.352 1 98.75 80 SER B N 1
ATOM 3361 C CA . SER B 1 80 ? -0.708 -23.797 -7.543 1 98.75 80 SER B CA 1
ATOM 3362 C C . SER B 1 80 ? -1.01 -24.016 -6.066 1 98.75 80 SER B C 1
ATOM 3364 O O . SER B 1 80 ? -2.168 -23.938 -5.648 1 98.75 80 SER B O 1
ATOM 3366 N N . THR B 1 81 ? -0.054 -24.328 -5.301 1 98.25 81 THR B N 1
ATOM 3367 C CA . THR B 1 81 ? -0.242 -24.578 -3.875 1 98.25 81 THR B CA 1
ATOM 3368 C C . THR B 1 81 ? -0.699 -23.312 -3.158 1 98.25 81 THR B C 1
ATOM 3370 O O . THR B 1 81 ? -0.567 -22.203 -3.693 1 98.25 81 THR B O 1
ATOM 3373 N N . ILE B 1 82 ? -1.272 -23.484 -1.949 1 96.88 82 ILE B N 1
ATOM 3374 C CA . ILE B 1 82 ? -1.635 -22.344 -1.103 1 96.88 82 ILE B CA 1
ATOM 3375 C C . ILE B 1 82 ? -0.374 -21.703 -0.523 1 96.88 82 ILE B C 1
ATOM 3377 O O . ILE B 1 82 ? 0.497 -22.406 0.001 1 96.88 82 ILE B O 1
ATOM 3381 N N . PRO B 1 83 ? -0.289 -20.406 -0.521 1 96.44 83 PRO B N 1
ATOM 3382 C CA . PRO B 1 83 ? 0.948 -19.719 -0.146 1 96.44 83 PRO B CA 1
ATOM 3383 C C . PRO B 1 83 ? 1.421 -20.078 1.261 1 96.44 83 PRO B C 1
ATOM 3385 O O . PRO B 1 83 ? 2.627 -20.109 1.523 1 96.44 83 PRO B O 1
ATOM 3388 N N . VAL B 1 84 ? 0.573 -20.406 2.168 1 93.12 84 VAL B N 1
ATOM 3389 C CA . VAL B 1 84 ? 0.963 -20.766 3.529 1 93.12 84 VAL B CA 1
ATOM 3390 C C . VAL B 1 84 ? 1.795 -22.047 3.518 1 93.12 84 VAL B C 1
ATOM 3392 O O . VAL B 1 84 ? 2.475 -22.359 4.496 1 93.12 84 VAL B O 1
ATOM 3395 N N . LEU B 1 85 ? 1.846 -22.703 2.389 1 95.69 85 LEU B N 1
ATOM 3396 C CA . LEU B 1 85 ? 2.578 -23.969 2.301 1 95.69 85 LEU B CA 1
ATOM 3397 C C . LEU B 1 85 ? 3.943 -23.75 1.656 1 95.69 85 LEU B C 1
ATOM 3399 O O . LEU B 1 85 ? 4.68 -24.719 1.422 1 95.69 85 LEU B O 1
ATOM 3403 N N . PHE B 1 86 ? 4.316 -22.531 1.383 1 97.44 86 PHE B N 1
ATOM 3404 C CA . PHE B 1 86 ? 5.664 -22.281 0.883 1 97.44 86 PHE B CA 1
ATOM 3405 C C . PHE B 1 86 ? 6.707 -22.797 1.868 1 97.44 86 PHE B C 1
ATOM 3407 O O . PHE B 1 86 ? 7.672 -23.453 1.471 1 97.44 86 PHE B O 1
ATOM 3414 N N . ASN B 1 87 ? 6.543 -22.406 3.166 1 96.62 87 ASN B N 1
ATOM 3415 C CA . ASN B 1 87 ? 7.309 -22.906 4.301 1 96.62 87 ASN B CA 1
ATOM 3416 C C . ASN B 1 87 ? 8.797 -22.625 4.141 1 96.62 87 ASN B C 1
ATOM 3418 O O . ASN B 1 87 ? 9.633 -23.5 4.41 1 96.62 87 ASN B O 1
ATOM 3422 N N . TYR B 1 88 ? 9.141 -21.453 3.732 1 98.12 88 TYR B N 1
ATOM 3423 C CA . TYR B 1 88 ? 10.539 -21.078 3.539 1 98.12 88 TYR B CA 1
ATOM 3424 C C . TYR B 1 88 ? 11.289 -21.062 4.867 1 98.12 88 TYR B C 1
ATOM 3426 O O . TYR B 1 88 ? 12.516 -21.078 4.891 1 98.12 88 TYR B O 1
ATOM 3434 N N . TRP B 1 89 ? 10.555 -20.969 6.008 1 96.88 89 TRP B N 1
ATOM 3435 C CA . TRP B 1 89 ? 11.148 -20.922 7.34 1 96.88 89 TRP B CA 1
ATOM 3436 C C . TRP B 1 89 ? 11.742 -22.266 7.73 1 96.88 89 TRP B C 1
ATOM 3438 O O . TRP B 1 89 ? 12.57 -22.344 8.633 1 96.88 89 TRP B O 1
ATOM 3448 N N . ALA B 1 90 ? 11.352 -23.344 7.133 1 97.81 90 ALA B N 1
ATOM 3449 C CA . ALA B 1 90 ? 11.695 -24.703 7.527 1 97.81 90 ALA B CA 1
ATOM 3450 C C . ALA B 1 90 ? 13.102 -25.062 7.062 1 97.81 90 ALA B C 1
ATOM 3452 O O . ALA B 1 90 ? 13.711 -24.344 6.273 1 97.81 90 ALA B O 1
ATOM 3453 N N . LYS B 1 91 ? 13.617 -26.203 7.602 1 98.31 91 LYS B N 1
ATOM 3454 C CA . LYS B 1 91 ? 14.867 -26.75 7.078 1 98.31 91 LYS B CA 1
ATOM 3455 C C . LYS B 1 91 ? 14.758 -27.016 5.582 1 98.31 91 LYS B C 1
ATOM 3457 O O . LYS B 1 91 ? 13.758 -27.562 5.113 1 98.31 91 LYS B O 1
ATOM 3462 N N . PRO B 1 92 ? 15.82 -26.688 4.863 1 98.5 92 PRO B N 1
ATOM 3463 C CA . PRO B 1 92 ? 15.766 -26.766 3.4 1 98.5 92 PRO B CA 1
ATOM 3464 C C . PRO B 1 92 ? 15.359 -28.141 2.891 1 98.5 92 PRO B C 1
ATOM 3466 O O . PRO B 1 92 ? 14.531 -28.25 1.981 1 98.5 92 PRO B O 1
ATOM 3469 N N . GLU B 1 93 ? 15.844 -29.141 3.455 1 98.44 93 GLU B N 1
ATOM 3470 C CA . GLU B 1 93 ? 15.57 -30.5 2.988 1 98.44 93 GLU B CA 1
ATOM 3471 C C . GLU B 1 93 ? 14.109 -30.875 3.23 1 98.44 93 GLU B C 1
ATOM 3473 O O . GLU B 1 93 ? 13.516 -31.609 2.447 1 98.44 93 GLU B O 1
ATOM 3478 N N . HIS B 1 94 ? 13.578 -30.438 4.383 1 98.5 94 HIS B N 1
ATOM 3479 C CA . HIS B 1 94 ? 12.18 -30.703 4.691 1 98.5 94 HIS B CA 1
ATOM 3480 C C . HIS B 1 94 ? 11.25 -29.891 3.787 1 98.5 94 HIS B C 1
ATOM 3482 O O . HIS B 1 94 ? 10.219 -30.406 3.34 1 98.5 94 HIS B O 1
ATOM 3488 N N . CYS B 1 95 ? 11.641 -28.672 3.537 1 98.5 95 CYS B N 1
ATOM 3489 C CA . CYS B 1 95 ? 10.891 -27.844 2.6 1 98.5 95 CYS B CA 1
ATOM 3490 C C . CYS B 1 95 ? 10.891 -28.453 1.207 1 98.5 95 CYS B C 1
ATOM 3492 O O . CYS B 1 95 ? 9.859 -28.453 0.528 1 98.5 95 CYS B O 1
ATOM 3494 N N . LEU B 1 96 ? 12.047 -28.969 0.758 1 98.75 96 LEU B N 1
ATOM 3495 C CA . LEU B 1 96 ? 12.133 -29.656 -0.529 1 98.75 96 LEU B CA 1
ATOM 3496 C C . LEU B 1 96 ? 11.219 -30.859 -0.568 1 98.75 96 LEU B C 1
ATOM 3498 O O . LEU B 1 96 ? 10.516 -31.078 -1.558 1 98.75 96 LEU B O 1
ATOM 3502 N N . ASP B 1 97 ? 11.273 -31.609 0.473 1 98.69 97 ASP B N 1
ATOM 3503 C CA . ASP B 1 97 ? 10.453 -32.812 0.55 1 98.69 97 ASP B CA 1
ATOM 3504 C C . ASP B 1 97 ? 8.969 -32.469 0.396 1 98.69 97 ASP B C 1
ATOM 3506 O O . ASP B 1 97 ? 8.258 -33.125 -0.371 1 98.69 97 ASP B O 1
ATOM 3510 N N . LEU B 1 98 ? 8.516 -31.516 1.102 1 98.19 98 LEU B N 1
ATOM 3511 C CA . LEU B 1 98 ? 7.125 -31.094 0.993 1 98.19 98 LEU B CA 1
ATOM 3512 C C . LEU B 1 98 ? 6.832 -30.547 -0.4 1 98.19 98 LEU B C 1
ATOM 3514 O O . LEU B 1 98 ? 5.793 -30.844 -0.986 1 98.19 98 LEU B O 1
ATOM 3518 N N . ALA B 1 99 ? 7.727 -29.703 -0.917 1 98.69 99 ALA B N 1
ATOM 3519 C CA . ALA B 1 99 ? 7.543 -29.156 -2.256 1 98.69 99 ALA B CA 1
ATOM 3520 C C 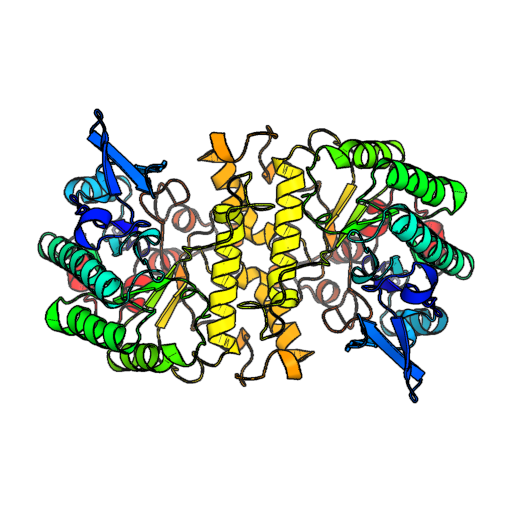. ALA B 1 99 ? 7.352 -30.266 -3.287 1 98.69 99 ALA B C 1
ATOM 3522 O O . ALA B 1 99 ? 6.469 -30.172 -4.145 1 98.69 99 ALA B O 1
ATOM 3523 N N . LYS B 1 100 ? 8.164 -31.281 -3.205 1 98.75 100 LYS B N 1
ATOM 3524 C CA . LYS B 1 100 ? 8.047 -32.406 -4.121 1 98.75 100 LYS B CA 1
ATOM 3525 C C . LYS B 1 100 ? 6.668 -33.062 -4.02 1 98.75 100 LYS B C 1
ATOM 3527 O O . LYS B 1 100 ? 6.047 -33.375 -5.039 1 98.75 100 LYS B O 1
ATOM 3532 N N . TYR B 1 101 ? 6.223 -33.219 -2.793 1 98.56 101 TYR B N 1
ATOM 3533 C CA . TYR B 1 101 ? 4.906 -33.812 -2.555 1 98.56 101 TYR B CA 1
ATOM 3534 C C . TYR B 1 101 ? 3.809 -32.969 -3.193 1 98.56 101 TYR B C 1
ATOM 3536 O O . TYR B 1 101 ? 2.916 -33.5 -3.857 1 98.56 101 TYR B O 1
ATOM 3544 N N . LEU B 1 102 ? 3.854 -31.719 -2.992 1 98.62 102 LEU B N 1
ATOM 3545 C CA . LEU B 1 102 ? 2.865 -30.797 -3.535 1 98.62 102 LEU B CA 1
ATOM 3546 C C . LEU B 1 102 ? 2.926 -30.766 -5.059 1 98.62 102 LEU B C 1
ATOM 3548 O O . LEU B 1 102 ? 1.89 -30.828 -5.727 1 98.62 102 LEU B O 1
ATOM 3552 N N . ASN B 1 103 ? 4.125 -30.672 -5.598 1 98.88 103 ASN B N 1
ATOM 3553 C CA . ASN B 1 103 ? 4.312 -30.625 -7.047 1 98.88 103 ASN B CA 1
ATOM 3554 C C . ASN B 1 103 ? 3.836 -31.906 -7.723 1 98.88 103 ASN B C 1
ATOM 3556 O O . ASN B 1 103 ? 3.215 -31.844 -8.789 1 98.88 103 ASN B O 1
ATOM 3560 N N . ASP B 1 104 ? 4.133 -33.062 -7.121 1 98.81 104 ASP B N 1
ATOM 3561 C CA . ASP B 1 104 ? 3.672 -34.312 -7.668 1 98.81 104 ASP B CA 1
ATOM 3562 C C . ASP B 1 104 ? 2.146 -34.375 -7.703 1 98.81 104 ASP B C 1
ATOM 3564 O O . ASP B 1 104 ? 1.563 -34.906 -8.656 1 98.81 104 ASP B O 1
ATOM 3568 N N . ASP B 1 105 ? 1.57 -33.906 -6.66 1 98.62 105 ASP B N 1
ATOM 3569 C CA . ASP B 1 105 ? 0.112 -33.875 -6.598 1 98.62 105 ASP B CA 1
ATOM 3570 C C . ASP B 1 105 ? -0.481 -33 -7.684 1 98.62 105 ASP B C 1
ATOM 3572 O O . ASP B 1 105 ? -1.453 -33.375 -8.344 1 98.62 105 ASP B O 1
ATOM 3576 N N . ILE B 1 106 ? 0.046 -31.828 -7.895 1 98.69 106 ILE B N 1
ATOM 3577 C CA . ILE B 1 106 ? -0.423 -30.891 -8.914 1 98.69 106 ILE B CA 1
ATOM 3578 C C . ILE B 1 106 ? -0.239 -31.5 -10.297 1 98.69 106 ILE B C 1
ATOM 3580 O O . ILE B 1 106 ? -1.154 -31.484 -11.125 1 98.69 106 ILE B O 1
ATOM 3584 N N . ALA B 1 107 ? 0.93 -32.062 -10.523 1 98.69 107 ALA B N 1
ATOM 3585 C CA . ALA B 1 107 ? 1.204 -32.719 -11.812 1 98.69 107 ALA B CA 1
ATOM 3586 C C . ALA B 1 107 ? 0.212 -33.844 -12.086 1 98.69 107 ALA B C 1
ATOM 3588 O O . ALA B 1 107 ? -0.308 -33.969 -13.195 1 98.69 107 ALA B O 1
ATOM 3589 N N . SER B 1 108 ? -0.021 -34.656 -11.094 1 98.44 108 SER B N 1
ATOM 3590 C CA . SER B 1 108 ? -0.968 -35.75 -11.219 1 98.44 108 SER B CA 1
ATOM 3591 C C . SER B 1 108 ? -2.369 -35.25 -11.539 1 98.44 108 SER B C 1
ATOM 3593 O O . SER B 1 108 ? -3.068 -35.812 -12.383 1 98.44 108 SER B O 1
ATOM 3595 N N . THR B 1 109 ? -2.807 -34.188 -10.844 1 98.19 109 THR B N 1
ATOM 3596 C CA . THR B 1 109 ? -4.117 -33.594 -11.07 1 98.19 109 THR B CA 1
ATOM 3597 C C . THR B 1 109 ? -4.25 -33.125 -12.516 1 98.19 109 THR B C 1
ATOM 3599 O O . THR B 1 109 ? -5.277 -33.344 -13.156 1 98.19 109 THR B O 1
ATOM 3602 N N . CYS B 1 110 ? -3.238 -32.5 -13.055 1 97.19 110 CYS B N 1
ATOM 3603 C CA . CYS B 1 110 ? -3.232 -32.031 -14.438 1 97.19 110 CYS B CA 1
ATOM 3604 C C . CYS B 1 110 ? -3.303 -33.188 -15.406 1 97.19 110 CYS B C 1
ATOM 3606 O O . CYS B 1 110 ? -4.074 -33.156 -16.359 1 97.19 110 CYS B O 1
ATOM 3608 N N . GLU B 1 111 ? -2.518 -34.219 -15.117 1 96.81 111 GLU B N 1
ATOM 3609 C CA . GLU B 1 111 ? -2.455 -35.375 -15.984 1 96.81 111 GLU B CA 1
ATOM 3610 C C . GLU B 1 111 ? -3.803 -36.094 -16.062 1 96.81 111 GLU B C 1
ATOM 3612 O O . GLU B 1 111 ? -4.195 -36.594 -17.109 1 96.81 111 GLU B O 1
ATOM 3617 N N . GLN B 1 112 ? -4.484 -36.094 -14.969 1 97.12 112 GLN B N 1
ATOM 3618 C CA . GLN B 1 112 ? -5.746 -36.812 -14.875 1 97.12 112 GLN B CA 1
ATOM 3619 C C . GLN B 1 112 ? -6.891 -36.031 -15.484 1 97.12 112 GLN B C 1
ATOM 3621 O O . GLN B 1 112 ? -7.973 -36.562 -15.727 1 97.12 112 GLN B O 1
ATOM 3626 N N . ASN B 1 113 ? -6.695 -34.781 -15.703 1 94.62 113 ASN B N 1
ATOM 3627 C CA . ASN B 1 113 ? -7.73 -33.906 -16.234 1 94.62 113 ASN B CA 1
ATOM 3628 C C . ASN B 1 113 ? -7.199 -33.062 -17.375 1 94.62 113 ASN B C 1
ATOM 3630 O O . ASN B 1 113 ? -7.207 -31.828 -17.297 1 94.62 113 ASN B O 1
ATOM 3634 N N . PRO B 1 114 ? -6.812 -33.719 -18.469 1 89.5 114 PRO B N 1
ATOM 3635 C CA . PRO B 1 114 ? -6.219 -32.969 -19.578 1 89.5 114 PRO B CA 1
ATOM 3636 C C . PRO B 1 114 ? -7.145 -31.875 -20.109 1 89.5 114 PRO B C 1
ATOM 3638 O O . PRO B 1 114 ? -8.344 -32.125 -20.281 1 89.5 114 PRO B O 1
ATOM 3641 N N . GLY B 1 115 ? -6.617 -30.688 -20.203 1 92.25 115 GLY B N 1
ATOM 3642 C CA . GLY B 1 115 ? -7.359 -29.594 -20.797 1 92.25 115 GLY B CA 1
ATOM 3643 C C . GLY B 1 115 ? -8.102 -28.75 -19.766 1 92.25 115 GLY B C 1
ATOM 3644 O O . GLY B 1 115 ? -8.758 -27.766 -20.125 1 92.25 115 GLY B O 1
ATOM 3645 N N . LYS B 1 116 ? -7.977 -29.156 -18.5 1 95.88 116 LYS B N 1
ATOM 3646 C CA . LYS B 1 116 ? -8.75 -28.438 -17.484 1 95.88 116 LYS B CA 1
ATOM 3647 C C . LYS B 1 116 ? -7.84 -27.641 -16.562 1 95.88 116 LYS B C 1
ATOM 3649 O O . LYS B 1 116 ? -8.266 -26.641 -15.977 1 95.88 116 LYS B O 1
ATOM 3654 N N . PHE B 1 117 ? -6.617 -28.125 -16.469 1 97.31 117 PHE B N 1
ATOM 3655 C CA . PHE B 1 117 ? -5.734 -27.484 -15.492 1 97.31 117 PHE B CA 1
ATOM 3656 C C . PHE B 1 117 ? -4.352 -27.25 -16.094 1 97.31 117 PHE B C 1
ATOM 3658 O O . PHE B 1 117 ? -3.891 -28.047 -16.922 1 97.31 117 PHE B O 1
ATOM 3665 N N . ILE B 1 118 ? -3.699 -26.188 -15.758 1 97.44 118 ILE B N 1
ATOM 3666 C CA . ILE B 1 118 ? -2.279 -25.906 -15.93 1 97.44 118 ILE B CA 1
ATOM 3667 C C . ILE B 1 118 ? -1.607 -25.812 -14.562 1 97.44 118 ILE B C 1
ATOM 3669 O O . ILE B 1 118 ? -2.129 -25.156 -13.648 1 97.44 118 ILE B O 1
ATOM 3673 N N . GLY B 1 119 ? -0.501 -26.438 -14.359 1 98.44 119 GLY B N 1
ATOM 3674 C CA . GLY B 1 119 ? 0.083 -26.531 -13.023 1 98.44 119 GLY B CA 1
ATOM 3675 C C . GLY B 1 119 ? 1.304 -25.656 -12.852 1 98.44 119 GLY B C 1
ATOM 3676 O O . GLY B 1 119 ? 2.121 -25.516 -13.758 1 98.44 119 GLY B O 1
ATOM 3677 N N . LEU B 1 120 ? 1.434 -25 -11.633 1 98.88 120 LEU B N 1
ATOM 3678 C CA . LEU B 1 120 ? 2.621 -24.281 -11.203 1 98.88 120 LEU B CA 1
ATOM 3679 C C . LEU B 1 120 ? 3.285 -24.969 -10.023 1 98.88 120 LEU B C 1
ATOM 3681 O O . LEU B 1 120 ? 2.605 -25.391 -9.086 1 98.88 120 LEU B O 1
ATOM 3685 N N . ALA B 1 121 ? 4.582 -25 -10.062 1 98.88 121 ALA B N 1
ATOM 3686 C CA . ALA B 1 121 ? 5.344 -25.656 -9.008 1 98.88 121 ALA B CA 1
ATOM 3687 C C . ALA B 1 121 ? 5.664 -24.672 -7.875 1 98.88 121 ALA B C 1
ATOM 3689 O O . ALA B 1 121 ? 5.672 -23.469 -8.078 1 98.88 121 ALA B O 1
ATOM 3690 N N . THR B 1 122 ? 5.828 -25.234 -6.684 1 98.88 122 THR B N 1
ATOM 3691 C CA . THR B 1 122 ? 6.477 -24.516 -5.59 1 98.88 122 THR B CA 1
ATOM 3692 C C . THR B 1 122 ? 7.898 -25.016 -5.379 1 98.88 122 THR B C 1
ATOM 3694 O O . THR B 1 122 ? 8.227 -26.141 -5.766 1 98.88 122 THR B O 1
ATOM 3697 N N . LEU B 1 123 ? 8.781 -24.156 -4.859 1 98.94 123 LEU B N 1
ATOM 3698 C CA . LEU B 1 123 ? 10.195 -24.469 -4.703 1 98.94 123 LEU B CA 1
ATOM 3699 C C . LEU B 1 123 ? 10.688 -24.094 -3.311 1 98.94 123 LEU B C 1
ATOM 3701 O O . LEU B 1 123 ? 10.18 -23.141 -2.707 1 98.94 123 LEU B O 1
ATOM 3705 N N . PRO B 1 124 ? 11.68 -24.859 -2.77 1 98.88 124 PRO B N 1
ATOM 3706 C CA . PRO B 1 124 ? 12.336 -24.406 -1.54 1 98.88 124 PRO B CA 1
ATOM 3707 C C . PRO B 1 124 ? 13.266 -23.219 -1.771 1 98.88 124 PRO B C 1
ATOM 3709 O O . PRO B 1 124 ? 14.492 -23.359 -1.688 1 98.88 124 PRO B O 1
ATOM 3712 N N . MET B 1 125 ? 12.742 -22.047 -1.893 1 98.81 125 MET B N 1
ATOM 3713 C CA . MET B 1 125 ? 13.438 -20.859 -2.363 1 98.81 125 MET B CA 1
ATOM 3714 C C . MET B 1 125 ? 14.531 -20.438 -1.384 1 98.81 125 MET B C 1
ATOM 3716 O O . MET B 1 125 ? 15.5 -19.781 -1.771 1 98.81 125 MET B O 1
ATOM 3720 N N . GLN B 1 126 ? 14.383 -20.812 -0.106 1 98.69 126 GLN B N 1
ATOM 3721 C CA . GLN B 1 126 ? 15.375 -20.469 0.905 1 98.69 126 GLN B CA 1
ATOM 3722 C C . GLN B 1 126 ? 16.688 -21.188 0.66 1 98.69 126 GLN B C 1
ATOM 3724 O O . GLN B 1 126 ? 17.719 -20.859 1.263 1 98.69 126 GLN B O 1
ATOM 3729 N N . ALA B 1 127 ? 16.641 -22.234 -0.189 1 98.75 127 ALA B N 1
ATOM 3730 C CA . ALA B 1 127 ? 17.828 -22.984 -0.625 1 98.75 127 ALA B CA 1
ATOM 3731 C C . ALA B 1 127 ? 17.922 -23 -2.148 1 98.75 127 ALA B C 1
ATOM 3733 O O . ALA B 1 127 ? 17.516 -23.984 -2.789 1 98.75 127 ALA B O 1
ATOM 3734 N N . PRO B 1 128 ? 18.609 -22.047 -2.701 1 98.62 128 PRO B N 1
ATOM 3735 C CA . PRO B 1 128 ? 18.547 -21.781 -4.141 1 98.62 128 PRO B CA 1
ATOM 3736 C C . PRO B 1 128 ? 19.047 -22.969 -4.977 1 98.62 128 PRO B C 1
ATOM 3738 O O . PRO B 1 128 ? 18.484 -23.25 -6.039 1 98.62 128 PRO B O 1
ATOM 3741 N N . GLU B 1 129 ? 20.047 -23.641 -4.551 1 98.25 129 GLU B N 1
ATOM 3742 C CA . GLU B 1 129 ? 20.547 -24.781 -5.301 1 98.25 129 GLU B CA 1
ATOM 3743 C C . GLU B 1 129 ? 19.5 -25.906 -5.355 1 98.25 129 GLU B C 1
ATOM 3745 O O . GLU B 1 129 ? 19.266 -26.484 -6.418 1 98.25 129 GLU B O 1
ATOM 3750 N N . LEU B 1 130 ? 18.922 -26.172 -4.215 1 98.75 130 LEU B N 1
ATOM 3751 C CA . LEU B 1 130 ? 17.844 -27.156 -4.168 1 98.75 130 LEU B CA 1
ATOM 3752 C C . LEU B 1 130 ? 16.656 -26.703 -4.996 1 98.75 130 LEU B C 1
ATOM 3754 O O . LEU B 1 130 ? 15.992 -27.516 -5.645 1 98.75 130 LEU B O 1
ATOM 3758 N N . ALA B 1 131 ? 16.391 -25.453 -4.941 1 98.88 131 ALA B N 1
ATOM 3759 C CA . ALA B 1 131 ? 15.273 -24.891 -5.695 1 98.88 131 ALA B CA 1
ATOM 3760 C C . ALA B 1 131 ? 15.469 -25.078 -7.195 1 98.88 131 ALA B C 1
ATOM 3762 O O . ALA B 1 131 ? 14.531 -25.453 -7.902 1 98.88 131 ALA B O 1
ATOM 3763 N N . VAL B 1 132 ? 16.688 -24.828 -7.68 1 98.88 132 VAL B N 1
ATOM 3764 C CA . VAL B 1 132 ? 16.984 -24.969 -9.102 1 98.88 132 VAL B CA 1
ATOM 3765 C C . VAL B 1 132 ? 16.812 -26.438 -9.516 1 98.88 132 VAL B C 1
ATOM 3767 O O . VAL B 1 132 ? 16.266 -26.719 -10.578 1 98.88 132 VAL B O 1
ATOM 3770 N N . LYS B 1 133 ? 17.266 -27.312 -8.68 1 98.81 133 LYS B N 1
ATOM 3771 C CA . LYS B 1 133 ? 17.109 -28.734 -8.969 1 98.81 133 LYS B CA 1
ATOM 3772 C C . LYS B 1 133 ? 15.641 -29.125 -9.07 1 98.81 133 LYS B C 1
ATOM 3774 O O . LYS B 1 133 ? 15.234 -29.812 -10 1 98.81 133 LYS B O 1
ATOM 3779 N N . GLU B 1 134 ? 14.859 -28.734 -8.125 1 98.94 134 GLU B N 1
ATOM 3780 C CA . GLU B 1 134 ? 13.438 -29.047 -8.141 1 98.94 134 GLU B CA 1
ATOM 3781 C C . GLU B 1 134 ? 12.727 -28.344 -9.297 1 98.94 134 GLU B C 1
ATOM 3783 O O . GLU B 1 134 ? 11.805 -28.906 -9.898 1 98.94 134 GLU B O 1
ATOM 3788 N N . LEU B 1 135 ? 13.148 -27.156 -9.586 1 98.88 135 LEU B N 1
ATOM 3789 C CA . LEU B 1 135 ? 12.617 -26.453 -10.742 1 98.88 135 LEU B CA 1
ATOM 3790 C C . LEU B 1 135 ? 12.789 -27.281 -12.016 1 98.88 135 LEU B C 1
ATOM 3792 O O . LEU B 1 135 ? 11.828 -27.469 -12.766 1 98.88 135 LEU B O 1
ATOM 3796 N N . ARG B 1 136 ? 13.945 -27.719 -12.258 1 98.75 136 ARG B N 1
ATOM 3797 C CA . ARG B 1 136 ? 14.227 -28.5 -13.461 1 98.75 136 ARG B CA 1
ATOM 3798 C C . ARG B 1 136 ? 13.406 -29.781 -13.484 1 98.75 136 ARG B C 1
ATOM 3800 O O . ARG B 1 136 ? 12.844 -30.141 -14.523 1 98.75 136 ARG B O 1
ATOM 3807 N N . ARG B 1 137 ? 13.297 -30.438 -12.344 1 98.81 137 ARG B N 1
ATOM 3808 C CA . ARG B 1 137 ? 12.469 -31.641 -12.273 1 98.81 137 ARG B CA 1
ATOM 3809 C C . ARG B 1 137 ? 11.023 -31.328 -12.648 1 98.81 137 ARG B C 1
ATOM 3811 O O . ARG B 1 137 ? 10.422 -32.031 -13.461 1 98.81 137 ARG B O 1
ATOM 3818 N N . CYS B 1 138 ? 10.492 -30.281 -12.086 1 98.75 138 CYS B N 1
ATOM 3819 C CA . CYS B 1 138 ? 9.094 -29.922 -12.266 1 98.75 138 CYS B CA 1
ATOM 3820 C C . CYS B 1 138 ? 8.805 -29.578 -13.727 1 98.75 138 CYS B C 1
ATOM 3822 O O . CYS B 1 138 ? 7.758 -29.953 -14.258 1 98.75 138 CYS B O 1
ATOM 3824 N N . ILE B 1 139 ? 9.773 -28.922 -14.367 1 98 139 ILE B N 1
ATOM 3825 C CA . ILE B 1 139 ? 9.562 -28.438 -15.727 1 98 139 ILE B CA 1
ATOM 3826 C C . ILE B 1 139 ? 9.867 -29.562 -16.719 1 98 139 ILE B C 1
ATOM 3828 O O . ILE B 1 139 ? 9.047 -29.859 -17.594 1 98 139 ILE B O 1
ATOM 3832 N N . GLU B 1 140 ? 10.938 -30.266 -16.562 1 97.5 140 GLU B N 1
ATOM 3833 C CA . GLU B 1 140 ? 11.438 -31.188 -17.578 1 97.5 140 GLU B CA 1
ATOM 3834 C C . GLU B 1 140 ? 10.836 -32.594 -17.391 1 97.5 140 GLU B C 1
ATOM 3836 O O . GLU B 1 140 ? 10.648 -33.312 -18.375 1 97.5 140 GLU B O 1
ATOM 3841 N N . GLU B 1 141 ? 10.531 -32.938 -16.156 1 98.19 141 GLU B N 1
ATOM 3842 C CA . GLU B 1 141 ? 10.047 -34.312 -15.914 1 98.19 141 GLU B CA 1
ATOM 3843 C C . GLU B 1 141 ? 8.539 -34.312 -15.672 1 98.19 141 GLU B C 1
ATOM 3845 O O . GLU B 1 141 ? 7.824 -35.188 -16.188 1 98.19 141 GLU B O 1
ATOM 3850 N N . LEU B 1 142 ? 8.008 -33.375 -14.945 1 98.25 142 LEU B N 1
ATOM 3851 C CA . LEU B 1 142 ? 6.605 -33.375 -14.547 1 98.25 142 LEU B CA 1
ATOM 3852 C C . LEU B 1 142 ? 5.742 -32.625 -15.547 1 98.25 142 LEU B C 1
ATOM 3854 O O . LEU B 1 142 ? 4.516 -32.75 -15.547 1 98.25 142 LEU B O 1
ATOM 3858 N N . GLY B 1 143 ? 6.332 -31.734 -16.328 1 96.31 143 GLY B N 1
ATOM 3859 C CA . GLY B 1 143 ? 5.598 -31.016 -17.375 1 96.31 143 GLY B CA 1
ATOM 3860 C C . GLY B 1 143 ? 4.809 -29.844 -16.828 1 96.31 143 GLY B C 1
ATOM 3861 O O . GLY B 1 143 ? 3.834 -29.406 -17.453 1 96.31 143 GLY B O 1
ATOM 3862 N N . LEU B 1 144 ? 5.137 -29.344 -15.648 1 98.12 144 LEU B N 1
ATOM 3863 C CA . LEU B 1 144 ? 4.496 -28.141 -15.109 1 98.12 144 LEU B CA 1
ATOM 3864 C C . LEU B 1 144 ? 4.887 -26.906 -15.922 1 98.12 144 LEU B C 1
ATOM 3866 O O . LEU B 1 144 ? 5.93 -26.906 -16.578 1 98.12 144 LEU B O 1
ATOM 3870 N N . ALA B 1 145 ? 4.047 -25.906 -15.906 1 97.56 145 ALA B N 1
ATOM 3871 C CA . ALA B 1 145 ? 4.156 -24.812 -16.875 1 97.56 145 ALA B CA 1
ATOM 3872 C C . ALA B 1 145 ? 4.957 -23.656 -16.297 1 97.56 145 ALA B C 1
ATOM 3874 O O . ALA B 1 145 ? 5.395 -22.766 -17.031 1 97.56 145 ALA B O 1
ATOM 3875 N N . GLY B 1 146 ? 5.09 -23.562 -15.016 1 98.44 146 GLY B N 1
ATOM 3876 C CA . GLY B 1 146 ? 5.77 -22.484 -14.32 1 98.44 146 GLY B CA 1
ATOM 3877 C C . GLY B 1 146 ? 5.867 -22.719 -12.82 1 98.44 146 GLY B C 1
ATOM 3878 O O . GLY B 1 146 ? 5.793 -23.859 -12.359 1 98.44 146 GLY B O 1
ATOM 3879 N N . ILE B 1 147 ? 6.148 -21.594 -12.086 1 98.88 147 ILE B N 1
ATOM 3880 C CA . ILE B 1 147 ? 6.293 -21.719 -10.641 1 98.88 147 ILE B CA 1
ATOM 3881 C C . ILE B 1 147 ? 5.531 -20.594 -9.945 1 98.88 147 ILE B C 1
ATOM 3883 O O . ILE B 1 147 ? 5.316 -19.531 -10.523 1 98.88 147 ILE B O 1
ATOM 3887 N N . GLN B 1 148 ? 5.035 -20.875 -8.766 1 98.88 148 GLN B N 1
ATOM 38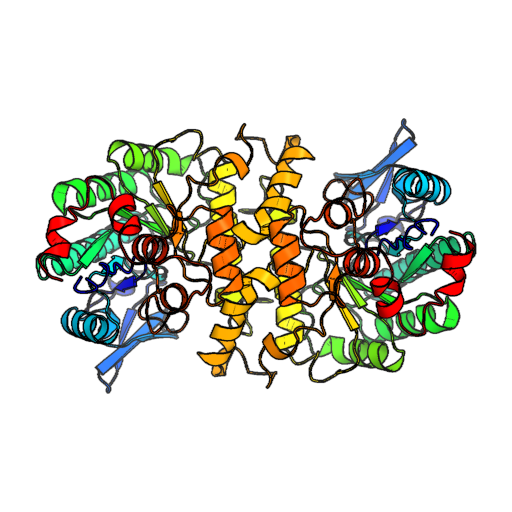88 C CA . GLN B 1 148 ? 4.562 -19.859 -7.824 1 98.88 148 GLN B CA 1
ATOM 3889 C C . GLN B 1 148 ? 5.539 -19.703 -6.66 1 98.88 148 GLN B C 1
ATOM 3891 O O . GLN B 1 148 ? 5.957 -20.688 -6.055 1 98.88 148 GLN B O 1
ATOM 3896 N N . ILE B 1 149 ? 5.887 -18.469 -6.395 1 98.88 149 ILE B N 1
ATOM 3897 C CA . ILE B 1 149 ? 6.77 -18.203 -5.266 1 98.88 149 ILE B CA 1
ATOM 3898 C C . ILE B 1 149 ? 6.191 -17.062 -4.414 1 98.88 149 ILE B C 1
ATOM 3900 O O . ILE B 1 149 ? 5.219 -16.422 -4.812 1 98.88 149 ILE B O 1
ATOM 3904 N N . GLY B 1 150 ? 6.809 -16.859 -3.248 1 98.69 150 GLY B N 1
ATOM 3905 C CA . GLY B 1 150 ? 6.406 -15.773 -2.371 1 98.69 150 GLY B CA 1
ATOM 3906 C C . GLY B 1 150 ? 6.965 -14.43 -2.789 1 98.69 150 GLY B C 1
ATOM 3907 O O . GLY B 1 150 ? 7.945 -14.367 -3.535 1 98.69 150 GLY B O 1
ATOM 3908 N N . SER B 1 151 ? 6.363 -13.367 -2.258 1 98.62 151 SER B N 1
ATOM 3909 C CA . SER B 1 151 ? 6.82 -12.008 -2.52 1 98.62 151 SER B CA 1
ATOM 3910 C C . SER B 1 151 ? 8.156 -11.734 -1.841 1 98.62 151 SER B C 1
ATOM 3912 O O . SER B 1 151 ? 8.805 -10.719 -2.113 1 98.62 151 SER B O 1
ATOM 3914 N N . HIS B 1 152 ? 8.555 -12.562 -0.99 1 98.44 152 HIS B N 1
ATOM 3915 C CA . HIS B 1 152 ? 9.867 -12.594 -0.354 1 98.44 152 HIS B CA 1
ATOM 3916 C C . HIS B 1 152 ? 10.195 -13.984 0.166 1 98.44 152 HIS B C 1
ATOM 3918 O O . HIS B 1 152 ? 9.32 -14.859 0.204 1 98.44 152 HIS B O 1
ATOM 3924 N N . ILE B 1 153 ? 11.422 -14.219 0.464 1 98.56 153 ILE B N 1
ATOM 3925 C CA . ILE B 1 153 ? 11.891 -15.461 1.07 1 98.56 153 ILE B CA 1
ATOM 3926 C C . ILE B 1 153 ? 12.539 -15.164 2.422 1 98.56 153 ILE B C 1
ATOM 3928 O O . ILE B 1 153 ? 13.703 -14.773 2.49 1 98.56 153 ILE B O 1
ATOM 3932 N N . ASN B 1 154 ? 11.734 -15.414 3.482 1 97.25 154 ASN B N 1
ATOM 3933 C CA . ASN B 1 154 ? 12.188 -15.031 4.812 1 97.25 154 ASN B CA 1
ATOM 3934 C C . ASN B 1 154 ? 12.656 -13.578 4.84 1 97.25 154 ASN B C 1
ATOM 3936 O O . ASN B 1 154 ? 11.898 -12.664 4.508 1 97.25 154 ASN B O 1
ATOM 3940 N N . ASP B 1 155 ? 13.938 -13.328 5.066 1 96.88 155 ASP B N 1
ATOM 3941 C CA . ASP B 1 155 ? 14.43 -11.961 5.18 1 96.88 155 ASP B CA 1
ATOM 3942 C C . ASP B 1 155 ? 14.961 -11.453 3.842 1 96.88 155 ASP B C 1
ATOM 3944 O O . ASP B 1 155 ? 15.5 -10.344 3.758 1 96.88 155 ASP B O 1
ATOM 3948 N N . TRP B 1 156 ? 14.758 -12.258 2.764 1 98.38 156 TRP B N 1
ATOM 3949 C CA . TRP B 1 156 ? 15.266 -11.859 1.454 1 98.38 156 TRP B CA 1
ATOM 3950 C C . TRP B 1 156 ? 14.156 -11.234 0.612 1 98.38 156 TRP B C 1
ATOM 3952 O O . TRP B 1 156 ? 13.102 -11.836 0.404 1 98.38 156 TRP B O 1
ATOM 3962 N N . ASN B 1 157 ? 14.445 -10.016 0.183 1 98.62 157 ASN B N 1
ATOM 3963 C CA . ASN B 1 157 ? 13.641 -9.547 -0.938 1 98.62 157 ASN B CA 1
ATOM 3964 C C . ASN B 1 157 ? 14 -10.273 -2.23 1 98.62 157 ASN B C 1
ATOM 3966 O O . ASN B 1 157 ? 14.961 -11.039 -2.27 1 98.62 157 ASN B O 1
ATOM 3970 N N . LEU B 1 158 ? 13.266 -10.047 -3.277 1 98.81 158 LEU B N 1
ATOM 3971 C CA . LEU B 1 158 ? 13.383 -10.852 -4.488 1 98.81 158 LEU B CA 1
ATOM 3972 C C . LEU B 1 158 ? 14.609 -10.438 -5.293 1 98.81 158 LEU B C 1
ATOM 3974 O O . LEU B 1 158 ? 14.938 -11.078 -6.297 1 98.81 158 LEU B O 1
ATOM 3978 N N . ASP B 1 159 ? 15.266 -9.398 -4.836 1 98.75 159 ASP B N 1
ATOM 3979 C CA . ASP B 1 159 ? 16.516 -9.008 -5.492 1 98.75 159 ASP B CA 1
ATOM 3980 C C . ASP B 1 159 ? 17.719 -9.602 -4.773 1 98.75 159 ASP B C 1
ATOM 3982 O O . ASP B 1 159 ? 18.859 -9.328 -5.148 1 98.75 159 ASP B O 1
ATOM 3986 N N . ALA B 1 160 ? 17.531 -10.352 -3.719 1 98.75 160 ALA B N 1
ATOM 3987 C CA . ALA B 1 160 ? 18.656 -10.938 -2.986 1 98.75 160 ALA B CA 1
ATOM 3988 C C . ALA B 1 160 ? 19.594 -11.688 -3.93 1 98.75 160 ALA B C 1
ATOM 3990 O O . ALA B 1 160 ? 19.141 -12.469 -4.777 1 98.75 160 ALA B O 1
ATOM 3991 N N . PRO B 1 161 ? 20.906 -11.484 -3.775 1 98.31 161 PRO B N 1
ATOM 3992 C CA . PRO B 1 161 ? 21.875 -12.148 -4.664 1 98.31 161 PRO B CA 1
ATOM 3993 C C . PRO B 1 161 ? 21.781 -13.672 -4.59 1 98.31 161 PRO B C 1
ATOM 3995 O O . PRO B 1 161 ? 22.062 -14.359 -5.578 1 98.31 161 PRO B O 1
ATOM 3998 N N . GLU B 1 162 ? 21.328 -14.18 -3.465 1 98.69 162 GLU B N 1
ATOM 3999 C CA . GLU B 1 162 ? 21.188 -15.617 -3.275 1 98.69 162 GLU B CA 1
ATOM 4000 C C . GLU B 1 162 ? 20.203 -16.219 -4.277 1 98.69 162 GLU B C 1
ATOM 4002 O O . GLU B 1 162 ? 20.297 -17.391 -4.633 1 98.69 162 GLU B O 1
ATOM 4007 N N . LEU B 1 163 ? 19.297 -15.438 -4.816 1 98.88 163 LEU B N 1
ATOM 4008 C CA . LEU B 1 163 ? 18.203 -15.93 -5.66 1 98.88 163 LEU B CA 1
ATOM 4009 C C . LEU B 1 163 ? 18.609 -15.898 -7.133 1 98.88 163 LEU B C 1
ATOM 4011 O O . LEU B 1 163 ? 17.875 -16.391 -7.988 1 98.88 163 LEU B O 1
ATOM 4015 N N . GLU B 1 164 ? 19.781 -15.359 -7.457 1 98.75 164 GLU B N 1
ATOM 4016 C CA . GLU B 1 164 ? 20.219 -15.133 -8.836 1 98.75 164 GLU B CA 1
ATOM 4017 C C . GLU B 1 164 ? 20.219 -16.438 -9.633 1 98.75 164 GLU B C 1
ATOM 4019 O O . GLU B 1 164 ? 19.75 -16.469 -10.773 1 98.75 164 GLU B O 1
ATOM 4024 N N . PRO B 1 165 ? 20.688 -17.562 -9.031 1 98.75 165 PRO B N 1
ATOM 4025 C CA . PRO B 1 165 ? 20.672 -18.797 -9.805 1 98.75 165 PRO B CA 1
ATOM 4026 C C . PRO B 1 165 ? 19.25 -19.219 -10.211 1 98.75 165 PRO B C 1
ATOM 4028 O O . PRO B 1 165 ? 19.078 -19.844 -11.266 1 98.75 165 PRO B O 1
ATOM 4031 N N . ILE B 1 166 ? 18.312 -18.906 -9.438 1 98.88 166 ILE B N 1
ATOM 4032 C CA . ILE B 1 166 ? 16.938 -19.281 -9.734 1 98.88 166 ILE B CA 1
ATOM 4033 C C . ILE B 1 166 ? 16.406 -18.453 -10.891 1 98.88 166 ILE B C 1
ATOM 4035 O O . ILE B 1 166 ? 15.781 -18.984 -11.812 1 98.88 166 ILE B O 1
ATOM 4039 N N . TRP B 1 167 ? 16.672 -17.125 -10.859 1 98.81 167 TRP B N 1
ATOM 4040 C CA . TRP B 1 167 ? 16.266 -16.266 -11.961 1 98.81 167 TRP B CA 1
ATOM 4041 C C . TRP B 1 167 ? 16.906 -16.719 -13.273 1 98.81 167 TRP B C 1
ATOM 4043 O O . TRP B 1 167 ? 16.25 -16.766 -14.312 1 98.81 167 TRP B O 1
ATOM 4053 N N . THR B 1 168 ? 18.172 -17.031 -13.188 1 98.69 168 THR B N 1
ATOM 4054 C CA . THR B 1 168 ? 18.906 -17.516 -14.359 1 98.69 168 THR B CA 1
ATOM 4055 C C . THR B 1 168 ? 18.266 -18.781 -14.906 1 98.69 168 THR B C 1
ATOM 4057 O O . THR B 1 168 ? 18.031 -18.891 -16.109 1 98.69 168 THR B O 1
ATOM 4060 N N . ALA B 1 169 ? 17.938 -19.688 -14.062 1 98.69 169 ALA B N 1
ATOM 4061 C CA . ALA B 1 169 ? 17.328 -20.953 -14.477 1 98.69 169 ALA B CA 1
ATOM 4062 C C . ALA B 1 169 ? 15.938 -20.703 -15.078 1 98.69 169 ALA B C 1
ATOM 4064 O O . ALA B 1 169 ? 15.578 -21.328 -16.078 1 98.69 169 ALA B O 1
ATOM 4065 N N . CYS B 1 170 ? 15.148 -19.859 -14.469 1 98.38 170 CYS B N 1
ATOM 4066 C CA . CYS B 1 170 ? 13.812 -19.547 -14.984 1 98.38 170 CYS B CA 1
ATOM 4067 C C . CYS B 1 170 ? 13.891 -18.984 -16.391 1 98.38 170 CYS B C 1
ATOM 4069 O O . CYS B 1 170 ? 13.109 -19.375 -17.266 1 98.38 170 CYS B O 1
ATOM 4071 N N . GLU B 1 171 ? 14.805 -18.062 -16.547 1 97.44 171 GLU B N 1
ATOM 4072 C CA . GLU B 1 171 ? 14.953 -17.484 -17.875 1 97.44 171 GLU B CA 1
ATOM 4073 C C . GLU B 1 171 ? 15.445 -18.516 -18.891 1 97.44 171 GLU B C 1
ATOM 4075 O O . GLU B 1 171 ? 14.922 -18.594 -20 1 97.44 171 GLU B O 1
ATOM 4080 N N . GLU B 1 172 ? 16.438 -19.328 -18.484 1 96.62 172 GLU B N 1
ATOM 4081 C CA . GLU B 1 172 ? 17 -20.344 -19.344 1 96.62 172 GLU B CA 1
ATOM 4082 C C . GLU B 1 172 ? 15.945 -21.359 -19.781 1 96.62 172 GLU B C 1
ATOM 4084 O O . GLU B 1 172 ? 15.922 -21.766 -20.953 1 96.62 172 GLU B O 1
ATOM 4089 N N . LEU B 1 173 ? 15.062 -21.719 -18.938 1 96.38 173 LEU B N 1
ATOM 4090 C CA . LEU B 1 173 ? 14.062 -22.75 -19.188 1 96.38 173 LEU B CA 1
ATOM 4091 C C . LEU B 1 173 ? 12.773 -22.141 -19.719 1 96.38 173 LEU B C 1
ATOM 4093 O O . LEU B 1 173 ? 11.789 -22.859 -19.938 1 96.38 173 LEU B O 1
ATOM 4097 N N . ASP B 1 174 ? 12.719 -20.812 -19.844 1 95.88 174 ASP B N 1
ATOM 4098 C CA . ASP B 1 174 ? 11.547 -20.094 -20.328 1 95.88 174 ASP B CA 1
ATOM 4099 C C . ASP B 1 174 ? 10.344 -20.328 -19.422 1 95.88 174 ASP B C 1
ATOM 4101 O O . ASP B 1 174 ? 9.25 -20.625 -19.906 1 95.88 174 ASP B O 1
ATOM 4105 N N . VAL B 1 175 ? 10.625 -20.234 -18.141 1 96.25 175 VAL B N 1
ATOM 4106 C CA . VAL B 1 175 ? 9.609 -20.516 -17.141 1 96.25 175 VAL B CA 1
ATOM 4107 C C . VAL B 1 175 ? 8.977 -19.219 -16.656 1 96.25 175 VAL B C 1
ATOM 4109 O O . VAL B 1 175 ? 9.672 -18.219 -16.422 1 96.25 175 VAL B O 1
ATOM 4112 N N . ALA B 1 176 ? 7.637 -19.234 -16.547 1 95.94 176 ALA B N 1
ATOM 4113 C CA . ALA B 1 176 ? 6.895 -18.109 -16 1 95.94 176 ALA B CA 1
ATOM 4114 C C . ALA B 1 176 ? 6.82 -18.188 -14.484 1 95.94 176 ALA B C 1
ATOM 4116 O O . ALA B 1 176 ? 6.676 -19.266 -13.914 1 95.94 176 ALA B O 1
ATOM 4117 N N . VAL B 1 177 ? 6.902 -17.031 -13.844 1 98.81 177 VAL B N 1
ATOM 4118 C CA . VAL B 1 177 ? 6.926 -16.969 -12.383 1 98.81 177 VAL B CA 1
ATOM 4119 C C . VAL B 1 177 ? 5.711 -16.188 -11.883 1 98.81 177 VAL B C 1
ATOM 4121 O O . VAL B 1 177 ? 5.531 -15.016 -12.227 1 98.81 177 VAL B O 1
ATOM 4124 N N . PHE B 1 178 ? 4.844 -16.844 -11.117 1 98.88 178 PHE B N 1
ATOM 4125 C CA . PHE B 1 178 ? 3.736 -16.188 -10.43 1 98.88 178 PHE B CA 1
ATOM 4126 C C . PHE B 1 178 ? 4.113 -15.852 -8.992 1 98.88 178 PHE B C 1
ATOM 4128 O O . PHE B 1 178 ? 4.562 -16.719 -8.25 1 98.88 178 PHE B O 1
ATOM 4135 N N . ILE B 1 179 ? 3.963 -14.594 -8.625 1 98.94 179 ILE B N 1
ATOM 4136 C CA . ILE B 1 179 ? 4.406 -14.125 -7.316 1 98.94 179 ILE B CA 1
ATOM 4137 C C . ILE B 1 179 ? 3.195 -13.758 -6.461 1 98.94 179 ILE B C 1
ATOM 4139 O O . ILE B 1 179 ? 2.371 -12.938 -6.863 1 98.94 179 ILE B O 1
ATOM 4143 N N . HIS B 1 180 ? 3.104 -14.422 -5.328 1 98.81 180 HIS B N 1
ATOM 4144 C CA . HIS B 1 180 ? 1.984 -14.258 -4.406 1 98.81 180 HIS B CA 1
ATOM 4145 C C . HIS B 1 180 ? 2.473 -13.914 -3.002 1 98.81 180 HIS B C 1
ATOM 4147 O O . HIS B 1 180 ? 3.371 -14.578 -2.473 1 98.81 180 HIS B O 1
ATOM 4153 N N . PRO B 1 181 ? 1.863 -12.836 -2.367 1 97.44 181 PRO B N 1
ATOM 4154 C CA . PRO B 1 181 ? 2.227 -12.594 -0.969 1 97.44 181 PRO B CA 1
ATOM 4155 C C . PRO B 1 181 ? 1.774 -13.727 -0.043 1 97.44 181 PRO B C 1
ATOM 4157 O O . PRO B 1 181 ? 0.832 -14.453 -0.365 1 97.44 181 PRO B O 1
ATOM 4160 N N . TRP B 1 182 ? 2.389 -13.914 1.11 1 87 182 TRP B N 1
ATOM 4161 C CA . TRP B 1 182 ? 2.082 -15.055 1.97 1 87 182 TRP B CA 1
ATOM 4162 C C . TRP B 1 182 ? 2.326 -14.711 3.436 1 87 182 TRP B C 1
ATOM 4164 O O . TRP B 1 182 ? 1.43 -14.852 4.27 1 87 182 TRP B O 1
ATOM 4174 N N . ASP B 1 183 ? 3.531 -14.273 3.818 1 86.06 183 ASP B N 1
ATOM 4175 C CA . ASP B 1 183 ? 3.996 -14.039 5.18 1 86.06 183 ASP B CA 1
ATOM 4176 C C . ASP B 1 183 ? 4.148 -12.547 5.457 1 86.06 183 ASP B C 1
ATOM 4178 O O . ASP B 1 183 ? 5.078 -11.906 4.953 1 86.06 183 ASP B O 1
ATOM 4182 N N . MET B 1 184 ? 3.051 -11.938 6.039 1 86.44 184 MET B N 1
ATOM 4183 C CA . MET B 1 184 ? 3.119 -10.531 6.41 1 86.44 184 MET B CA 1
ATOM 4184 C C . MET B 1 184 ? 2.85 -10.344 7.902 1 86.44 184 MET B C 1
ATOM 4186 O O . MET B 1 184 ? 2.496 -11.297 8.594 1 86.44 184 MET B O 1
ATOM 4190 N N . GLU B 1 185 ? 3.176 -9.133 8.344 1 88.88 185 GLU B N 1
ATOM 4191 C CA . GLU B 1 185 ? 2.922 -8.82 9.742 1 88.88 185 GLU B CA 1
ATOM 4192 C C . GLU B 1 185 ? 1.444 -8.992 10.086 1 88.88 185 GLU B C 1
ATOM 4194 O O . GLU B 1 185 ? 0.576 -8.453 9.398 1 88.88 185 GLU B O 1
ATOM 4199 N N . GLN B 1 186 ? 1.17 -9.75 11.172 1 91.88 186 GLN B N 1
ATOM 4200 C CA . GLN B 1 186 ? -0.22 -10.031 11.508 1 91.88 186 GLN B CA 1
ATOM 4201 C C . GLN B 1 186 ? -0.549 -9.555 12.922 1 91.88 186 GLN B C 1
ATOM 4203 O O . GLN B 1 186 ? -1.707 -9.602 13.344 1 91.88 186 GLN B O 1
ATOM 4208 N N . LYS B 1 187 ? 0.401 -9.078 13.648 1 94 187 LYS B N 1
ATOM 4209 C CA . LYS B 1 187 ? 0.213 -8.703 15.047 1 94 187 LYS B CA 1
ATOM 4210 C C . LYS B 1 187 ? 0.312 -7.191 15.227 1 94 187 LYS B C 1
ATOM 4212 O O . LYS B 1 187 ? 0.43 -6.453 14.242 1 94 187 LYS B O 1
ATOM 4217 N N . GLY B 1 188 ? 0.099 -6.75 16.438 1 96.44 188 GLY B N 1
ATOM 4218 C CA . GLY B 1 188 ? 0.198 -5.328 16.719 1 96.44 188 GLY B CA 1
ATOM 4219 C C . GLY B 1 188 ? -0.821 -4.492 15.969 1 96.44 188 GLY B C 1
ATOM 4220 O O . GLY B 1 188 ? -2.018 -4.785 16.016 1 96.44 188 GLY B O 1
ATOM 4221 N N . ARG B 1 189 ? -0.326 -3.523 15.297 1 96.69 189 ARG B N 1
ATOM 4222 C CA . ARG B 1 189 ? -1.191 -2.557 14.633 1 96.69 189 ARG B CA 1
ATOM 4223 C C . ARG B 1 189 ? -1.919 -3.195 13.453 1 96.69 189 ARG B C 1
ATOM 4225 O O . ARG B 1 189 ? -2.91 -2.652 12.961 1 96.69 189 ARG B O 1
ATOM 4232 N N . MET B 1 190 ? -1.521 -4.402 12.992 1 97.31 190 MET B N 1
ATOM 4233 C CA . MET B 1 190 ? -2.107 -5.055 11.828 1 97.31 190 MET B CA 1
ATOM 4234 C C . MET B 1 190 ? -3.115 -6.117 12.25 1 97.31 190 MET B C 1
ATOM 4236 O O . MET B 1 190 ? -3.729 -6.77 11.398 1 97.31 190 MET B O 1
ATOM 4240 N N . SER B 1 191 ? -3.35 -6.301 13.516 1 96.56 191 SER B N 1
ATOM 4241 C CA . SER B 1 191 ? -4.051 -7.465 14.047 1 96.56 191 SER B CA 1
ATOM 4242 C C . SER B 1 191 ? -5.555 -7.363 13.805 1 96.56 191 SER B C 1
ATOM 4244 O O . SER B 1 191 ? -6.273 -8.359 13.891 1 96.56 191 SER B O 1
ATOM 4246 N N . LYS B 1 192 ? -6.035 -6.164 13.5 1 96.62 192 LYS B N 1
ATOM 4247 C CA . LYS B 1 192 ? -7.48 -5.969 13.406 1 96.62 192 LYS B CA 1
ATOM 4248 C C . LYS B 1 192 ? -7.914 -5.777 11.953 1 96.62 192 LYS B C 1
ATOM 4250 O O . LYS B 1 192 ? -7.102 -5.426 11.094 1 96.62 192 LYS B O 1
ATOM 4255 N N . TYR B 1 193 ? -9.172 -6.098 11.656 1 98 193 TYR B N 1
ATOM 4256 C CA . TYR B 1 193 ? -9.914 -5.73 10.461 1 98 193 TYR B CA 1
ATOM 4257 C C . TYR B 1 193 ? -9.359 -6.441 9.227 1 98 193 TYR B C 1
ATOM 4259 O O . TYR B 1 193 ? -9.422 -5.914 8.117 1 98 193 TYR B O 1
ATOM 4267 N N . TRP B 1 194 ? -8.672 -7.547 9.523 1 97.06 194 TRP B N 1
ATOM 4268 C CA . TRP B 1 194 ? -8.109 -8.344 8.438 1 97.06 194 TRP B CA 1
ATOM 4269 C C . TRP B 1 194 ? -7.094 -7.539 7.637 1 97.06 194 TRP B C 1
ATOM 4271 O O . TRP B 1 194 ? -6.941 -7.746 6.43 1 97.06 194 TRP B O 1
ATOM 4281 N N . PHE B 1 195 ? -6.41 -6.539 8.266 1 98.25 195 PHE B N 1
ATOM 4282 C CA . PHE B 1 195 ? -5.488 -5.59 7.656 1 98.25 195 PHE B CA 1
ATOM 4283 C C . PHE B 1 195 ? -4.348 -6.32 6.957 1 98.25 195 PHE B C 1
ATOM 4285 O O . PHE B 1 195 ? -3.9 -5.898 5.887 1 98.25 195 PHE B O 1
ATOM 4292 N N . PRO B 1 196 ? -3.848 -7.441 7.527 1 97.5 196 PRO B N 1
ATOM 4293 C CA . PRO B 1 196 ? -2.764 -8.102 6.797 1 97.5 196 PRO B CA 1
ATOM 4294 C C . PRO B 1 196 ? -3.156 -8.477 5.367 1 97.5 196 PRO B C 1
ATOM 4296 O O . PRO B 1 196 ? -2.373 -8.273 4.438 1 97.5 196 PRO B O 1
ATOM 4299 N N . TRP B 1 197 ? -4.379 -8.922 5.168 1 97.12 197 TRP B N 1
ATOM 4300 C CA . TRP B 1 197 ? -4.836 -9.359 3.854 1 97.12 197 TRP B CA 1
ATOM 4301 C C . TRP B 1 197 ? -5.273 -8.172 3.002 1 97.12 197 TRP B C 1
ATOM 4303 O O . TRP B 1 197 ? -5.016 -8.141 1.797 1 97.12 197 TRP B O 1
ATOM 4313 N N . LEU B 1 198 ? -5.879 -7.215 3.643 1 98.31 198 LEU B N 1
ATOM 4314 C CA . LEU B 1 198 ? -6.508 -6.133 2.898 1 98.31 198 LEU B CA 1
ATOM 4315 C C . LEU B 1 198 ? -5.492 -5.043 2.564 1 98.31 198 LEU B C 1
ATOM 4317 O O . LEU B 1 198 ? -5.605 -4.375 1.532 1 98.31 198 LEU B O 1
ATOM 4321 N N . ILE B 1 199 ? -4.52 -4.863 3.449 1 98.5 199 ILE B N 1
ATOM 4322 C CA . ILE B 1 199 ? -3.559 -3.777 3.293 1 98.5 199 ILE B CA 1
ATOM 4323 C C . ILE B 1 199 ? -2.146 -4.352 3.193 1 98.5 199 ILE B C 1
ATOM 4325 O O . ILE B 1 199 ? -1.35 -3.916 2.359 1 98.5 199 ILE B O 1
ATOM 4329 N N . GLY B 1 200 ? -1.856 -5.348 4.012 1 98 200 GLY B N 1
ATOM 4330 C CA . GLY B 1 200 ? -0.531 -5.945 4.047 1 98 200 GLY B CA 1
ATOM 4331 C C . GLY B 1 200 ? -0.134 -6.594 2.736 1 98 200 GLY B C 1
ATOM 4332 O O . GLY B 1 200 ? 0.985 -6.402 2.254 1 98 200 GLY B O 1
ATOM 4333 N N . MET B 1 201 ? -1.014 -7.344 2.119 1 98.19 201 MET B N 1
ATOM 4334 C CA . MET B 1 201 ? -0.694 -8.07 0.893 1 98.19 201 MET B CA 1
ATOM 4335 C C . MET B 1 201 ? -0.401 -7.105 -0.251 1 98.19 201 MET B C 1
ATOM 4337 O O . MET B 1 201 ? 0.6 -7.258 -0.955 1 98.19 201 MET B O 1
ATOM 4341 N N . PRO B 1 202 ? -1.227 -6.059 -0.431 1 98.38 202 PRO B N 1
ATOM 4342 C CA . PRO B 1 202 ? -0.872 -5.086 -1.466 1 98.38 202 PRO B CA 1
ATOM 4343 C C . PRO B 1 202 ? 0.493 -4.441 -1.229 1 98.38 202 PRO B C 1
ATOM 4345 O O . PRO B 1 202 ? 1.24 -4.203 -2.182 1 98.38 202 PRO B O 1
ATOM 4348 N N . CYS B 1 203 ? 0.828 -4.168 -0.028 1 98.12 203 CYS B N 1
ATOM 4349 C CA . CYS B 1 203 ? 2.135 -3.6 0.29 1 98.12 203 CYS B CA 1
ATOM 4350 C C . CYS B 1 203 ? 3.25 -4.578 -0.057 1 98.12 203 CYS B C 1
ATOM 4352 O O . CYS B 1 203 ? 4.238 -4.199 -0.691 1 98.12 203 CYS B O 1
ATOM 4354 N N . GLU B 1 204 ? 3.07 -5.848 0.314 1 98.19 204 GLU B N 1
ATOM 4355 C CA . GLU B 1 204 ? 4.055 -6.887 0.025 1 98.19 204 GLU B CA 1
ATOM 4356 C C . GLU B 1 204 ? 4.285 -7.027 -1.478 1 98.19 204 GLU B C 1
ATOM 4358 O O . GLU B 1 204 ? 5.426 -7.133 -1.929 1 98.19 204 GLU B O 1
ATOM 4363 N N . THR B 1 205 ? 3.211 -7.047 -2.221 1 98.69 205 THR B N 1
ATOM 4364 C CA . THR B 1 205 ? 3.311 -7.156 -3.672 1 98.69 205 THR B CA 1
ATOM 4365 C C . THR B 1 205 ? 4.062 -5.961 -4.254 1 98.69 205 THR B C 1
ATOM 4367 O O . THR B 1 205 ? 4.879 -6.121 -5.164 1 98.69 205 THR B O 1
ATOM 4370 N N . THR B 1 206 ? 3.857 -4.797 -3.701 1 98.81 206 THR B N 1
ATOM 4371 C CA . THR B 1 206 ? 4.535 -3.592 -4.164 1 98.81 206 THR B CA 1
ATOM 4372 C C . THR B 1 206 ? 6.027 -3.658 -3.855 1 98.81 206 THR B C 1
ATOM 4374 O O . THR B 1 206 ? 6.855 -3.285 -4.688 1 98.81 206 THR B O 1
ATOM 4377 N N . ILE B 1 207 ? 6.363 -4.16 -2.662 1 98.56 207 ILE B N 1
ATOM 4378 C CA . ILE B 1 207 ? 7.762 -4.34 -2.293 1 98.56 207 ILE B CA 1
ATOM 4379 C C . ILE B 1 207 ? 8.43 -5.309 -3.264 1 98.56 207 ILE B C 1
ATOM 4381 O O . ILE B 1 207 ? 9.562 -5.078 -3.703 1 98.56 207 ILE B O 1
ATOM 4385 N N . ALA B 1 208 ? 7.695 -6.34 -3.627 1 98.75 208 ALA B N 1
ATOM 4386 C CA . ALA B 1 208 ? 8.234 -7.34 -4.547 1 98.75 208 ALA B CA 1
ATOM 4387 C C . ALA B 1 208 ? 8.539 -6.723 -5.91 1 98.75 208 ALA B C 1
ATOM 4389 O O . ALA B 1 208 ? 9.625 -6.918 -6.457 1 98.75 208 ALA B O 1
ATOM 4390 N N . ILE B 1 209 ? 7.629 -5.961 -6.441 1 98.62 209 ILE B N 1
ATOM 4391 C CA . ILE B 1 209 ? 7.828 -5.312 -7.73 1 98.62 209 ILE B CA 1
ATOM 4392 C C . ILE B 1 209 ? 9.008 -4.348 -7.645 1 98.62 209 ILE B C 1
ATOM 4394 O O . ILE B 1 209 ? 9.891 -4.355 -8.508 1 98.62 209 ILE B O 1
ATOM 4398 N N . GLY B 1 210 ? 9 -3.529 -6.582 1 98.56 210 GLY B N 1
ATOM 4399 C CA . GLY B 1 210 ? 10.109 -2.602 -6.387 1 98.56 210 GLY B CA 1
ATOM 4400 C C . GLY B 1 210 ? 11.453 -3.287 -6.305 1 98.56 210 GLY B C 1
ATOM 4401 O O . GLY B 1 210 ? 12.438 -2.814 -6.887 1 98.56 210 GLY B O 1
ATOM 4402 N N . SER B 1 211 ? 11.484 -4.43 -5.609 1 98.69 211 SER B N 1
ATOM 4403 C CA . SER B 1 211 ? 12.727 -5.172 -5.461 1 98.69 211 SER B CA 1
ATOM 4404 C C . SER B 1 211 ? 13.211 -5.711 -6.801 1 98.69 211 SER B C 1
ATOM 4406 O O . SER B 1 211 ? 14.414 -5.68 -7.09 1 98.69 211 SER B O 1
ATOM 4408 N N . LEU B 1 212 ? 12.32 -6.191 -7.594 1 98.62 212 LEU B N 1
ATOM 4409 C CA . LEU B 1 212 ? 12.672 -6.727 -8.906 1 98.62 212 LEU B CA 1
ATOM 4410 C C . LEU B 1 212 ? 13.195 -5.621 -9.82 1 98.62 212 LEU B C 1
ATOM 4412 O O . LEU B 1 212 ? 14.141 -5.832 -10.578 1 98.62 212 LEU B O 1
ATOM 4416 N N . ILE B 1 213 ? 12.617 -4.426 -9.75 1 98.44 213 ILE B N 1
ATOM 4417 C CA . ILE B 1 213 ? 12.977 -3.311 -10.617 1 98.44 213 ILE B CA 1
ATOM 4418 C C . ILE B 1 213 ? 14.266 -2.666 -10.117 1 98.44 213 ILE B C 1
ATOM 4420 O O . ILE B 1 213 ? 15.281 -2.674 -10.82 1 98.44 213 ILE B O 1
ATOM 4424 N N . PHE B 1 214 ? 14.266 -2.203 -8.891 1 98.56 214 PHE B N 1
ATOM 4425 C CA . PHE B 1 214 ? 15.367 -1.389 -8.391 1 98.56 214 PHE B CA 1
ATOM 4426 C C . PHE B 1 214 ? 16.562 -2.26 -8.031 1 98.56 214 PHE B C 1
ATOM 4428 O O . PHE B 1 214 ? 17.703 -1.779 -7.984 1 98.56 214 PHE B O 1
ATOM 4435 N N . GLY B 1 215 ? 16.25 -3.545 -7.75 1 98.31 215 GLY B N 1
ATOM 4436 C CA . GLY B 1 215 ? 17.328 -4.484 -7.508 1 98.31 215 GLY B CA 1
ATOM 4437 C C . GLY B 1 215 ? 18.016 -4.945 -8.781 1 98.31 215 GLY B C 1
ATOM 4438 O O . GLY B 1 215 ? 19 -5.688 -8.727 1 98.31 215 GLY B O 1
ATOM 4439 N N . GLY B 1 216 ? 17.453 -4.59 -9.922 1 98.06 216 GLY B N 1
ATOM 4440 C CA . GLY B 1 216 ? 18.078 -4.844 -11.211 1 98.06 216 GLY B CA 1
ATOM 4441 C C . GLY B 1 216 ? 17.828 -6.242 -11.734 1 98.06 216 GLY B C 1
ATOM 4442 O O . GLY B 1 216 ? 18.469 -6.684 -12.688 1 98.06 216 GLY B O 1
ATOM 4443 N N . VAL B 1 217 ? 16.969 -7.012 -11.148 1 98.5 217 VAL B N 1
ATOM 4444 C CA . VAL B 1 217 ? 16.688 -8.383 -11.57 1 98.5 217 VAL B CA 1
ATOM 4445 C C . VAL B 1 217 ? 16.156 -8.383 -13 1 98.5 217 VAL B C 1
ATOM 4447 O O . VAL B 1 217 ? 16.641 -9.133 -13.852 1 98.5 217 VAL B O 1
ATOM 4450 N N . LEU B 1 218 ? 15.195 -7.484 -13.281 1 97.88 218 LEU B N 1
ATOM 4451 C CA . LEU B 1 218 ? 14.57 -7.445 -14.594 1 97.88 218 LEU B CA 1
ATOM 4452 C C . LEU B 1 218 ? 15.539 -6.906 -15.641 1 97.88 218 LEU B C 1
ATOM 4454 O O . LEU B 1 218 ? 15.398 -7.195 -16.828 1 97.88 218 LEU B O 1
ATOM 4458 N N . GLU B 1 219 ? 16.453 -6.086 -15.172 1 97.19 219 GLU B N 1
ATOM 4459 C CA . GLU B 1 219 ? 17.5 -5.605 -16.078 1 97.19 219 GLU B CA 1
ATOM 4460 C C . GLU B 1 219 ? 18.469 -6.727 -16.453 1 97.19 219 GLU B C 1
ATOM 4462 O O . GLU B 1 219 ? 18.844 -6.863 -17.609 1 97.19 219 GLU B O 1
ATOM 4467 N N . ARG B 1 220 ? 18.844 -7.527 -15.5 1 97.56 220 ARG B N 1
ATOM 4468 C CA . ARG B 1 220 ? 19.797 -8.609 -15.719 1 97.56 220 ARG B CA 1
ATOM 4469 C C . ARG B 1 220 ? 19.156 -9.766 -16.469 1 97.56 220 ARG B C 1
ATOM 4471 O O . ARG B 1 220 ? 19.844 -10.539 -17.141 1 97.56 220 ARG B O 1
ATOM 4478 N N . HIS B 1 221 ? 17.844 -9.93 -16.391 1 97.88 221 HIS B N 1
ATOM 4479 C CA . HIS B 1 221 ? 17.094 -11.008 -17.047 1 97.88 221 HIS B CA 1
ATOM 4480 C C . HIS B 1 221 ? 15.977 -10.453 -17.906 1 97.88 221 HIS B C 1
ATOM 4482 O O . HIS B 1 221 ? 14.797 -10.547 -17.531 1 97.88 221 HIS B O 1
ATOM 4488 N N . PRO B 1 222 ? 16.219 -9.969 -19.078 1 96.62 222 PRO B N 1
ATOM 4489 C CA . PRO B 1 222 ? 15.242 -9.242 -19.906 1 96.62 222 PRO B CA 1
ATOM 4490 C C . PRO B 1 222 ? 14.109 -10.133 -20.406 1 96.62 222 PRO B C 1
ATOM 4492 O O . PRO B 1 222 ? 13.047 -9.633 -20.781 1 96.62 222 PRO B O 1
ATOM 4495 N N . ASN B 1 223 ? 14.336 -11.477 -20.375 1 96.44 223 ASN B N 1
ATOM 4496 C CA . ASN B 1 223 ? 13.297 -12.359 -20.906 1 96.44 223 ASN B CA 1
ATOM 4497 C C . ASN B 1 223 ? 12.523 -13.039 -19.766 1 96.44 223 ASN B C 1
ATOM 4499 O O . ASN B 1 223 ? 11.664 -13.883 -20.031 1 96.44 223 ASN B O 1
ATOM 4503 N N . LEU B 1 224 ? 12.859 -12.727 -18.531 1 97.44 224 LEU B N 1
ATOM 4504 C CA . LEU B 1 224 ? 12.148 -13.289 -17.391 1 97.44 224 LEU B CA 1
ATOM 4505 C C . LEU B 1 224 ? 10.703 -12.797 -17.359 1 97.44 224 LEU B C 1
ATOM 4507 O O . LEU B 1 224 ? 10.438 -11.602 -17.5 1 97.44 224 LEU B O 1
ATOM 4511 N N . ARG B 1 225 ? 9.711 -13.672 -17.234 1 97.56 225 ARG B N 1
ATOM 4512 C CA . ARG B 1 225 ? 8.297 -13.312 -17.125 1 97.56 225 ARG B CA 1
ATOM 4513 C C . ARG B 1 225 ? 7.801 -13.477 -15.695 1 97.56 225 ARG B C 1
ATOM 4515 O O . ARG B 1 225 ? 7.844 -14.57 -15.133 1 97.56 225 ARG B O 1
ATOM 4522 N N . VAL B 1 226 ? 7.355 -12.398 -15.148 1 98.69 226 VAL B N 1
ATOM 4523 C CA . VAL B 1 226 ? 6.844 -12.414 -13.781 1 98.69 226 VAL B CA 1
ATOM 4524 C C . VAL B 1 226 ? 5.43 -11.836 -13.758 1 98.69 226 VAL B C 1
ATOM 4526 O O . VAL B 1 226 ? 5.129 -10.875 -14.469 1 98.69 226 VAL B O 1
ATOM 4529 N N . CYS B 1 227 ? 4.551 -12.484 -13.047 1 98.88 227 CYS B N 1
ATOM 4530 C CA . CYS B 1 227 ? 3.18 -12.023 -12.828 1 98.88 227 CYS B CA 1
ATOM 4531 C C . CYS B 1 227 ? 2.898 -11.828 -11.344 1 98.88 227 CYS B C 1
ATOM 4533 O O . CYS B 1 227 ? 3.104 -12.742 -10.539 1 98.88 227 CYS B O 1
ATOM 4535 N N . LEU B 1 228 ? 2.488 -10.656 -10.984 1 98.81 228 LEU B N 1
ATOM 4536 C CA . LEU B 1 228 ? 2.227 -10.336 -9.586 1 98.81 228 LEU B CA 1
ATOM 4537 C C . LEU B 1 228 ? 0.738 -10.43 -9.273 1 98.81 228 LEU B C 1
ATOM 4539 O O . LEU B 1 228 ? -0.093 -9.93 -10.039 1 98.81 228 LEU B O 1
ATOM 4543 N N . ALA B 1 229 ? 0.441 -10.984 -8.156 1 98.62 229 ALA B N 1
ATOM 4544 C CA . ALA B 1 229 ? -0.938 -11.227 -7.742 1 98.62 229 ALA B CA 1
ATOM 4545 C C . ALA B 1 229 ? -1.622 -9.93 -7.32 1 98.62 229 ALA B C 1
ATOM 4547 O O . ALA B 1 229 ? -0.957 -8.922 -7.07 1 98.62 229 ALA B O 1
ATOM 4548 N N . HIS B 1 230 ? -2.918 -9.992 -7.266 1 98.38 230 HIS B N 1
ATOM 4549 C CA . HIS B 1 230 ? -3.816 -9 -6.695 1 98.38 230 HIS B CA 1
ATOM 4550 C C . HIS B 1 230 ? -3.652 -7.648 -7.383 1 98.38 230 HIS B C 1
ATOM 4552 O O . HIS B 1 230 ? -3.51 -6.621 -6.719 1 98.38 230 HIS B O 1
ATOM 4558 N N . GLY B 1 231 ? -3.539 -7.742 -8.703 1 98.44 231 GLY B N 1
ATOM 4559 C CA . GLY B 1 231 ? -3.521 -6.531 -9.508 1 98.44 231 GLY B CA 1
ATOM 4560 C C . GLY B 1 231 ? -2.256 -5.715 -9.328 1 98.44 231 GLY B C 1
ATOM 4561 O O . GLY B 1 231 ? -2.273 -4.492 -9.484 1 98.44 231 GLY B O 1
ATOM 4562 N N . GLY B 1 232 ? -1.151 -6.32 -8.859 1 98.56 232 GLY B N 1
ATOM 4563 C CA . GLY B 1 232 ? 0.098 -5.598 -8.68 1 98.56 232 GLY B CA 1
ATOM 4564 C C . GLY B 1 232 ? 0.161 -4.832 -7.371 1 98.56 232 GLY B C 1
ATOM 4565 O O . GLY B 1 232 ? 0.949 -3.893 -7.234 1 98.56 232 GLY B O 1
ATOM 4566 N N . GLY B 1 233 ? -0.714 -5.207 -6.445 1 98.56 233 GLY B N 1
ATOM 4567 C CA . GLY B 1 233 ? -0.716 -4.516 -5.168 1 98.56 233 GLY B CA 1
ATOM 4568 C C . GLY B 1 233 ? -1.117 -3.055 -5.281 1 98.56 233 GLY B C 1
ATOM 4569 O O . GLY B 1 233 ? -2.191 -2.74 -5.797 1 98.56 233 GLY B O 1
ATOM 4570 N N . SER B 1 234 ? -0.213 -2.143 -4.84 1 98.69 234 SER B N 1
ATOM 4571 C CA . SER B 1 234 ? -0.483 -0.711 -4.914 1 98.69 234 SER B CA 1
ATOM 4572 C C . SER B 1 234 ? 0.368 -0.043 -5.988 1 98.69 234 SER B C 1
ATOM 4574 O O . SER B 1 234 ? 0.272 1.168 -6.199 1 98.69 234 SER B O 1
ATOM 4576 N N . PHE B 1 235 ? 1.187 -0.856 -6.691 1 98.81 235 PHE B N 1
ATOM 4577 C CA . PHE B 1 235 ? 2.207 -0.371 -7.613 1 98.81 235 PHE B CA 1
ATOM 4578 C C . PHE B 1 235 ? 1.589 0.512 -8.695 1 98.81 235 PHE B C 1
ATOM 4580 O O . PHE B 1 235 ? 2.072 1.617 -8.945 1 98.81 235 PHE B O 1
ATOM 4587 N N . PRO B 1 236 ? 0.39 0.137 -9.305 1 98.81 236 PRO B N 1
ATOM 4588 C CA . PRO B 1 236 ? -0.121 0.961 -10.406 1 98.81 236 PRO B CA 1
ATOM 4589 C C . PRO B 1 236 ? -0.476 2.379 -9.961 1 98.81 236 PRO B C 1
ATOM 4591 O O . PRO B 1 236 ? -0.294 3.332 -10.727 1 98.81 236 PRO B O 1
ATOM 4594 N N . TYR B 1 237 ? -0.902 2.516 -8.742 1 98.81 237 TYR B N 1
ATOM 4595 C CA . TYR B 1 237 ? -1.33 3.818 -8.242 1 98.81 237 TYR B CA 1
ATOM 4596 C C . TYR B 1 237 ? -0.144 4.617 -7.719 1 98.81 237 TYR B C 1
ATOM 4598 O O . TYR B 1 237 ? -0.148 5.852 -7.766 1 98.81 237 TYR B O 1
ATOM 4606 N N . THR B 1 238 ? 0.94 3.914 -7.262 1 98.62 238 THR B N 1
ATOM 4607 C CA . THR B 1 238 ? 2.035 4.609 -6.59 1 98.62 238 THR B CA 1
ATOM 4608 C C . THR B 1 238 ? 3.268 4.668 -7.488 1 98.62 238 THR B C 1
ATOM 4610 O O . THR B 1 238 ? 4.328 5.125 -7.062 1 98.62 238 THR B O 1
ATOM 4613 N N . ILE B 1 239 ? 3.131 4.266 -8.719 1 98.31 239 ILE B N 1
ATOM 4614 C CA . ILE B 1 239 ? 4.27 4.207 -9.625 1 98.31 239 ILE B CA 1
ATOM 4615 C C . ILE B 1 239 ? 4.855 5.605 -9.812 1 98.31 239 ILE B C 1
ATOM 4617 O O . ILE B 1 239 ? 6.066 5.762 -9.969 1 98.31 239 ILE B O 1
ATOM 4621 N N . GLY B 1 240 ? 3.996 6.684 -9.867 1 98.25 240 GLY B N 1
ATOM 4622 C CA . GLY B 1 240 ? 4.496 8.047 -9.945 1 98.25 240 GLY B CA 1
ATOM 4623 C C . GLY B 1 240 ? 5.445 8.398 -8.812 1 98.25 240 GLY B C 1
ATOM 4624 O O . GLY B 1 240 ? 6.453 9.078 -9.039 1 98.25 240 GLY B O 1
ATOM 4625 N N . ARG B 1 241 ? 5.121 8 -7.625 1 98.5 241 ARG B N 1
ATOM 4626 C CA . ARG B 1 241 ? 5.965 8.234 -6.457 1 98.5 241 ARG B CA 1
ATOM 4627 C C . ARG B 1 241 ? 7.289 7.492 -6.578 1 98.5 241 ARG B C 1
ATOM 4629 O O . ARG B 1 241 ? 8.352 8.047 -6.273 1 98.5 241 ARG B O 1
ATOM 4636 N N . LEU B 1 242 ? 7.23 6.223 -7.043 1 98.56 242 LEU B N 1
ATOM 4637 C CA . LEU B 1 242 ? 8.445 5.441 -7.254 1 98.56 242 LEU B CA 1
ATOM 4638 C C . LEU B 1 242 ? 9.344 6.102 -8.289 1 98.56 242 LEU B C 1
ATOM 4640 O O . LEU B 1 242 ? 10.555 6.211 -8.094 1 98.56 242 LEU B O 1
ATOM 4644 N N . GLU B 1 243 ? 8.727 6.551 -9.383 1 98.31 243 GLU B N 1
ATOM 4645 C CA . GLU B 1 243 ? 9.469 7.238 -10.438 1 98.31 243 GLU B CA 1
ATOM 4646 C C . GLU B 1 243 ? 10.078 8.539 -9.93 1 98.31 243 GLU B C 1
ATOM 4648 O O . GLU B 1 243 ? 11.227 8.867 -10.25 1 98.31 243 GLU B O 1
ATOM 4653 N N . HIS B 1 244 ? 9.305 9.25 -9.172 1 98.38 244 HIS B N 1
ATOM 4654 C CA . HIS B 1 244 ? 9.805 10.5 -8.609 1 98.38 244 HIS B CA 1
ATOM 4655 C C . HIS B 1 244 ? 10.984 10.25 -7.68 1 98.38 244 HIS B C 1
ATOM 4657 O O . HIS B 1 244 ? 11.969 10.992 -7.703 1 98.38 244 HIS B O 1
ATOM 4663 N N . GLY B 1 245 ? 10.914 9.203 -6.863 1 97.88 245 GLY B N 1
ATOM 4664 C CA . GLY B 1 245 ? 12.039 8.828 -6.023 1 97.88 245 GLY B CA 1
ATOM 4665 C C . GLY B 1 245 ? 13.289 8.484 -6.82 1 97.88 245 GLY B C 1
ATOM 4666 O O . GLY B 1 245 ? 14.391 8.922 -6.48 1 97.88 245 GLY B O 1
ATOM 4667 N N . PHE B 1 246 ? 13.102 7.719 -7.879 1 98.19 246 PHE B N 1
ATOM 4668 C CA . PHE B 1 246 ? 14.195 7.352 -8.773 1 98.19 246 PHE B CA 1
ATOM 4669 C C . PHE B 1 246 ? 14.898 8.594 -9.305 1 98.19 246 PHE B C 1
ATOM 4671 O O . PHE B 1 246 ? 16.125 8.625 -9.391 1 98.19 246 PHE B O 1
ATOM 4678 N N . ASN B 1 247 ? 14.156 9.633 -9.586 1 97.5 247 ASN B N 1
ATOM 4679 C CA . ASN B 1 247 ? 14.695 10.836 -10.211 1 97.5 247 ASN B CA 1
ATOM 4680 C C . ASN B 1 247 ? 15.32 11.773 -9.18 1 97.5 247 ASN B C 1
ATOM 4682 O O . ASN B 1 247 ? 16.391 12.336 -9.406 1 97.5 247 ASN B O 1
ATOM 4686 N N . CYS B 1 248 ? 14.695 11.961 -8.055 1 96.38 248 CYS B N 1
ATOM 4687 C CA . CYS B 1 248 ? 15.109 13.016 -7.137 1 96.38 248 CYS B CA 1
ATOM 4688 C C . CYS B 1 248 ? 16.188 12.508 -6.18 1 96.38 248 CYS B C 1
ATOM 4690 O O . CYS B 1 248 ? 16.969 13.297 -5.652 1 96.38 248 CYS B O 1
ATOM 4692 N N . ARG B 1 249 ? 16.219 11.156 -5.973 1 96 249 ARG B N 1
ATOM 4693 C CA . ARG B 1 249 ? 17.25 10.57 -5.121 1 96 249 ARG B CA 1
ATOM 4694 C C . ARG B 1 249 ? 17.844 9.328 -5.766 1 96 249 ARG B C 1
ATOM 4696 O O . ARG B 1 249 ? 17.797 8.234 -5.191 1 96 249 ARG B O 1
ATOM 4703 N N . PRO B 1 250 ? 18.484 9.531 -6.848 1 96.5 250 PRO B N 1
ATOM 4704 C CA . PRO B 1 250 ? 19.109 8.383 -7.496 1 96.5 250 PRO B CA 1
ATOM 4705 C C . PRO B 1 250 ? 20.188 7.73 -6.625 1 96.5 250 PRO B C 1
ATOM 4707 O O . PRO B 1 250 ? 20.453 6.531 -6.75 1 96.5 250 PRO B O 1
ATOM 4710 N N . ASP B 1 251 ? 20.766 8.5 -5.688 1 95.31 251 ASP B N 1
ATOM 4711 C CA . ASP B 1 251 ? 21.797 8 -4.793 1 95.31 251 ASP B CA 1
ATOM 4712 C C . ASP B 1 251 ? 21.25 6.941 -3.842 1 95.31 251 ASP B C 1
ATOM 4714 O O . ASP B 1 251 ? 21.984 6.094 -3.348 1 95.31 251 ASP B O 1
ATOM 4718 N N . LEU B 1 252 ? 19.922 6.945 -3.652 1 95.12 252 LEU B N 1
ATOM 4719 C CA . LEU B 1 252 ? 19.281 6.004 -2.736 1 95.12 252 LEU B CA 1
ATOM 4720 C C . LEU B 1 252 ? 18.5 4.945 -3.504 1 95.12 252 LEU B C 1
ATOM 4722 O O . LEU B 1 252 ? 18.359 3.812 -3.039 1 95.12 252 LEU B O 1
ATOM 4726 N N . VAL B 1 253 ? 17.938 5.316 -4.629 1 96.81 253 VAL B N 1
ATOM 4727 C CA . VAL B 1 253 ? 16.953 4.473 -5.293 1 96.81 253 VAL B CA 1
ATOM 4728 C C . VAL B 1 253 ? 17.594 3.75 -6.473 1 96.81 253 VAL B C 1
ATOM 4730 O O . VAL B 1 253 ? 17.469 2.529 -6.605 1 96.81 253 VAL B O 1
ATOM 4733 N N . ALA B 1 254 ? 18.312 4.465 -7.262 1 95.5 254 ALA B N 1
ATOM 4734 C CA . ALA B 1 254 ? 18.938 3.91 -8.461 1 95.5 254 ALA B CA 1
ATOM 4735 C C . ALA B 1 254 ? 20.328 3.371 -8.156 1 95.5 254 ALA B C 1
ATOM 4737 O O . ALA B 1 254 ? 21.297 3.723 -8.828 1 95.5 254 ALA B O 1
ATOM 4738 N N . THR B 1 255 ? 20.391 2.467 -7.27 1 94.81 255 THR B N 1
ATOM 4739 C CA . THR B 1 255 ? 21.703 2.004 -6.801 1 94.81 255 THR B CA 1
ATOM 4740 C C . THR B 1 255 ? 22.078 0.694 -7.48 1 94.81 255 THR B C 1
ATOM 4742 O O . THR B 1 255 ? 23.266 0.369 -7.586 1 94.81 255 THR B O 1
ATOM 4745 N N . HIS B 1 256 ? 21.062 -0.129 -7.934 1 94.56 256 HIS B N 1
ATOM 4746 C CA . HIS B 1 256 ? 21.328 -1.406 -8.586 1 94.56 256 HIS B CA 1
ATOM 4747 C C . HIS B 1 256 ? 20.562 -1.529 -9.898 1 94.56 256 HIS B C 1
ATOM 4749 O O . HIS B 1 256 ? 20.359 -2.637 -10.398 1 94.56 256 HIS B O 1
ATOM 4755 N N . CYS B 1 257 ? 20.031 -0.413 -10.273 1 93.38 257 CYS B N 1
ATOM 4756 C CA . CYS B 1 257 ? 19.328 -0.348 -11.547 1 93.38 257 CYS B CA 1
ATOM 4757 C C . CYS B 1 257 ? 19.672 0.934 -12.297 1 93.38 257 CYS B C 1
ATOM 4759 O O . CYS B 1 257 ? 20.062 1.931 -11.688 1 93.38 257 CYS B O 1
ATOM 4761 N N . SER B 1 258 ? 19.5 0.9 -13.586 1 93.12 258 SER B N 1
ATOM 4762 C CA . SER B 1 258 ? 19.828 2.066 -14.398 1 93.12 258 SER B CA 1
ATOM 4763 C C . SER B 1 258 ? 18.594 2.656 -15.062 1 93.12 258 SER B C 1
ATOM 4765 O O . SER B 1 258 ? 18.625 3.801 -15.523 1 93.12 258 SER B O 1
ATOM 4767 N N . ALA B 1 259 ? 17.594 1.859 -15.094 1 94.44 259 ALA B N 1
ATOM 4768 C CA . ALA B 1 259 ? 16.406 2.307 -15.812 1 94.44 259 ALA B CA 1
ATOM 4769 C C . ALA B 1 259 ? 15.281 2.68 -14.844 1 94.44 259 ALA B C 1
ATOM 4771 O O . ALA B 1 259 ? 15.156 2.09 -13.766 1 94.44 259 ALA B O 1
ATOM 4772 N N . SER B 1 260 ? 14.477 3.598 -15.266 1 95.69 260 SER B N 1
ATOM 4773 C CA . SER B 1 260 ? 13.312 4.055 -14.516 1 95.69 260 SER B CA 1
ATOM 4774 C C . SER B 1 260 ? 12.266 2.947 -14.383 1 95.69 260 SER B C 1
ATOM 4776 O O . SER B 1 260 ? 12.164 2.08 -15.25 1 95.69 260 SER B O 1
ATOM 4778 N N . PRO B 1 261 ? 11.539 2.951 -13.273 1 96.12 261 PRO B N 1
ATOM 4779 C CA . PRO B 1 261 ? 10.477 1.953 -13.141 1 96.12 261 PRO B CA 1
ATOM 4780 C C . PRO B 1 261 ? 9.461 2.023 -14.273 1 96.12 261 PRO B C 1
ATOM 4782 O O . PRO B 1 261 ? 8.852 1.009 -14.625 1 96.12 261 PRO B O 1
ATOM 4785 N N . LEU B 1 262 ? 9.281 3.154 -14.883 1 96.69 262 LEU B N 1
ATOM 4786 C CA . LEU B 1 262 ? 8.32 3.311 -15.977 1 96.69 262 LEU B CA 1
ATOM 4787 C C . LEU B 1 262 ? 8.758 2.504 -17.188 1 96.69 262 LEU B C 1
ATOM 4789 O O . LEU B 1 262 ? 7.918 2.094 -18 1 96.69 262 LEU B O 1
ATOM 4793 N N . SER B 1 263 ? 10.039 2.238 -17.281 1 96.31 263 SER B N 1
ATOM 4794 C CA . SER B 1 263 ? 10.57 1.505 -18.422 1 96.31 263 SER B CA 1
ATOM 4795 C C . SER B 1 263 ? 10.164 0.036 -18.375 1 96.31 263 SER B C 1
ATOM 4797 O O . SER B 1 263 ? 10.289 -0.682 -19.375 1 96.31 263 SER B O 1
ATOM 4799 N N . TYR B 1 264 ? 9.633 -0.393 -17.312 1 95.44 264 TYR B N 1
ATOM 4800 C CA . TYR B 1 264 ? 9.289 -1.803 -17.156 1 95.44 264 TYR B CA 1
ATOM 4801 C C . TYR B 1 264 ? 7.785 -2.018 -17.312 1 95.44 264 TYR B C 1
ATOM 4803 O O . TYR B 1 264 ? 7.305 -3.152 -17.25 1 95.44 264 TYR B O 1
ATOM 4811 N N . LEU B 1 265 ? 7.094 -0.886 -17.469 1 95 265 LEU B N 1
ATOM 4812 C CA . LEU B 1 265 ? 5.684 -1.015 -17.812 1 95 265 LEU B CA 1
ATOM 4813 C C . LEU B 1 265 ? 5.516 -1.735 -19.141 1 95 265 LEU B C 1
ATOM 4815 O O . LEU B 1 265 ? 6.27 -1.487 -20.094 1 95 265 LEU B O 1
ATOM 4819 N N . GLY B 1 266 ? 4.625 -2.65 -19.219 1 93.69 266 GLY B N 1
ATOM 4820 C CA . GLY B 1 266 ? 4.457 -3.473 -20.406 1 93.69 266 GLY B CA 1
ATOM 4821 C C . GLY B 1 266 ? 5.266 -4.754 -20.359 1 93.69 266 GLY B C 1
ATOM 4822 O O . GLY B 1 266 ? 5.164 -5.59 -21.266 1 93.69 266 GLY B O 1
ATOM 4823 N N . ARG B 1 267 ? 6.07 -4.875 -19.312 1 95.5 267 ARG B N 1
ATOM 4824 C CA . ARG B 1 267 ? 6.875 -6.082 -19.156 1 95.5 267 ARG B CA 1
ATOM 4825 C C . ARG B 1 267 ? 6.371 -6.93 -18 1 95.5 267 ARG B C 1
ATOM 4827 O O . ARG B 1 267 ? 6.355 -8.164 -18.078 1 95.5 267 ARG B O 1
ATOM 4834 N N . ILE B 1 268 ? 5.973 -6.324 -16.969 1 97.88 268 ILE B N 1
ATOM 4835 C CA . ILE B 1 268 ? 5.496 -6.988 -15.758 1 97.88 268 ILE B CA 1
ATOM 4836 C C . ILE B 1 268 ? 4.023 -7.359 -15.922 1 97.88 268 ILE B C 1
ATOM 4838 O O . ILE B 1 268 ? 3.227 -6.555 -16.406 1 97.88 268 ILE B O 1
ATOM 4842 N N . TRP B 1 269 ? 3.697 -8.555 -15.547 1 98.75 269 TRP B N 1
ATOM 4843 C CA . TRP B 1 269 ? 2.322 -9.039 -15.633 1 98.75 269 TRP B CA 1
ATOM 4844 C C . TRP B 1 269 ? 1.621 -8.922 -14.281 1 98.75 269 TRP B C 1
ATOM 4846 O O . TRP B 1 269 ? 2.266 -8.984 -13.234 1 98.75 269 TRP B O 1
ATOM 4856 N N . CYS B 1 270 ? 0.314 -8.695 -14.32 1 98.88 270 CYS B N 1
ATOM 4857 C CA . CYS B 1 270 ? -0.528 -8.68 -13.133 1 98.88 270 CYS B CA 1
ATOM 4858 C C . CYS B 1 270 ? -1.844 -9.406 -13.391 1 98.88 270 CYS B C 1
ATOM 4860 O O . CYS B 1 270 ? -2.297 -9.5 -14.531 1 98.88 270 CYS B O 1
ATOM 4862 N N . ASP B 1 271 ? -2.363 -9.969 -12.375 1 98.88 271 ASP B N 1
ATOM 4863 C CA . ASP B 1 271 ? -3.725 -10.469 -12.539 1 98.88 271 ASP B CA 1
ATOM 4864 C C . ASP B 1 271 ? -4.742 -9.336 -12.398 1 98.88 271 ASP B C 1
ATOM 4866 O O . ASP B 1 271 ? -4.375 -8.203 -12.094 1 98.88 271 ASP B O 1
ATOM 4870 N N . SER B 1 272 ? -5.984 -9.617 -12.664 1 98.81 272 SER B N 1
ATOM 4871 C CA . SER B 1 272 ? -7.031 -8.609 -12.727 1 98.81 272 SER B CA 1
ATOM 4872 C C . SER B 1 272 ? -7.785 -8.516 -11.398 1 98.81 272 SER B C 1
ATOM 4874 O O . SER B 1 272 ? -8.898 -7.992 -11.352 1 98.81 272 SER B O 1
ATOM 4876 N N . LEU B 1 273 ? -7.266 -9.031 -10.312 1 98.75 273 LEU B N 1
ATOM 4877 C CA . LEU B 1 273 ? -7.98 -9.133 -9.039 1 98.75 273 LEU B CA 1
ATOM 4878 C C . LEU B 1 273 ? -7.898 -7.816 -8.266 1 98.75 273 LEU B C 1
ATOM 4880 O O . LEU B 1 273 ? -7.156 -7.715 -7.289 1 98.75 273 LEU B O 1
ATOM 4884 N N . VAL B 1 274 ? -8.742 -6.781 -8.594 1 98.5 274 VAL B N 1
ATOM 4885 C CA . VAL B 1 274 ? -8.656 -5.461 -7.984 1 98.5 274 VAL B CA 1
ATOM 4886 C C . VAL B 1 274 ? -10.008 -5.078 -7.387 1 98.5 274 VAL B C 1
ATOM 4888 O O . VAL B 1 274 ? -10.117 -4.09 -6.66 1 98.5 274 VAL B O 1
ATOM 4891 N N . HIS B 1 275 ? -11.133 -5.715 -7.727 1 98.06 275 HIS B N 1
ATOM 4892 C CA . HIS B 1 275 ? -12.453 -5.633 -7.117 1 98.06 275 HIS B CA 1
ATOM 4893 C C . HIS B 1 275 ? -13.133 -4.305 -7.449 1 98.06 275 HIS B C 1
ATOM 4895 O O . HIS B 1 275 ? -14.156 -3.963 -6.855 1 98.06 275 HIS B O 1
ATOM 4901 N N . ASP B 1 276 ? -12.609 -3.488 -8.25 1 98.06 276 ASP B N 1
ATOM 4902 C CA . ASP B 1 276 ? -13.141 -2.164 -8.555 1 98.06 276 ASP B CA 1
ATOM 4903 C C . ASP B 1 276 ? -12.891 -1.793 -10.016 1 98.06 276 ASP B C 1
ATOM 4905 O O . ASP B 1 276 ? -11.773 -1.927 -10.516 1 98.06 276 ASP B O 1
ATOM 4909 N N . ALA B 1 277 ? -13.906 -1.328 -10.68 1 98.25 277 ALA B N 1
ATOM 4910 C CA . ALA B 1 277 ? -13.836 -1.057 -12.117 1 98.25 277 ALA B CA 1
ATOM 4911 C C . ALA B 1 277 ? -12.828 0.048 -12.414 1 98.25 277 ALA B C 1
ATOM 4913 O O . ALA B 1 277 ? -12.094 -0.024 -13.406 1 98.25 277 ALA B O 1
ATOM 4914 N N . ASP B 1 278 ? -12.836 1.121 -11.625 1 98.38 278 ASP B N 1
ATOM 4915 C CA . ASP B 1 278 ? -11.898 2.219 -11.852 1 98.38 278 ASP B CA 1
ATOM 4916 C C . ASP B 1 278 ? -10.453 1.768 -11.633 1 98.38 278 ASP B C 1
ATOM 4918 O O . ASP B 1 278 ? -9.555 2.18 -12.359 1 98.38 278 ASP B O 1
ATOM 4922 N N . SER B 1 279 ? -10.25 0.914 -10.625 1 98.75 279 SER B N 1
ATOM 4923 C CA . SER B 1 279 ? -8.922 0.357 -10.383 1 98.75 279 SER B CA 1
ATOM 4924 C C . SER B 1 279 ? -8.469 -0.524 -11.539 1 98.75 279 SER B C 1
ATOM 4926 O O . SER B 1 279 ? -7.297 -0.514 -11.914 1 98.75 279 SER B O 1
ATOM 4928 N N . LEU B 1 280 ? -9.414 -1.297 -12.094 1 98.81 280 LEU B N 1
ATOM 4929 C CA . LEU B 1 280 ? -9.094 -2.104 -13.266 1 98.81 280 LEU B CA 1
ATOM 4930 C C . LEU B 1 280 ? -8.664 -1.22 -14.43 1 98.81 280 LEU B C 1
ATOM 4932 O O . LEU B 1 280 ? -7.691 -1.527 -15.125 1 98.81 280 LEU B O 1
ATOM 4936 N N . ASP B 1 281 ? -9.367 -0.104 -14.609 1 98.69 281 ASP B N 1
ATOM 4937 C CA . ASP B 1 281 ? -9.023 0.825 -15.68 1 98.69 281 ASP B CA 1
ATOM 4938 C C . ASP B 1 281 ? -7.605 1.367 -15.5 1 98.69 281 ASP B C 1
ATOM 4940 O O . ASP B 1 281 ? -6.84 1.45 -16.453 1 98.69 281 ASP B O 1
ATOM 4944 N N . LEU B 1 282 ? -7.25 1.741 -14.289 1 98.75 282 LEU B N 1
ATOM 4945 C CA . LEU B 1 282 ? -5.906 2.242 -14.039 1 98.75 282 LEU B CA 1
ATOM 4946 C C . LEU B 1 282 ? -4.863 1.153 -14.273 1 98.75 282 LEU B C 1
ATOM 4948 O O . LEU B 1 282 ? -3.812 1.41 -14.867 1 98.75 282 LEU B O 1
ATOM 4952 N N . LEU B 1 283 ? -5.16 -0.038 -13.812 1 98.81 283 LEU B N 1
ATOM 4953 C CA . LEU B 1 283 ? -4.27 -1.176 -14 1 98.81 283 LEU B CA 1
ATOM 4954 C C . LEU B 1 283 ? -3.961 -1.388 -15.477 1 98.81 283 LEU B C 1
ATOM 4956 O O . LEU B 1 283 ? -2.795 -1.486 -15.867 1 98.81 283 LEU B O 1
ATOM 4960 N N . VAL B 1 284 ? -4.992 -1.423 -16.266 1 98.62 284 VAL B N 1
ATOM 4961 C CA . VAL B 1 284 ? -4.852 -1.647 -17.703 1 98.62 284 VAL B CA 1
ATOM 4962 C C . VAL B 1 284 ? -4.051 -0.509 -18.328 1 98.62 284 VAL B C 1
ATOM 4964 O O . VAL B 1 284 ? -3.158 -0.747 -19.141 1 98.62 284 VAL B O 1
ATOM 4967 N N . LYS B 1 285 ? -4.359 0.657 -17.906 1 97.88 285 LYS B N 1
ATOM 4968 C CA . LYS B 1 285 ? -3.695 1.827 -18.469 1 97.88 285 LYS B CA 1
ATOM 4969 C C . LYS B 1 285 ? -2.201 1.817 -18.156 1 97.88 285 LYS B C 1
ATOM 4971 O O . LYS B 1 285 ? -1.382 2.166 -19.016 1 97.88 285 LYS B O 1
ATOM 4976 N N . LYS B 1 286 ? -1.835 1.429 -17.016 1 98.19 286 LYS B N 1
ATOM 4977 C CA . LYS B 1 286 ? -0.444 1.501 -16.578 1 98.19 286 LYS B CA 1
ATOM 4978 C C . LYS B 1 286 ? 0.346 0.284 -17.047 1 98.19 286 LYS B C 1
ATOM 4980 O O . LYS B 1 286 ? 1.407 0.427 -17.656 1 98.19 286 LYS B O 1
ATOM 4985 N N . MET B 1 287 ? -0.189 -0.917 -16.812 1 98.25 287 MET B N 1
ATOM 4986 C CA . MET B 1 287 ? 0.583 -2.135 -17.047 1 98.25 287 MET B CA 1
ATOM 4987 C C . MET B 1 287 ? 0.491 -2.566 -18.5 1 98.25 287 MET B C 1
ATOM 4989 O O . MET B 1 287 ? 1.356 -3.291 -19 1 98.25 287 MET B O 1
ATOM 4993 N N . GLY B 1 288 ? -0.619 -2.193 -19.188 1 98.31 288 GLY B N 1
ATOM 4994 C CA . GLY B 1 288 ? -0.846 -2.602 -20.562 1 98.31 288 GLY B CA 1
ATOM 4995 C C . GLY B 1 288 ? -1.826 -3.752 -20.703 1 98.31 288 GLY B C 1
ATOM 4996 O O . GLY B 1 288 ? -1.762 -4.719 -19.938 1 98.31 288 GLY B O 1
ATOM 4997 N N . ILE B 1 289 ? -2.686 -3.689 -21.672 1 98.56 289 ILE B N 1
ATOM 4998 C CA . ILE B 1 289 ? -3.789 -4.621 -21.875 1 98.56 289 ILE B CA 1
ATOM 4999 C C . ILE B 1 289 ? -3.24 -6.035 -22.062 1 98.56 289 ILE B C 1
ATOM 5001 O O . ILE B 1 289 ? -3.863 -7.012 -21.641 1 98.56 289 ILE B O 1
ATOM 5005 N N . ASP B 1 290 ? -2.055 -6.141 -22.578 1 98.56 290 ASP B N 1
ATOM 5006 C CA . ASP B 1 290 ? -1.486 -7.441 -22.938 1 98.56 290 ASP B CA 1
ATOM 5007 C C . ASP B 1 290 ? -0.756 -8.062 -21.734 1 98.56 290 ASP B C 1
ATOM 5009 O O . ASP B 1 290 ? -0.193 -9.148 -21.844 1 98.56 290 ASP B O 1
ATOM 5013 N N . ARG B 1 291 ? -0.787 -7.344 -20.609 1 98.81 291 ARG B N 1
ATOM 5014 C CA . ARG B 1 291 ? -0.033 -7.801 -19.438 1 98.81 291 ARG B CA 1
ATOM 5015 C C . ARG B 1 291 ? -0.958 -8.062 -18.266 1 98.81 291 ARG B C 1
ATOM 5017 O O . ARG B 1 291 ? -0.499 -8.172 -17.125 1 98.81 291 ARG B O 1
ATOM 5024 N N . ILE B 1 292 ? -2.232 -8.125 -18.531 1 98.88 292 ILE B N 1
ATOM 5025 C CA . ILE B 1 292 ? -3.219 -8.406 -17.5 1 98.88 292 ILE B CA 1
ATOM 5026 C C . ILE B 1 292 ? -3.883 -9.75 -17.766 1 98.88 292 ILE B C 1
ATOM 5028 O O . ILE B 1 292 ? -4.34 -10.016 -18.875 1 98.88 292 ILE B O 1
ATOM 5032 N N . VAL B 1 293 ? -3.871 -10.602 -16.766 1 98.88 293 VAL B N 1
ATOM 5033 C CA . VAL B 1 293 ? -4.496 -11.914 -16.875 1 98.88 293 VAL B CA 1
ATOM 5034 C C . VAL B 1 293 ? -5.637 -12.031 -15.875 1 98.88 293 VAL B C 1
ATOM 5036 O O . VAL B 1 293 ? -5.633 -11.352 -14.836 1 98.88 293 VAL B O 1
ATOM 5039 N N . LEU B 1 294 ? -6.594 -12.859 -16.172 1 98.81 294 LEU B N 1
ATOM 5040 C CA . LEU B 1 294 ? -7.621 -13.188 -15.188 1 98.81 294 LEU B CA 1
ATOM 5041 C C . LEU B 1 294 ? -7.027 -13.945 -14 1 98.81 294 LEU B C 1
ATOM 5043 O O . LEU B 1 294 ? -6.238 -14.875 -14.188 1 98.81 294 LEU B O 1
ATOM 5047 N N . GLY B 1 295 ? -7.332 -13.562 -12.844 1 98.81 295 GLY B N 1
ATOM 5048 C CA . GLY B 1 295 ? -6.98 -14.242 -11.609 1 98.81 295 GLY B CA 1
ATOM 5049 C C . GLY B 1 295 ? -8 -14.047 -10.508 1 98.81 295 GLY B C 1
ATOM 5050 O O . GLY B 1 295 ? -8.305 -12.906 -10.133 1 98.81 295 GLY B O 1
ATOM 5051 N N . SER B 1 296 ? -8.484 -15.117 -9.93 1 98.69 296 SER B N 1
ATOM 5052 C CA . SER B 1 296 ? -9.609 -14.984 -9.008 1 98.69 296 SER B CA 1
ATOM 5053 C C . SER B 1 296 ? -9.164 -15.203 -7.562 1 98.69 296 SER B C 1
ATOM 5055 O O . SER B 1 296 ? -9.828 -14.75 -6.629 1 98.69 296 SER B O 1
ATOM 5057 N N . ASP B 1 297 ? -8.078 -15.906 -7.32 1 98.25 297 ASP B N 1
ATOM 5058 C CA . ASP B 1 297 ? -7.68 -16.359 -5.988 1 98.25 297 ASP B CA 1
ATOM 5059 C C . ASP B 1 297 ? -8.656 -17.391 -5.449 1 98.25 297 ASP B C 1
ATOM 5061 O O . ASP B 1 297 ? -8.82 -17.531 -4.234 1 98.25 297 ASP B O 1
ATOM 5065 N N . TYR B 1 298 ? -9.281 -18.172 -6.336 1 97.62 298 TYR B N 1
ATOM 5066 C CA . TYR B 1 298 ? -10.117 -19.328 -5.996 1 97.62 298 TYR B CA 1
ATOM 5067 C C . TYR B 1 298 ? -9.328 -20.344 -5.191 1 97.62 298 TYR B C 1
ATOM 5069 O O . TYR B 1 298 ? -8.156 -20.609 -5.48 1 97.62 298 TYR B O 1
ATOM 5077 N N . PRO B 1 299 ? -10.008 -20.891 -4.148 1 96.5 299 PRO B N 1
ATOM 5078 C CA . PRO B 1 299 ? -11.43 -20.781 -3.811 1 96.5 299 PRO B CA 1
ATOM 5079 C C . PRO B 1 299 ? -11.672 -19.891 -2.59 1 96.5 299 PRO B C 1
ATOM 5081 O O . PRO B 1 299 ? -12.633 -20.109 -1.847 1 96.5 299 PRO B O 1
ATOM 5084 N N . PHE B 1 300 ? -10.914 -18.922 -2.363 1 94.75 300 PHE B N 1
ATOM 5085 C CA . PHE B 1 300 ? -10.914 -18.219 -1.086 1 94.75 300 PHE B CA 1
ATOM 5086 C C . PHE B 1 300 ? -11.867 -17.031 -1.126 1 94.75 300 PHE B C 1
ATOM 5088 O O . PHE B 1 300 ? -12.086 -16.438 -2.186 1 94.75 300 PHE B O 1
ATOM 5095 N N . PRO B 1 301 ? -12.305 -16.594 0.02 1 93.62 301 PRO B N 1
ATOM 5096 C CA . PRO B 1 301 ? -13.352 -15.578 0.1 1 93.62 301 PRO B CA 1
ATOM 5097 C C . PRO B 1 301 ? -12.898 -14.227 -0.441 1 93.62 301 PRO B C 1
ATOM 5099 O O . PRO B 1 301 ? -13.711 -13.469 -0.986 1 93.62 301 PRO B O 1
ATOM 5102 N N . LEU B 1 302 ? -11.672 -13.891 -0.299 1 95.31 302 LEU B N 1
ATOM 5103 C CA . LEU B 1 302 ? -11.195 -12.586 -0.726 1 95.31 302 LEU B CA 1
ATOM 5104 C C . LEU B 1 302 ? -11.008 -12.539 -2.238 1 95.31 302 LEU B C 1
ATOM 5106 O O . LEU B 1 302 ? -10.812 -11.461 -2.814 1 95.31 302 LEU B O 1
ATOM 5110 N N . GLY B 1 303 ? -11.086 -13.695 -2.875 1 97 303 GLY B N 1
ATOM 5111 C CA . GLY B 1 303 ? -10.992 -13.766 -4.324 1 97 303 GLY B CA 1
ATOM 5112 C C . GLY B 1 303 ? -12.273 -13.359 -5.023 1 97 303 GLY B C 1
ATOM 5113 O O . GLY B 1 303 ? -13.25 -12.977 -4.371 1 97 303 GLY B O 1
ATOM 5114 N N . GLU B 1 304 ? -12.242 -13.328 -6.309 1 96.56 304 GLU B N 1
ATOM 5115 C CA . GLU B 1 304 ? -13.438 -13.094 -7.113 1 96.56 304 GLU B CA 1
ATOM 5116 C C . GLU B 1 304 ? -14.336 -14.32 -7.137 1 96.56 304 GLU B C 1
ATOM 5118 O O . GLU B 1 304 ? -13.93 -15.383 -7.609 1 96.56 304 GLU B O 1
ATOM 5123 N N . GLN B 1 305 ? -15.531 -14.195 -6.746 1 93.81 305 GLN B N 1
ATOM 5124 C CA . GLN B 1 305 ? -16.438 -15.336 -6.617 1 93.81 305 GLN B CA 1
ATOM 5125 C C . GLN B 1 305 ? -16.953 -15.781 -7.98 1 93.81 305 GLN B C 1
ATOM 5127 O O . GLN B 1 305 ? -17.25 -16.953 -8.18 1 93.81 305 GLN B O 1
ATOM 5132 N N . LYS B 1 306 ? -17.141 -14.867 -8.844 1 96.62 306 LYS B N 1
ATOM 5133 C CA . LYS B 1 306 ? -17.375 -15.125 -10.258 1 96.62 306 LYS B CA 1
ATOM 5134 C C . LYS B 1 306 ? -16.203 -14.648 -11.117 1 96.62 306 LYS B C 1
ATOM 5136 O O . LYS B 1 306 ? -16.219 -13.516 -11.617 1 96.62 306 LYS B O 1
ATOM 5141 N N . PRO B 1 307 ? -15.258 -15.555 -11.32 1 98.12 307 PRO B N 1
ATOM 5142 C CA . PRO B 1 307 ? -14.023 -15.156 -11.992 1 98.12 307 PRO B CA 1
ATOM 5143 C C . PRO B 1 307 ? -14.273 -14.438 -13.312 1 98.12 307 PRO B C 1
ATOM 5145 O O . PRO B 1 307 ? -14.922 -14.992 -14.203 1 98.12 307 PRO B O 1
ATOM 5148 N N . GLY B 1 308 ? -13.75 -13.227 -13.414 1 97.75 308 GLY B N 1
ATOM 5149 C CA . GLY B 1 308 ? -13.805 -12.484 -14.664 1 97.75 308 GLY B CA 1
ATOM 5150 C C . GLY B 1 308 ? -15 -11.555 -14.75 1 97.75 308 GLY B C 1
ATOM 5151 O O . GLY B 1 308 ? -15.141 -10.805 -15.727 1 97.75 308 GLY B O 1
ATOM 5152 N N . GLU B 1 309 ? -15.844 -11.562 -13.781 1 97.75 309 GLU B N 1
ATOM 5153 C CA . GLU B 1 309 ? -17.047 -10.734 -13.836 1 97.75 309 GLU B CA 1
ATOM 5154 C C . GLU B 1 309 ? -16.703 -9.258 -13.969 1 97.75 309 GLU B C 1
ATOM 5156 O O . GLU B 1 309 ? -17.312 -8.539 -14.758 1 97.75 309 GLU B O 1
ATOM 5161 N N . LEU B 1 310 ? -15.766 -8.789 -13.211 1 98.12 310 LEU B N 1
ATOM 5162 C CA . LEU B 1 310 ? -15.359 -7.391 -13.266 1 98.12 310 LEU B CA 1
ATOM 5163 C C . LEU B 1 310 ? -14.922 -7.008 -14.672 1 98.12 310 LEU B C 1
ATOM 5165 O O . LEU B 1 310 ? -15.281 -5.938 -15.172 1 98.12 310 LEU B O 1
ATOM 5169 N N . VAL B 1 311 ? -14.148 -7.887 -15.305 1 98.62 311 VAL B N 1
ATOM 5170 C CA . VAL B 1 311 ? -13.648 -7.656 -16.656 1 98.62 311 VAL B CA 1
ATOM 5171 C C . VAL B 1 311 ? -14.812 -7.688 -17.641 1 98.62 311 VAL B C 1
ATOM 5173 O O . VAL B 1 311 ? -14.93 -6.809 -18.5 1 98.62 311 VAL B O 1
ATOM 5176 N N . GLN B 1 312 ? -15.648 -8.625 -17.484 1 97.38 312 GLN B N 1
ATOM 5177 C CA . GLN B 1 312 ? -16.781 -8.805 -18.391 1 97.38 312 GLN B CA 1
ATOM 5178 C C . GLN B 1 312 ? -17.703 -7.598 -18.359 1 97.38 312 GLN B C 1
ATOM 5180 O O . GLN B 1 312 ? -18.266 -7.199 -19.375 1 97.38 312 GLN B O 1
ATOM 5185 N N . LEU B 1 313 ? -17.875 -7.012 -17.219 1 97.25 313 LEU B N 1
ATOM 5186 C CA . LEU B 1 313 ? -18.844 -5.934 -17.031 1 97.25 313 LEU B CA 1
ATOM 5187 C C . LEU B 1 313 ? -18.203 -4.578 -17.328 1 97.25 313 LEU B C 1
ATOM 5189 O O . LEU B 1 313 ? -18.891 -3.549 -17.297 1 97.25 313 LEU B O 1
ATOM 5193 N N . SER B 1 314 ? -16.938 -4.629 -17.562 1 97.81 314 SER B N 1
ATOM 5194 C CA . SER B 1 314 ? -16.266 -3.365 -17.828 1 97.81 314 SER B CA 1
ATOM 5195 C C . SER B 1 314 ? -16.922 -2.623 -19 1 97.81 314 SER B C 1
ATOM 5197 O O . SER B 1 314 ? -17.203 -3.223 -20.031 1 97.81 314 SER B O 1
ATOM 5199 N N . LYS B 1 315 ? -17.078 -1.304 -18.891 1 96.75 315 LYS B N 1
ATOM 5200 C CA . LYS B 1 315 ? -17.672 -0.475 -19.938 1 96.75 315 LYS B CA 1
ATOM 5201 C C . LYS B 1 315 ? -16.578 0.191 -20.781 1 96.75 315 LYS B C 1
ATOM 5203 O O . LYS B 1 315 ? -16.875 0.771 -21.828 1 96.75 315 LYS B O 1
ATOM 5208 N N . THR B 1 316 ? -15.383 0.03 -20.344 1 97.31 316 THR B N 1
ATOM 5209 C CA . THR B 1 316 ? -14.297 0.733 -21.016 1 97.31 316 THR B CA 1
ATOM 5210 C C . THR B 1 316 ? -13.508 -0.219 -21.906 1 97.31 316 THR B C 1
ATOM 5212 O O . THR B 1 316 ? -12.852 0.215 -22.859 1 97.31 316 THR B O 1
ATOM 5215 N N . LEU B 1 317 ? -13.594 -1.486 -21.688 1 98.31 317 LEU B N 1
ATOM 5216 C CA . LEU B 1 317 ? -12.828 -2.473 -22.438 1 98.31 317 LEU B CA 1
ATOM 5217 C C . LEU B 1 317 ? -13.625 -2.967 -23.641 1 98.31 317 LEU B C 1
ATOM 5219 O O . LEU B 1 317 ? -14.828 -3.211 -23.547 1 98.31 317 LEU B O 1
ATOM 5223 N N . SER B 1 318 ? -12.992 -3.082 -24.781 1 98.12 318 SER B N 1
ATOM 5224 C CA . SER B 1 318 ? -13.594 -3.719 -25.953 1 98.12 318 SER B CA 1
ATOM 5225 C C . SER B 1 318 ? -13.734 -5.227 -25.75 1 98.12 318 SER B C 1
ATOM 5227 O O . SER B 1 318 ? -13.109 -5.793 -24.844 1 98.12 318 SER B O 1
ATOM 5229 N N . ASP B 1 319 ? -14.477 -5.828 -26.562 1 97.44 319 ASP B N 1
ATOM 5230 C CA . ASP B 1 319 ? -14.625 -7.277 -26.5 1 97.44 319 ASP B CA 1
ATOM 5231 C C . ASP B 1 319 ? -13.289 -7.977 -26.75 1 97.44 319 ASP B C 1
ATOM 5233 O O . ASP B 1 319 ? -13 -9.008 -26.141 1 97.44 319 ASP B O 1
ATOM 5237 N N . GLN B 1 320 ? -12.539 -7.43 -27.625 1 97.88 320 GLN B N 1
ATOM 5238 C CA . GLN B 1 320 ? -11.219 -7.988 -27.906 1 97.88 320 GLN B CA 1
ATOM 5239 C C . GLN B 1 320 ? -10.32 -7.895 -26.672 1 97.88 320 GLN B C 1
ATOM 5241 O O . GLN B 1 320 ? -9.609 -8.844 -26.344 1 97.88 320 GLN B O 1
ATOM 5246 N N . ASP B 1 321 ? -10.344 -6.746 -26.016 1 98.56 321 ASP B N 1
ATOM 5247 C CA . ASP B 1 321 ? -9.531 -6.547 -24.828 1 98.56 321 ASP B CA 1
ATOM 5248 C C . ASP B 1 321 ? -10 -7.461 -23.688 1 98.56 321 ASP B C 1
ATOM 5250 O O . ASP B 1 321 ? -9.18 -8.008 -22.953 1 98.56 321 ASP B O 1
ATOM 5254 N N . LYS B 1 322 ? -11.32 -7.613 -23.609 1 98.56 322 LYS B N 1
ATOM 5255 C CA . LYS B 1 322 ? -11.859 -8.539 -22.609 1 98.56 322 LYS B CA 1
ATOM 5256 C C . LYS B 1 322 ? -11.352 -9.961 -22.859 1 98.56 322 LYS B C 1
ATOM 5258 O O . LYS B 1 322 ? -10.945 -10.648 -21.922 1 98.56 322 LYS B O 1
ATOM 5263 N N . ALA B 1 323 ? -11.352 -10.375 -24.062 1 97.81 323 ALA B N 1
ATOM 5264 C CA . ALA B 1 323 ? -10.898 -11.719 -24.422 1 97.81 323 ALA B CA 1
ATOM 5265 C C . ALA B 1 323 ? -9.43 -11.914 -24.062 1 97.81 323 ALA B C 1
ATOM 5267 O O . ALA B 1 323 ? -9.039 -12.992 -23.609 1 97.81 323 ALA B O 1
ATOM 5268 N N . LYS B 1 324 ? -8.648 -10.898 -24.25 1 98.5 324 LYS B N 1
ATOM 5269 C CA . LYS B 1 324 ? -7.238 -10.961 -23.875 1 98.5 324 LYS B CA 1
ATOM 5270 C C . LYS B 1 324 ? -7.086 -11.227 -22.375 1 98.5 324 LYS B C 1
ATOM 5272 O O . LYS B 1 324 ? -6.438 -12.195 -21.984 1 98.5 324 LYS B O 1
ATOM 5277 N N . ILE B 1 325 ? -7.77 -10.461 -21.547 1 98.88 325 ILE B N 1
ATOM 5278 C CA . ILE B 1 325 ? -7.637 -10.57 -20.094 1 98.88 325 ILE B CA 1
ATOM 5279 C C . ILE B 1 325 ? -8.234 -11.898 -19.625 1 98.88 325 ILE B C 1
ATOM 5281 O O . ILE B 1 325 ? -7.66 -12.57 -18.766 1 98.88 325 ILE B O 1
ATOM 5285 N N . LEU B 1 326 ? -9.297 -12.297 -20.234 1 98.25 326 LEU B N 1
ATOM 5286 C CA . LEU B 1 326 ? -10.047 -13.445 -19.734 1 98.25 326 LEU B CA 1
ATOM 5287 C C . LEU B 1 326 ? -9.312 -14.742 -20.031 1 98.25 326 LEU B C 1
ATOM 5289 O O . LEU B 1 326 ? -9.492 -15.742 -19.312 1 98.25 326 LEU B O 1
ATOM 5293 N N . GLY B 1 327 ? -8.422 -14.719 -21.125 1 97.12 327 GLY B N 1
ATOM 5294 C CA . GLY B 1 327 ? -7.812 -16.016 -21.359 1 97.12 327 GLY B CA 1
ATOM 5295 C C . GLY B 1 327 ? -6.582 -15.953 -22.25 1 97.12 327 GLY B C 1
ATOM 5296 O O . GLY B 1 327 ? -5.578 -16.609 -21.969 1 97.12 327 GLY B O 1
ATOM 5297 N N . GLU B 1 328 ? -6.582 -15.117 -23.266 1 96.81 328 GLU B N 1
ATOM 5298 C CA . GLU B 1 328 ? -5.516 -15.109 -24.266 1 96.81 328 GLU B CA 1
ATOM 5299 C C . GLU B 1 328 ? -4.176 -14.742 -23.641 1 96.81 328 GLU B C 1
ATOM 5301 O O . GLU B 1 328 ? -3.148 -15.352 -23.953 1 96.81 328 GLU B O 1
ATOM 5306 N N . ASN B 1 329 ? -4.199 -13.797 -22.75 1 98.31 329 ASN B N 1
ATOM 5307 C CA . ASN B 1 329 ? -2.955 -13.344 -22.141 1 98.31 329 ASN B CA 1
ATOM 5308 C C . ASN B 1 329 ? -2.34 -14.43 -21.266 1 98.31 329 ASN B C 1
ATOM 5310 O O . ASN B 1 329 ? -1.116 -14.562 -21.203 1 98.31 329 ASN B O 1
ATOM 5314 N N . ALA B 1 330 ? -3.166 -15.18 -20.562 1 97.81 330 ALA B N 1
ATOM 5315 C CA . ALA B 1 330 ? -2.639 -16.25 -19.719 1 97.81 330 ALA B CA 1
ATOM 5316 C C . ALA B 1 330 ? -1.88 -17.281 -20.547 1 97.81 330 ALA B C 1
ATOM 5318 O O . ALA B 1 330 ? -0.819 -17.75 -20.141 1 97.81 330 ALA B O 1
ATOM 5319 N N . ILE B 1 331 ? -2.416 -17.594 -21.719 1 95.81 331 ILE B N 1
ATOM 5320 C CA . ILE B 1 331 ? -1.756 -18.531 -22.609 1 95.81 331 ILE B CA 1
ATOM 5321 C C . ILE B 1 331 ? -0.416 -17.953 -23.062 1 95.81 331 ILE B C 1
ATOM 5323 O O . ILE B 1 331 ? 0.603 -18.656 -23.047 1 95.81 331 ILE B O 1
ATOM 5327 N N . LYS B 1 332 ? -0.411 -16.703 -23.422 1 95.94 332 LYS B N 1
ATOM 5328 C CA . LYS B 1 332 ? 0.814 -16.016 -23.844 1 95.94 332 LYS B CA 1
ATOM 5329 C C . LYS B 1 332 ? 1.84 -15.992 -22.719 1 95.94 332 LYS B C 1
ATOM 5331 O O . LYS B 1 332 ? 3.043 -16.109 -22.969 1 95.94 332 LYS B O 1
ATOM 5336 N N . PHE B 1 333 ? 1.399 -15.844 -21.531 1 97.81 333 PHE B N 1
ATOM 5337 C CA . PHE B 1 333 ? 2.254 -15.75 -20.344 1 97.81 333 PHE B CA 1
ATOM 5338 C C . PHE B 1 333 ? 3.111 -17 -20.203 1 97.81 333 PHE B C 1
ATOM 5340 O O . PHE B 1 333 ? 4.277 -16.922 -19.812 1 97.81 333 PHE B O 1
ATOM 5347 N N . PHE B 1 334 ? 2.605 -18.156 -20.578 1 96.56 334 PHE B N 1
ATOM 5348 C CA . PHE B 1 334 ? 3.314 -19.406 -20.359 1 96.56 334 PHE B CA 1
ATOM 5349 C C . PHE B 1 334 ? 4.156 -19.781 -21.578 1 96.56 334 PHE B C 1
ATOM 5351 O O . PHE B 1 334 ? 4.906 -20.75 -21.547 1 96.56 334 PHE B O 1
ATOM 5358 N N . GLY B 1 335 ? 4.023 -19.016 -22.609 1 90.62 335 GLY B N 1
ATOM 5359 C CA . GLY B 1 335 ? 4.852 -19.219 -23.797 1 90.62 335 GLY B CA 1
ATOM 5360 C C . GLY B 1 335 ? 4.742 -20.609 -24.359 1 90.62 335 GLY B C 1
ATOM 5361 O O . GLY B 1 335 ? 3.639 -21.109 -24.609 1 90.62 335 GLY B O 1
ATOM 5362 N N . SER B 1 336 ? 5.922 -21.234 -24.578 1 87 336 SER B N 1
ATOM 5363 C CA . SER B 1 336 ? 5.992 -22.516 -25.266 1 87 336 SER B CA 1
ATOM 5364 C C . SER B 1 336 ? 5.562 -23.656 -24.328 1 87 336 SER B C 1
ATOM 5366 O O . SER B 1 336 ? 5.379 -24.781 -24.781 1 87 336 SER B O 1
ATOM 5368 N N . ARG B 1 337 ? 5.273 -23.297 -23.109 1 89.81 337 ARG B N 1
ATOM 5369 C CA . ARG B 1 337 ? 4.984 -24.328 -22.109 1 89.81 337 ARG B CA 1
ATOM 5370 C C . ARG B 1 337 ? 3.525 -24.766 -22.188 1 89.81 337 ARG B C 1
ATOM 5372 O O . ARG B 1 337 ? 3.156 -25.797 -21.641 1 89.81 337 ARG B O 1
ATOM 5379 N N . VAL B 1 338 ? 2.721 -23.906 -22.812 1 90.44 338 VAL B N 1
ATOM 5380 C CA . VAL B 1 338 ? 1.301 -24.234 -22.906 1 90.44 338 VAL B CA 1
ATOM 5381 C C . VAL B 1 338 ? 0.855 -24.172 -24.359 1 90.44 338 VAL B C 1
ATOM 5383 O O . VAL B 1 338 ? 1.173 -23.203 -25.078 1 90.44 338 VAL B O 1
ATOM 5386 N N . ASP B 1 339 ? 0.169 -25.234 -24.797 1 86.31 339 ASP B N 1
ATOM 5387 C CA . ASP B 1 339 ? -0.448 -25.297 -26.109 1 86.31 339 ASP B CA 1
ATOM 5388 C C . ASP B 1 339 ? -1.931 -24.938 -26.047 1 86.31 339 ASP B C 1
ATOM 5390 O O . ASP B 1 339 ? -2.746 -25.734 -25.578 1 86.31 339 ASP B O 1
ATOM 5394 N N . ALA B 1 340 ? -2.221 -23.859 -26.578 1 84.88 340 ALA B N 1
ATOM 5395 C CA . ALA B 1 340 ? -3.578 -23.328 -26.516 1 84.88 340 ALA B CA 1
ATOM 5396 C C . ALA B 1 340 ? -4.582 -24.312 -27.109 1 84.88 340 ALA B C 1
ATOM 5398 O O . ALA B 1 340 ? -5.734 -24.375 -26.672 1 84.88 340 ALA B O 1
ATOM 5399 N N . SER B 1 341 ? -4.152 -25.016 -28.094 1 85.38 341 SER B N 1
ATOM 5400 C CA . SER B 1 341 ? -5.055 -25.906 -28.812 1 85.38 341 SER B CA 1
ATOM 5401 C C . SER B 1 341 ? -5.586 -27 -27.875 1 85.38 341 SER B C 1
ATOM 5403 O O . SER B 1 341 ? -6.699 -27.5 -28.062 1 85.38 341 SER B O 1
ATOM 5405 N N . LEU B 1 342 ? -4.824 -27.328 -26.891 1 81.94 342 LEU B N 1
ATOM 5406 C CA . LEU B 1 342 ? -5.242 -28.328 -25.922 1 81.94 342 LEU B CA 1
ATOM 5407 C C . LEU B 1 342 ? -6.445 -27.844 -25.125 1 81.94 342 LEU B C 1
ATOM 5409 O O . LEU B 1 342 ? -7.301 -28.641 -24.734 1 81.94 342 LEU B O 1
ATOM 5413 N N . TYR B 1 343 ? -6.566 -26.562 -24.938 1 83.88 343 TYR B N 1
ATOM 5414 C CA . TYR B 1 343 ? -7.578 -26.016 -24.047 1 83.88 343 TYR B CA 1
ATOM 5415 C C . TYR B 1 343 ? -8.773 -25.5 -24.844 1 83.88 343 TYR B C 1
ATOM 5417 O O . TYR B 1 343 ? -9.891 -25.406 -24.312 1 83.88 343 TYR B O 1
ATOM 5425 N N . LEU B 1 344 ? -8.57 -25.156 -26.125 1 80.44 344 LEU B N 1
ATOM 5426 C CA . LEU B 1 344 ? -9.656 -24.719 -27 1 80.44 344 LEU B CA 1
ATOM 5427 C C . LEU B 1 344 ? -10.539 -25.891 -27.406 1 80.44 344 LEU B C 1
ATOM 5429 O O . LEU B 1 344 ? -11.75 -25.734 -27.578 1 80.44 344 LEU B O 1
ATOM 5433 N N . LYS B 1 345 ? -9.953 -27.031 -27.594 1 72 345 LYS B N 1
ATOM 5434 C CA . LYS B 1 345 ? -10.68 -28.234 -27.984 1 72 345 LYS B CA 1
ATOM 5435 C C . LYS B 1 345 ? -11.68 -28.656 -26.906 1 72 345 LYS B C 1
ATOM 5437 O O . LYS B 1 345 ? -12.719 -29.25 -27.219 1 72 345 LYS B O 1
ATOM 5442 N N . ASN B 1 346 ? -11.438 -28.328 -25.75 1 68.81 346 ASN B N 1
ATOM 5443 C CA . ASN B 1 346 ? -12.234 -28.797 -24.625 1 68.81 346 ASN B CA 1
ATOM 5444 C C . ASN B 1 346 ? -13.227 -27.734 -24.172 1 68.81 346 ASN B C 1
ATOM 5446 O O . ASN B 1 346 ? -13.844 -27.859 -23.109 1 68.81 346 ASN B O 1
ATOM 5450 N N . LYS B 1 347 ? -13.203 -26.641 -24.922 1 72 347 LYS B N 1
ATOM 5451 C CA . LYS B 1 347 ? -14.156 -25.594 -24.578 1 72 347 LYS B CA 1
ATOM 5452 C C . LYS B 1 347 ? -15.578 -25.984 -24.984 1 72 347 LYS B C 1
ATOM 5454 O O . LYS B 1 347 ? -15.797 -26.469 -26.094 1 72 347 LYS B O 1
#

pLDDT: mean 95.42, std 7.06, range [30.2, 98.94]

Nearest PDB structures (foldseek):
  4ofc-assembly1_A  TM=9.940E-01  e=1.723E-46  Homo sapiens
  4ign-assembly2_B  TM=9.945E-01  e=4.733E-46  Homo sapiens
  2hbv-assembly1_A  TM=9.557E-01  e=6.189E-35  Pseudomonas fluorescens
  6mgt-assembly1_B  TM=9.584E-01  e=1.284E-34  Pseudomonas fluorescens
  8yt2-assembly2_B  TM=9.548E-01  e=8.658E-34  Pseudomonas fluorescens

InterPro domains:
  IPR006680 Amidohydrolase-related [PF04909] (9-335)
  IPR032465 2-amino-3-carboxymuconate-6-semialdehyde decarboxylase [PTHR21240] (7-336)
  IPR032466 Metal-dependent hydrolase [SSF51556] (8-336)

Secondary structure (DSSP, 8-state):
---PPPP-EEEEEEE--S----HHHHHSSS--EEEEE-TTS-EEEEETTEEEEEE-GGGT-HHHHHHHHHHHT--EEEEEE-GGG--TTS-HHHHHHHHHHHHHHHHHHHHHSTTTEEEEE---TTSHHHHHHHHHIIIIIS---EEEEESSBTTB-TT-GGGHHHHHHHHHTT-EEEEE------SGGGSSTTHIIIIIHHHHHHHHHHHHHHTTHHHH-TT-EEEESGGGTTHHHHHHHHHHHHHH-HHHHTTS--S-GGGGTTTSEEES--SSHHHHHHHHHHH-GGGEE----BTSTTS-SSTTHHHHT-SSS-HHHHHIIIIIHHHHHHGGG--HHHHHTT-/---PPPP-EEEEEEE--S----HHHHHSSS--EEEEE-TTS-EEEEETTEEEEEE-GGGT-HHHHHHHHHHHT--EEEEEE-GGG--TTS-HHHHHHHHHHHHHHHHHHHHHSTTTEEEEE---TTSHHHHHHHHHIIIIIS---EEEEESSBTTB-TT-GGGHHHHHHHHHTT-EEEEE------SGGGSSTTHIIIIIHHHHHHHHHHHHHHTTHHHH-TT-EEEESGGGTTHHHHHHHHHHHHHH-TTTSTTS--S-GGGGTTTSEEES--SSHHHHHHHHHHH-GGGEE----BTSTTS-SSTTHHHHT-SSS-HHHHHIIIIIHHHHHHGGG--HHHHHTT-

Foldseek 3Di:
DPPPDFAFEAEAEEADAPADDPLCVVVVHFQAWHWDDDPVQKIFIDHPRHTDDIGHCCRHPLVVVVVLCVVQVHLAYEYEHDQSLLPLVDDLVSSLVSQVVRLLSQLVSCVVPFQHYAYAGRASQNQQVRRLVVQCCSVVPSLHLAHEDECARVVGGPLPPNNLSVLVSCLVSVHAYEYFHRDWDCDDPNVPPVNCVVPVRLVSLLSSLLCCALSCVCVVRVSYAYEYEQLSRCCLVCLVVQQVCCPPCVVPRNPNHDDGSQVCQCRYAYEQNPPDLVSSVSSCVRNHLLRYAWHFHPPDDSGNSNTLPSLVPHPPDDPVSSSNRRRVSSQVSSPPSDDVVRNVVSD/DPPPDFAFEAEAEEADAPADDPLCVVVVHFQAWHWADDPVQKIFIDHPRHTDDIGHPCRHPLVVVVVLCVVQVHLAYEYEHDQSLLPLVDDLVSSLVSQVVRLLSQLVSCVVPFQHYAYAGRASQNQQVRRLVVQCCSVVPSLHLAHEDECARVVGGCLPPNNLSVLVSCLVSVHEYEYFHHDWDCDDPNVPPVNCVVPVRLVSLLSSLLCCALSCVCVVRVSHAYEYEQLSRCCLVCLVVQQVCCPPCVVPRNPNHDDGSQVCQCRYAYEQNPPDLVSSVSSCVRNHLLRYAWHFHPPDDSGNSNTLPSLVPHPPDDPVSSSNRRRVSSQVSSPPSDDVVRNVVSD

Organism: Batrachochytrium dendrobatidis (strain JAM81 / FGSC 10211) (NCBI:txid684364)

Radius of gyration: 26.56 Å; Cα contacts (8 Å, |Δi|>4): 1411; chains: 2; bounding box: 51×77×66 Å